Protein AF-A0A932MZT5-F1 (afdb_monomer_lite)

Secondary structure (DSSP, 8-state):
---SS-TTTTTEEETTT-PBPEEEE-TT--EEEE---SSSTTS--S-EEEHHHHHHHHHHHHHHHHGGGHHHHHHHHHHHHHHHHHHHHHHHHHHHHHHHHHHHHHHHHHHTS-TT-HHHHHHHHHHHHHHHHHHHHHHHHHHHHHSS-PPPPHHHHHHHHHHHHTHHHHHT-TTS-HHHHHHHHHHHEEEEEEEEETTEEEEEEEETTS-EEEEEEE---S-TTSS--HHHHHHHHHHHTTS-HHHHHHHHHHTTPPPTTSPPP-HHHHHHHHHHTTPPP------TTEEEHHHHHHHHT--HHHHHHHHHTTSS--B-SSTTSPPEEEHHHHTSHHHHHHHHHHHHHSSPPPTTS-GGGPPP--------------

Structure (mmCIF, N/CA/C/O backbone):
data_AF-A0A932MZT5-F1
#
_entry.id   AF-A0A932MZT5-F1
#
loop_
_atom_site.group_PDB
_atom_site.id
_atom_site.type_symbol
_atom_site.label_atom_id
_atom_site.label_alt_id
_atom_site.label_comp_id
_atom_site.label_asym_id
_atom_site.label_entity_id
_atom_site.label_seq_id
_atom_site.pdbx_PDB_ins_code
_atom_site.Cartn_x
_atom_site.Cartn_y
_atom_site.Cartn_z
_atom_site.occupancy
_atom_site.B_iso_or_equiv
_atom_site.auth_seq_id
_atom_site.auth_comp_id
_atom_site.auth_asym_id
_atom_site.auth_atom_id
_atom_site.pdbx_PDB_model_num
ATOM 1 N N . MET A 1 1 ? 2.427 -2.727 7.708 1.00 58.50 1 MET A N 1
ATOM 2 C CA . MET A 1 1 ? 2.583 -2.993 6.252 1.00 58.50 1 MET A CA 1
ATOM 3 C C . MET A 1 1 ? 3.977 -2.540 5.815 1.00 58.50 1 MET A C 1
ATOM 5 O O . MET A 1 1 ? 4.459 -1.582 6.388 1.00 58.50 1 MET A O 1
ATOM 9 N N . ARG A 1 2 ? 4.656 -3.194 4.855 1.00 62.22 2 ARG A N 1
ATOM 10 C CA . ARG A 1 2 ? 6.009 -2.758 4.429 1.00 62.22 2 ARG A CA 1
ATOM 11 C C . ARG A 1 2 ? 5.955 -1.442 3.632 1.00 62.22 2 ARG A C 1
ATOM 13 O O . ARG A 1 2 ? 5.237 -1.384 2.630 1.00 62.22 2 ARG A O 1
ATOM 20 N N . GLU A 1 3 ? 6.776 -0.467 4.019 1.00 64.44 3 GLU A N 1
ATOM 21 C CA . GLU A 1 3 ? 6.814 0.920 3.502 1.00 64.44 3 GLU A CA 1
ATOM 22 C C . GLU A 1 3 ? 7.362 1.090 2.074 1.00 64.44 3 GLU A C 1
ATOM 24 O O . GLU A 1 3 ? 7.323 2.178 1.513 1.00 64.44 3 GLU A O 1
ATOM 29 N N . GLY A 1 4 ? 7.872 0.029 1.443 1.00 74.88 4 GLY A N 1
ATOM 30 C CA . GLY A 1 4 ? 8.503 0.158 0.126 1.00 74.88 4 GLY A CA 1
ATOM 31 C C . GLY A 1 4 ? 7.547 0.630 -0.984 1.00 74.88 4 GLY A C 1
ATOM 32 O O . GLY A 1 4 ? 6.344 0.400 -0.916 1.00 74.88 4 GLY A O 1
ATOM 33 N N . ARG A 1 5 ? 8.075 1.232 -2.053 1.00 79.94 5 ARG A N 1
ATOM 34 C CA . ARG A 1 5 ? 7.274 1.857 -3.130 1.00 79.94 5 ARG A CA 1
ATOM 35 C C . ARG A 1 5 ? 6.464 0.895 -4.010 1.00 79.94 5 ARG A C 1
ATOM 37 O O . ARG A 1 5 ? 5.598 1.347 -4.740 1.00 79.94 5 ARG A O 1
ATOM 44 N N . ALA A 1 6 ? 6.731 -0.410 -3.949 1.00 86.38 6 ALA A N 1
ATOM 45 C CA . ALA A 1 6 ? 6.029 -1.412 -4.753 1.00 86.38 6 ALA A CA 1
ATOM 46 C C . ALA A 1 6 ? 4.581 -1.608 -4.278 1.00 86.38 6 ALA A C 1
ATOM 48 O O . ALA A 1 6 ? 4.369 -2.172 -3.192 1.00 86.38 6 ALA A O 1
ATOM 49 N N . LEU A 1 7 ? 3.605 -1.171 -5.077 1.00 88.75 7 LEU A N 1
ATOM 50 C CA . LEU A 1 7 ? 2.183 -1.240 -4.727 1.00 88.75 7 LEU A CA 1
ATOM 51 C C . LEU A 1 7 ? 1.648 -2.676 -4.766 1.00 88.75 7 LEU A C 1
ATOM 53 O O . LEU A 1 7 ? 1.004 -3.135 -3.824 1.00 88.75 7 LEU A O 1
ATOM 57 N N . LEU A 1 8 ? 2.011 -3.433 -5.799 1.00 89.88 8 LEU A N 1
ATOM 58 C CA . LEU A 1 8 ? 1.504 -4.785 -6.060 1.00 89.88 8 LEU A CA 1
ATOM 59 C C . LEU A 1 8 ? 2.300 -5.892 -5.347 1.00 89.88 8 LEU A C 1
ATOM 61 O O . LEU A 1 8 ? 2.176 -7.086 -5.645 1.00 89.88 8 LEU A O 1
ATOM 65 N N . ALA A 1 9 ? 3.133 -5.517 -4.373 1.00 88.62 9 ALA A N 1
ATOM 66 C CA . ALA A 1 9 ? 3.929 -6.453 -3.593 1.00 88.62 9 ALA A CA 1
ATOM 67 C C . ALA A 1 9 ? 3.033 -7.480 -2.872 1.00 88.62 9 ALA A C 1
ATOM 69 O O . ALA A 1 9 ? 2.254 -7.137 -1.979 1.00 88.62 9 ALA A O 1
ATOM 70 N N . GLY A 1 10 ? 3.184 -8.757 -3.231 1.00 88.38 10 GLY A N 1
ATOM 71 C CA . GLY A 1 10 ? 2.431 -9.875 -2.650 1.00 88.38 10 GLY A CA 1
ATOM 72 C C . GLY A 1 10 ? 1.087 -10.191 -3.318 1.00 88.38 10 GLY A C 1
ATOM 73 O O . GLY A 1 10 ? 0.498 -11.212 -2.954 1.00 88.38 10 GLY A O 1
ATOM 74 N N . LEU A 1 11 ? 0.648 -9.374 -4.286 1.00 92.38 11 LEU A N 1
ATOM 75 C CA . LEU A 1 11 ? -0.553 -9.596 -5.109 1.00 92.38 11 LEU A CA 1
ATOM 76 C C . LEU A 1 11 ? -0.240 -10.301 -6.438 1.00 92.38 11 LEU A C 1
ATOM 78 O O . LEU A 1 11 ? -1.071 -11.039 -6.957 1.00 92.38 11 LEU A O 1
ATOM 82 N N . LEU A 1 12 ? 0.966 -10.100 -6.977 1.00 93.44 12 LEU A N 1
ATOM 83 C CA . LEU A 1 12 ? 1.355 -10.633 -8.283 1.00 93.44 12 LEU A CA 1
ATOM 84 C C . LEU A 1 12 ? 1.722 -12.123 -8.234 1.00 93.44 12 LEU A C 1
ATOM 86 O O . LEU A 1 12 ? 2.545 -12.545 -7.413 1.00 93.44 12 LEU A O 1
ATOM 90 N N . ARG A 1 13 ? 1.204 -12.894 -9.193 1.00 93.69 13 ARG A N 1
ATOM 91 C CA . ARG A 1 13 ? 1.550 -14.295 -9.463 1.00 93.69 13 ARG A CA 1
ATOM 92 C C . ARG A 1 13 ? 2.042 -14.496 -10.886 1.00 93.69 13 ARG A C 1
ATOM 94 O O . ARG A 1 13 ? 1.591 -13.854 -11.825 1.00 93.69 13 ARG A O 1
ATOM 101 N N . CYS A 1 14 ? 2.976 -15.420 -11.046 1.00 91.25 14 CYS A N 1
ATOM 102 C CA . CYS A 1 14 ? 3.477 -15.835 -12.344 1.00 91.25 14 CYS A CA 1
ATOM 103 C C . CYS A 1 14 ? 2.457 -16.763 -13.006 1.00 91.25 14 CYS A C 1
ATOM 105 O O . CYS A 1 14 ? 2.176 -17.834 -12.480 1.00 91.25 14 CYS A O 1
ATOM 107 N N . GLY A 1 15 ? 1.954 -16.400 -14.181 1.00 88.81 15 GLY A N 1
ATOM 108 C CA . GLY A 1 15 ? 1.039 -17.235 -14.955 1.00 88.81 15 GLY A CA 1
ATOM 109 C C . GLY A 1 15 ? 1.697 -18.443 -15.627 1.00 88.81 15 GLY A C 1
ATOM 110 O O . GLY A 1 15 ? 0.978 -19.272 -16.167 1.00 88.81 15 GLY A O 1
ATOM 111 N N . HIS A 1 16 ? 3.032 -18.555 -15.593 1.00 86.31 16 HIS A N 1
ATOM 112 C CA . HIS A 1 16 ? 3.769 -19.717 -16.105 1.00 86.31 16 HIS A CA 1
ATOM 113 C C . HIS A 1 16 ? 4.044 -20.772 -15.021 1.00 86.31 16 HIS A C 1
ATOM 115 O O . HIS A 1 16 ? 3.886 -21.958 -15.270 1.00 86.31 16 HIS A O 1
ATOM 121 N N . CYS A 1 17 ? 4.442 -20.359 -13.809 1.00 86.69 17 CYS A N 1
ATOM 122 C CA . CYS A 1 17 ? 4.822 -21.286 -12.732 1.00 86.69 17 CYS A CA 1
ATOM 123 C C . CYS A 1 17 ? 3.978 -21.155 -11.446 1.00 86.69 17 CYS A C 1
ATOM 125 O O . CYS A 1 17 ? 4.330 -21.742 -10.426 1.00 86.69 17 CYS A O 1
ATOM 127 N N . GLY A 1 18 ? 2.940 -20.311 -11.428 1.00 86.81 18 GLY A N 1
ATOM 128 C CA . GLY A 1 18 ? 1.999 -20.115 -10.308 1.00 86.81 18 GLY A CA 1
ATOM 129 C C . GLY A 1 18 ? 2.543 -19.397 -9.059 1.00 86.81 18 GLY A C 1
ATOM 130 O O . GLY A 1 18 ? 1.779 -18.988 -8.177 1.00 86.81 18 GLY A O 1
ATOM 131 N N . ARG A 1 19 ? 3.866 -19.217 -8.954 1.00 88.00 19 ARG A N 1
ATOM 132 C CA . ARG A 1 19 ? 4.531 -18.626 -7.778 1.00 88.00 19 ARG A CA 1
ATOM 133 C C . ARG A 1 19 ? 4.291 -17.119 -7.682 1.00 88.00 19 ARG A C 1
ATOM 135 O O . ARG A 1 19 ? 4.207 -16.427 -8.697 1.00 88.00 19 ARG A O 1
ATOM 142 N N . LYS A 1 20 ? 4.246 -16.600 -6.450 1.00 90.88 20 LYS A N 1
ATOM 143 C CA . LYS A 1 20 ? 4.183 -15.154 -6.192 1.00 90.88 20 LYS A CA 1
ATOM 144 C C . LYS A 1 20 ? 5.471 -14.466 -6.643 1.00 90.88 20 LYS A C 1
ATOM 146 O O . LYS A 1 20 ? 6.563 -14.993 -6.435 1.00 90.88 20 LYS A O 1
ATOM 151 N N . LEU A 1 21 ? 5.343 -13.286 -7.241 1.00 90.75 21 LEU A N 1
ATOM 152 C CA . LEU A 1 21 ? 6.497 -12.476 -7.629 1.00 90.75 21 LEU A CA 1
ATOM 153 C C . LEU A 1 21 ? 7.113 -11.817 -6.393 1.00 90.75 21 LEU A C 1
ATOM 155 O O . LEU A 1 21 ? 6.417 -11.415 -5.456 1.00 90.75 21 LEU A O 1
ATOM 159 N N . ARG A 1 22 ? 8.436 -11.661 -6.421 1.00 89.25 22 ARG A N 1
ATOM 160 C CA . ARG A 1 22 ? 9.201 -10.935 -5.407 1.00 89.25 22 ARG A CA 1
ATOM 161 C C . ARG A 1 22 ? 9.608 -9.561 -5.921 1.00 89.25 22 ARG A C 1
ATOM 163 O O . ARG A 1 22 ? 9.722 -9.332 -7.125 1.00 89.25 22 ARG A O 1
ATOM 170 N N . VAL A 1 23 ? 9.845 -8.649 -4.983 1.00 89.62 23 VAL A N 1
ATOM 171 C CA . VAL A 1 23 ? 10.285 -7.279 -5.261 1.00 89.62 23 VAL A CA 1
ATOM 172 C C . VAL A 1 23 ? 11.770 -7.161 -4.949 1.00 89.62 23 VAL A C 1
ATOM 174 O O . VAL A 1 23 ? 12.193 -7.521 -3.853 1.00 89.62 23 VAL A O 1
ATOM 177 N N . ILE A 1 24 ? 12.544 -6.634 -5.893 1.00 86.50 24 ILE A N 1
ATOM 178 C CA . ILE A 1 24 ? 13.907 -6.142 -5.665 1.00 86.50 24 ILE A CA 1
ATOM 179 C C . ILE A 1 24 ? 13.884 -4.630 -5.850 1.00 86.50 24 ILE A C 1
ATOM 181 O O . ILE A 1 24 ? 13.273 -4.132 -6.793 1.00 86.50 24 ILE A O 1
ATOM 185 N N . TYR A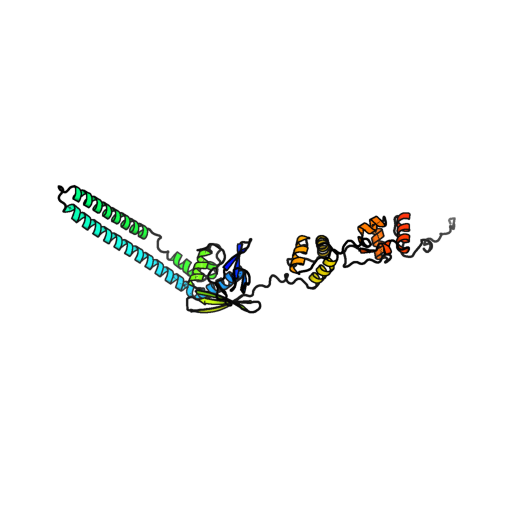 1 25 ? 14.565 -3.906 -4.970 1.00 84.38 25 TYR A N 1
ATOM 186 C CA . TYR A 1 25 ? 14.811 -2.480 -5.146 1.00 84.38 25 TYR A CA 1
ATOM 187 C C . TYR A 1 25 ? 16.201 -2.289 -5.745 1.00 84.38 25 TYR A C 1
ATOM 189 O O . TYR A 1 25 ? 17.168 -2.900 -5.292 1.00 84.38 25 TYR A O 1
ATOM 197 N N . ASN A 1 26 ? 16.301 -1.473 -6.793 1.00 75.00 26 ASN A N 1
ATOM 198 C CA . ASN A 1 26 ? 17.599 -1.055 -7.316 1.00 75.00 26 ASN A CA 1
ATOM 199 C C . ASN A 1 26 ? 18.158 0.137 -6.509 1.00 75.00 26 ASN A C 1
ATOM 201 O O . ASN A 1 26 ? 17.472 0.700 -5.658 1.00 75.00 26 ASN A O 1
ATOM 205 N N . ARG A 1 27 ? 19.398 0.555 -6.805 1.00 64.94 27 ARG A N 1
ATOM 206 C CA . ARG A 1 27 ? 20.066 1.693 -6.135 1.00 64.94 27 ARG A CA 1
ATOM 207 C C . ARG A 1 27 ? 19.311 3.028 -6.253 1.00 64.94 27 ARG A C 1
ATOM 209 O O . ARG A 1 27 ? 19.552 3.918 -5.455 1.00 64.94 27 ARG A O 1
ATOM 216 N N . ALA A 1 28 ? 18.399 3.159 -7.218 1.00 68.81 28 ALA A N 1
ATOM 217 C CA . ALA A 1 28 ? 17.541 4.331 -7.403 1.00 68.81 28 ALA A CA 1
ATOM 218 C C . ALA A 1 28 ? 16.158 4.164 -6.734 1.00 68.81 28 ALA A C 1
ATOM 220 O O . ALA A 1 28 ? 15.191 4.810 -7.137 1.00 68.81 28 ALA A O 1
ATOM 221 N N . SER A 1 29 ? 16.025 3.236 -5.776 1.00 64.44 29 SER A N 1
ATOM 222 C CA . SER A 1 29 ? 14.776 2.905 -5.068 1.00 64.44 29 SER A CA 1
ATOM 223 C C . SER A 1 29 ? 13.603 2.543 -5.986 1.00 64.44 29 SER A C 1
ATOM 225 O O . SER A 1 29 ? 12.437 2.610 -5.590 1.00 64.44 29 SER A O 1
ATOM 227 N N . SER A 1 30 ? 13.892 2.136 -7.223 1.00 77.19 30 SER A N 1
ATOM 228 C CA . SER A 1 30 ? 12.881 1.678 -8.168 1.00 77.19 30 SER A CA 1
ATOM 229 C C . SER A 1 30 ? 12.597 0.203 -7.914 1.00 77.19 30 SER A C 1
ATOM 231 O O . SER A 1 30 ? 13.510 -0.628 -7.918 1.00 77.19 30 SER A O 1
ATOM 233 N N . ALA A 1 31 ? 11.324 -0.115 -7.692 1.00 85.00 31 ALA A N 1
ATOM 234 C CA . ALA A 1 31 ? 10.865 -1.481 -7.515 1.00 85.00 31 ALA A CA 1
ATOM 235 C C . ALA A 1 31 ? 10.933 -2.256 -8.839 1.00 85.00 31 ALA A C 1
ATOM 237 O O . ALA A 1 31 ? 10.506 -1.766 -9.885 1.00 85.00 31 ALA A O 1
ATOM 238 N N . MET A 1 32 ? 11.437 -3.484 -8.786 1.00 87.19 32 MET A N 1
ATOM 239 C CA . MET A 1 32 ? 11.413 -4.453 -9.876 1.00 87.19 32 MET A CA 1
ATOM 240 C C . MET A 1 32 ? 10.740 -5.734 -9.394 1.00 87.19 32 MET A C 1
ATOM 242 O O . MET A 1 32 ? 11.153 -6.326 -8.394 1.00 87.19 32 MET A O 1
ATOM 246 N N . TYR A 1 33 ? 9.728 -6.178 -10.131 1.00 90.25 33 TYR A N 1
ATOM 247 C CA . TYR A 1 33 ? 9.061 -7.448 -9.894 1.00 90.25 33 TYR A CA 1
ATOM 248 C C . TYR A 1 33 ? 9.765 -8.548 -10.682 1.00 90.25 33 TYR A C 1
ATOM 250 O O . TYR A 1 33 ? 10.101 -8.382 -11.857 1.00 90.25 33 TYR A O 1
ATOM 258 N N . HIS A 1 34 ? 10.005 -9.684 -10.038 1.00 88.94 34 HIS A N 1
ATOM 259 C CA . HIS A 1 34 ? 10.608 -10.842 -10.686 1.00 88.94 34 HIS A CA 1
ATOM 260 C C . HIS A 1 34 ? 10.040 -12.144 -10.130 1.00 88.94 34 HIS A C 1
ATOM 262 O O . HIS A 1 34 ? 9.606 -12.221 -8.980 1.00 88.94 34 HIS A O 1
ATOM 268 N N . CYS A 1 35 ? 10.057 -13.171 -10.969 1.00 88.62 35 CYS A N 1
ATOM 269 C CA . CYS A 1 35 ? 9.749 -14.538 -10.594 1.00 88.62 35 CYS A CA 1
ATOM 270 C C . CYS A 1 35 ? 11.038 -15.366 -10.577 1.00 88.62 35 CYS A C 1
ATOM 272 O O . CYS A 1 35 ? 11.799 -15.348 -11.545 1.00 88.62 35 CYS A O 1
ATOM 274 N N . ASP A 1 36 ? 11.259 -16.124 -9.505 1.00 81.25 36 ASP A N 1
ATOM 275 C CA . ASP A 1 36 ? 12.430 -17.003 -9.364 1.00 81.25 36 ASP A CA 1
ATOM 276 C C . ASP A 1 36 ? 12.336 -18.310 -10.155 1.00 81.25 36 ASP A C 1
ATOM 278 O O . ASP A 1 36 ? 13.293 -19.078 -10.168 1.00 81.25 36 ASP A O 1
ATOM 282 N N . GLY A 1 37 ? 11.198 -18.558 -10.808 1.00 77.56 37 GLY A N 1
ATOM 283 C CA . GLY A 1 37 ? 10.925 -19.791 -11.541 1.00 77.56 37 GLY A CA 1
ATOM 284 C C . GLY A 1 37 ? 10.804 -21.021 -10.649 1.00 77.56 37 GLY A C 1
ATOM 285 O O . GLY A 1 37 ? 10.623 -20.896 -9.437 1.00 77.56 37 GLY A O 1
ATOM 286 N N . ALA A 1 38 ? 10.832 -22.209 -11.264 1.00 65.31 38 ALA A N 1
ATOM 287 C CA . ALA A 1 38 ? 10.661 -23.496 -10.584 1.00 65.31 38 ALA A CA 1
ATOM 288 C C . ALA A 1 38 ? 11.950 -24.026 -9.920 1.00 65.31 38 ALA A C 1
ATOM 290 O O . ALA A 1 38 ? 11.855 -24.775 -8.948 1.00 65.31 38 ALA A O 1
ATOM 291 N N . GLY A 1 39 ? 13.129 -23.612 -10.404 1.00 61.69 39 GLY A N 1
ATOM 292 C CA . GLY A 1 39 ? 14.435 -24.087 -9.932 1.00 61.69 39 GLY A CA 1
ATOM 293 C C . GLY A 1 39 ? 14.915 -23.474 -8.603 1.00 61.69 39 GLY A C 1
ATOM 294 O O . GLY A 1 39 ? 14.247 -22.597 -8.039 1.00 61.69 39 GLY A O 1
ATOM 295 N N . PRO A 1 40 ? 16.083 -23.916 -8.091 1.00 56.25 40 PRO A N 1
ATOM 296 C CA . PRO A 1 40 ? 16.761 -23.286 -6.960 1.00 56.25 40 PRO A CA 1
ATOM 297 C C . PRO A 1 40 ? 17.007 -21.800 -7.245 1.00 56.25 40 PRO A C 1
ATOM 299 O O . PRO A 1 40 ? 17.233 -21.411 -8.390 1.00 56.25 40 PRO A O 1
ATOM 302 N N . ARG A 1 41 ? 16.936 -20.967 -6.199 1.00 58.22 41 ARG A N 1
ATOM 303 C CA . ARG A 1 41 ? 16.973 -19.493 -6.275 1.00 58.22 41 ARG A CA 1
ATOM 304 C C . ARG A 1 41 ? 17.952 -18.978 -7.347 1.00 58.22 41 ARG A C 1
ATOM 306 O O . ARG A 1 41 ? 19.158 -18.999 -7.140 1.00 58.22 41 ARG A O 1
ATOM 313 N N . GLY A 1 42 ? 17.416 -18.434 -8.444 1.00 54.62 42 GLY A N 1
ATOM 314 C CA . GLY A 1 42 ? 18.154 -17.555 -9.356 1.00 54.62 42 GLY A CA 1
ATOM 315 C C . GLY A 1 42 ? 18.659 -18.145 -10.676 1.00 54.62 42 GLY A C 1
ATOM 316 O O . GLY A 1 42 ? 19.195 -17.369 -11.463 1.00 54.62 42 GLY A O 1
ATOM 317 N N . THR A 1 43 ? 18.468 -19.436 -10.967 1.00 56.19 43 THR A N 1
ATOM 318 C CA . THR A 1 43 ? 19.045 -20.059 -12.179 1.00 56.19 43 THR A CA 1
ATOM 319 C C . THR A 1 43 ? 18.150 -20.007 -13.421 1.00 56.19 43 THR A C 1
ATOM 321 O O . THR A 1 43 ? 18.675 -20.049 -14.528 1.00 56.19 43 THR A O 1
ATOM 324 N N . ASN A 1 44 ? 16.824 -19.845 -13.280 1.00 62.62 44 ASN A N 1
ATOM 325 C CA . ASN A 1 44 ? 15.920 -19.712 -14.431 1.00 62.62 44 ASN A CA 1
ATOM 326 C C . ASN A 1 44 ? 14.697 -18.829 -14.105 1.00 62.62 44 ASN A C 1
ATOM 328 O O . ASN A 1 44 ? 13.692 -19.292 -13.566 1.00 62.62 44 ASN A O 1
ATOM 332 N N . ARG A 1 45 ? 14.788 -17.522 -14.385 1.00 72.69 45 ARG A N 1
ATOM 333 C CA . ARG A 1 45 ? 13.715 -16.557 -14.078 1.00 72.69 45 ARG A CA 1
ATOM 334 C C . ARG A 1 45 ? 12.631 -16.609 -15.152 1.00 72.69 45 ARG A C 1
ATOM 336 O O . ARG A 1 45 ? 12.907 -16.288 -16.302 1.00 72.69 45 ARG A O 1
ATOM 343 N N . CYS A 1 46 ? 11.388 -16.919 -14.776 1.00 81.81 46 CYS A N 1
ATOM 344 C CA . CYS A 1 46 ? 10.274 -16.938 -15.735 1.00 81.81 46 CYS A CA 1
ATOM 345 C C . CYS A 1 46 ? 9.967 -15.545 -16.307 1.00 81.81 46 CYS A C 1
ATOM 347 O O . CYS A 1 46 ? 9.660 -15.407 -17.487 1.00 81.81 46 CYS A O 1
ATOM 349 N N . LEU A 1 47 ? 10.022 -14.506 -15.467 1.00 84.31 47 LEU A N 1
ATOM 350 C CA . LEU A 1 47 ? 9.694 -13.135 -15.860 1.00 84.31 47 LEU A CA 1
ATOM 351 C C . LEU A 1 47 ? 10.304 -12.098 -14.913 1.00 84.31 47 LEU A C 1
ATOM 353 O O . LEU A 1 47 ? 10.457 -12.338 -13.713 1.00 84.31 47 LEU A O 1
ATOM 357 N N . SER A 1 48 ? 10.635 -10.932 -15.469 1.00 86.19 48 SER A N 1
ATOM 358 C CA . SER A 1 48 ? 11.075 -9.747 -14.731 1.00 86.19 48 SER A CA 1
ATOM 359 C C . SER A 1 48 ? 10.667 -8.454 -15.443 1.00 86.19 48 SER A C 1
ATOM 361 O O . SER A 1 48 ? 10.747 -8.345 -16.677 1.00 86.19 48 SER A O 1
ATOM 363 N N . PHE A 1 49 ? 10.220 -7.468 -14.661 1.00 86.50 49 PHE A N 1
ATOM 364 C CA . PHE A 1 49 ? 9.781 -6.163 -15.158 1.00 86.50 49 PHE A CA 1
ATOM 365 C C . PHE A 1 49 ? 9.816 -5.075 -14.074 1.00 86.50 49 PHE A C 1
ATOM 367 O O . PHE A 1 49 ? 9.795 -5.357 -12.876 1.00 86.50 49 PHE A O 1
ATOM 374 N N . GLY A 1 50 ? 9.913 -3.813 -14.501 1.00 85.25 50 GLY A N 1
ATOM 375 C CA . GLY A 1 50 ? 9.908 -2.656 -13.602 1.00 85.25 50 GLY A CA 1
ATOM 376 C C . GLY A 1 50 ? 8.513 -2.381 -13.041 1.00 85.25 50 GLY A C 1
ATOM 377 O O . GLY A 1 50 ? 7.529 -2.515 -13.759 1.00 85.25 50 GLY A O 1
ATOM 378 N N . GLY A 1 51 ? 8.439 -1.998 -11.768 1.00 84.81 51 GLY A N 1
ATOM 379 C CA . GLY A 1 51 ? 7.171 -1.853 -11.059 1.00 84.81 51 GLY A CA 1
ATOM 380 C C . GLY A 1 51 ? 6.421 -0.555 -11.325 1.00 84.81 51 GLY A C 1
ATOM 381 O O . GLY A 1 51 ? 5.205 -0.588 -11.326 1.00 84.81 51 GLY A O 1
ATOM 382 N N . LYS A 1 52 ? 7.113 0.555 -11.623 1.00 84.25 52 LYS A N 1
ATOM 383 C CA . LYS A 1 52 ? 6.498 1.893 -11.726 1.00 84.25 52 LYS A CA 1
ATOM 384 C C . LYS A 1 52 ? 5.271 1.933 -12.652 1.00 84.25 52 LYS A C 1
ATOM 386 O O . LYS A 1 52 ? 4.182 2.234 -12.194 1.00 84.25 52 LYS A O 1
ATOM 391 N N . TYR A 1 53 ? 5.448 1.580 -13.923 1.00 82.19 53 TYR A N 1
ATOM 392 C CA . TYR A 1 53 ? 4.373 1.656 -14.920 1.00 82.19 53 TYR A CA 1
ATOM 393 C C . TYR A 1 53 ? 3.253 0.645 -14.678 1.00 82.19 53 TYR A C 1
ATOM 395 O O . TYR A 1 53 ? 2.101 0.915 -14.974 1.00 82.19 53 TYR A O 1
ATOM 403 N N . VAL A 1 54 ? 3.592 -0.530 -14.146 1.00 87.75 54 VAL A N 1
ATOM 404 C CA . VAL A 1 54 ? 2.590 -1.556 -13.838 1.00 87.75 54 VAL A CA 1
ATOM 405 C C . VAL A 1 54 ? 1.758 -1.137 -12.629 1.00 87.75 54 VAL A C 1
ATOM 407 O O . VAL A 1 54 ? 0.547 -1.308 -12.631 1.00 87.75 54 VAL A O 1
ATOM 410 N N . ASP A 1 55 ? 2.401 -0.565 -11.613 1.00 89.69 55 ASP A N 1
ATOM 411 C CA . ASP A 1 55 ? 1.732 -0.018 -10.438 1.00 89.69 55 ASP A CA 1
ATOM 412 C C . ASP A 1 55 ? 0.820 1.167 -10.825 1.00 89.69 55 ASP A C 1
ATOM 414 O O . ASP A 1 55 ? -0.284 1.266 -10.297 1.00 89.69 55 ASP A O 1
ATOM 418 N N . GLU A 1 56 ? 1.251 2.025 -11.761 1.00 88.25 56 GLU A N 1
ATOM 419 C CA . GLU A 1 56 ? 0.443 3.118 -12.332 1.00 88.25 56 GLU A CA 1
ATOM 420 C C . GLU A 1 56 ? -0.776 2.582 -13.101 1.00 88.25 56 GLU A C 1
ATOM 422 O O . GLU A 1 56 ? -1.897 2.970 -12.792 1.00 88.25 56 GLU A O 1
ATOM 427 N N . GLU A 1 57 ? -0.586 1.640 -14.031 1.00 89.12 57 GLU A N 1
ATOM 428 C CA . GLU A 1 57 ? -1.681 1.097 -14.851 1.00 89.12 57 GLU A CA 1
ATOM 429 C C . GLU A 1 57 ? -2.718 0.335 -14.012 1.00 89.12 57 GLU A C 1
ATOM 431 O O . GLU A 1 57 ? -3.921 0.522 -14.163 1.00 89.12 57 GLU A O 1
ATOM 436 N N . ILE A 1 58 ? -2.273 -0.519 -13.086 1.00 90.31 58 ILE A N 1
ATOM 437 C CA . ILE A 1 58 ? -3.200 -1.241 -12.205 1.00 90.31 58 ILE A CA 1
ATOM 438 C C . ILE A 1 58 ? -3.876 -0.279 -11.216 1.00 90.31 58 ILE A C 1
ATOM 440 O O . ILE A 1 58 ? -5.038 -0.477 -10.867 1.00 90.31 58 ILE A O 1
ATOM 444 N N . GLY A 1 59 ? -3.179 0.774 -10.777 1.00 90.31 59 GLY A N 1
ATOM 445 C CA . GLY A 1 59 ? -3.775 1.838 -9.967 1.00 90.31 59 GLY A CA 1
ATOM 446 C C . GLY A 1 59 ? -4.871 2.598 -10.718 1.00 90.31 59 GLY A C 1
ATOM 447 O O . GLY A 1 59 ? -5.919 2.887 -10.149 1.00 90.31 59 GLY A O 1
ATOM 448 N N . GLU A 1 60 ? -4.668 2.857 -12.005 1.00 89.56 60 GLU A N 1
ATOM 449 C CA . GLU A 1 60 ? -5.664 3.467 -12.886 1.00 89.56 60 GLU A CA 1
ATOM 450 C C . GLU A 1 60 ? -6.895 2.560 -13.070 1.00 89.56 60 GLU A C 1
ATOM 452 O O . GLU A 1 60 ? -8.028 3.027 -12.976 1.00 89.56 60 GLU A O 1
ATOM 457 N N . GLN A 1 61 ? -6.695 1.248 -13.219 1.00 89.25 61 GLN A N 1
ATOM 458 C CA . GLN A 1 61 ? -7.789 0.268 -13.269 1.00 89.25 61 GLN A CA 1
ATOM 459 C C . GLN A 1 61 ? -8.589 0.218 -11.965 1.00 89.25 61 GLN A C 1
ATOM 461 O O . GLN A 1 61 ? -9.815 0.117 -11.992 1.00 89.25 61 GLN A O 1
ATOM 466 N N . LEU A 1 62 ? -7.914 0.324 -10.815 1.00 89.81 62 LEU A N 1
ATOM 467 C CA . LEU A 1 62 ? -8.587 0.475 -9.525 1.00 89.81 62 LEU A CA 1
ATOM 468 C C . LEU A 1 62 ? -9.435 1.747 -9.498 1.00 89.81 62 LEU A C 1
ATOM 470 O O . LEU A 1 62 ? -10.587 1.684 -9.082 1.00 89.81 62 LEU A O 1
ATOM 474 N N . CYS A 1 63 ? -8.888 2.878 -9.953 1.00 88.88 63 CYS A N 1
ATOM 475 C CA . CYS A 1 63 ? -9.636 4.130 -9.999 1.00 88.88 63 CYS A CA 1
ATOM 476 C C . CYS A 1 63 ? -10.889 3.985 -10.866 1.00 88.88 63 CYS A C 1
ATOM 478 O O . CYS A 1 63 ? -11.972 4.272 -10.383 1.00 88.88 63 CYS A O 1
ATOM 480 N N . GLN A 1 64 ? -10.771 3.447 -12.080 1.00 87.06 64 GLN A N 1
ATOM 481 C CA . GLN A 1 64 ? -11.909 3.235 -12.985 1.00 87.06 64 GLN A CA 1
ATOM 482 C C . GLN A 1 64 ? -12.988 2.316 -12.399 1.00 87.06 64 GLN A C 1
ATOM 484 O O . GLN A 1 64 ? -14.176 2.564 -12.588 1.00 87.06 64 GLN A O 1
ATOM 489 N N . ALA A 1 65 ? -12.588 1.262 -11.684 1.00 84.12 65 ALA A N 1
ATOM 490 C CA . ALA A 1 65 ? -13.527 0.337 -11.058 1.00 84.12 65 ALA A CA 1
ATOM 491 C C . ALA A 1 65 ? -14.238 0.947 -9.837 1.00 84.12 65 ALA A C 1
ATOM 493 O O . ALA A 1 65 ? -15.397 0.629 -9.578 1.00 84.12 65 ALA A O 1
ATOM 494 N N . VAL A 1 66 ? -13.544 1.801 -9.076 1.00 83.44 66 VAL A N 1
ATOM 495 C CA . VAL A 1 66 ? -14.046 2.360 -7.812 1.00 83.44 66 VAL A CA 1
ATOM 496 C C . VAL A 1 66 ? -14.786 3.679 -8.014 1.00 83.44 66 VAL A C 1
ATOM 498 O O . VAL A 1 66 ? -15.775 3.901 -7.334 1.00 83.44 66 VAL A O 1
ATOM 501 N N . GLU A 1 67 ? -14.368 4.530 -8.950 1.00 80.94 67 GLU A N 1
ATOM 502 C CA . GLU A 1 67 ? -14.943 5.855 -9.234 1.00 80.94 67 GLU A CA 1
ATOM 503 C C . GLU A 1 67 ? -16.485 5.882 -9.337 1.00 80.94 67 GLU A C 1
ATOM 505 O O . GLU A 1 67 ? -17.084 6.706 -8.644 1.00 80.94 67 GLU A O 1
ATOM 510 N N . PRO A 1 68 ? -17.173 4.969 -10.061 1.00 78.75 68 PRO A N 1
ATOM 511 C CA . PRO A 1 68 ? -18.642 4.976 -10.111 1.00 78.75 68 PRO A CA 1
ATOM 512 C C . PRO A 1 68 ? -19.311 4.629 -8.771 1.00 78.75 68 PRO A C 1
ATOM 514 O O . PRO A 1 68 ? -20.457 5.001 -8.546 1.00 78.75 68 PRO A O 1
ATOM 517 N N . LEU A 1 69 ? -18.606 3.931 -7.879 1.00 80.94 69 LEU A N 1
ATOM 518 C CA . LEU A 1 69 ? -19.103 3.486 -6.574 1.00 80.94 69 LEU A CA 1
ATOM 519 C C . LEU A 1 69 ? -18.484 4.272 -5.412 1.00 80.94 69 LEU A C 1
ATOM 521 O O . LEU A 1 69 ? -18.816 4.018 -4.258 1.00 80.94 69 LEU A O 1
ATOM 525 N N . ALA A 1 70 ? -17.575 5.208 -5.686 1.00 78.88 70 ALA A N 1
ATOM 526 C CA . ALA A 1 70 ? -16.759 5.853 -4.666 1.00 78.88 70 ALA A CA 1
ATOM 527 C C . ALA A 1 70 ? -17.618 6.673 -3.700 1.00 78.88 70 ALA A C 1
ATOM 529 O O . ALA A 1 70 ? -17.382 6.643 -2.496 1.00 78.88 70 ALA A O 1
ATOM 530 N N . VAL A 1 71 ? -18.646 7.354 -4.219 1.00 79.00 71 VAL A N 1
ATOM 531 C CA . VAL A 1 71 ? -19.597 8.129 -3.410 1.00 79.00 71 VAL A CA 1
ATOM 532 C C . VAL A 1 71 ? -20.435 7.210 -2.517 1.00 79.00 71 VAL A C 1
ATOM 534 O O . VAL A 1 71 ? -20.507 7.439 -1.314 1.00 79.00 71 VAL A O 1
ATOM 537 N N . GLU A 1 72 ? -20.998 6.127 -3.064 1.00 82.38 72 GLU A N 1
ATOM 538 C CA . GLU A 1 72 ? -21.757 5.155 -2.264 1.00 82.38 72 GLU A CA 1
ATOM 539 C C . GLU A 1 72 ? -20.884 4.476 -1.203 1.00 82.38 72 GLU A C 1
ATOM 541 O O . GLU A 1 72 ? -21.312 4.276 -0.069 1.00 82.38 72 GLU A O 1
ATOM 546 N N . ALA A 1 73 ? -19.648 4.120 -1.558 1.00 81.62 73 ALA A N 1
ATOM 547 C CA . ALA A 1 73 ? -18.696 3.509 -0.642 1.00 81.62 73 ALA A CA 1
ATOM 548 C C . ALA A 1 73 ? -18.314 4.468 0.492 1.00 81.62 73 ALA A C 1
ATOM 550 O O . ALA A 1 73 ? -18.253 4.048 1.646 1.00 81.62 73 ALA A O 1
ATOM 551 N N . ALA A 1 74 ? -18.104 5.748 0.180 1.00 81.19 74 ALA A N 1
ATOM 552 C CA . ALA A 1 74 ? -17.875 6.798 1.161 1.00 81.19 74 ALA A CA 1
ATOM 553 C C . ALA A 1 74 ? -19.063 6.963 2.116 1.00 81.19 74 ALA A C 1
ATOM 555 O O . ALA A 1 74 ? -18.878 6.978 3.329 1.00 81.19 74 ALA A O 1
ATOM 556 N N . GLU A 1 75 ? -20.286 7.037 1.591 1.00 83.06 75 GLU A N 1
ATOM 557 C CA . GLU A 1 75 ? -21.495 7.159 2.410 1.00 83.06 75 GLU A CA 1
ATOM 558 C C . GLU A 1 75 ? -21.694 5.946 3.319 1.00 83.06 75 GLU A C 1
ATOM 560 O O . GLU A 1 75 ? -21.944 6.107 4.513 1.00 83.06 75 GLU A O 1
ATOM 565 N N . ARG A 1 76 ? -21.503 4.730 2.796 1.00 86.44 76 ARG A N 1
ATOM 566 C CA . ARG A 1 76 ? -21.552 3.511 3.614 1.00 86.44 76 ARG A CA 1
ATOM 567 C C . ARG A 1 76 ? -20.457 3.490 4.674 1.00 86.44 76 ARG A C 1
ATOM 569 O O . ARG A 1 76 ? -20.731 3.081 5.794 1.00 86.44 76 ARG A O 1
ATOM 576 N N . ALA A 1 77 ? -19.244 3.943 4.356 1.00 85.62 77 ALA A N 1
ATOM 577 C CA . ALA A 1 77 ? -18.161 4.022 5.332 1.00 85.62 77 ALA A CA 1
ATOM 578 C C . ALA A 1 77 ? -18.499 4.980 6.485 1.00 85.62 77 ALA A C 1
ATOM 580 O O . ALA A 1 77 ? -18.243 4.641 7.634 1.00 85.62 77 ALA A O 1
ATOM 581 N N . LEU A 1 78 ? -19.134 6.123 6.198 1.00 84.31 78 LEU A N 1
ATOM 582 C CA . LEU A 1 78 ? -19.603 7.065 7.225 1.00 84.31 78 LEU A CA 1
ATOM 583 C C . LEU A 1 78 ? -20.686 6.458 8.126 1.00 84.31 78 LEU A C 1
ATOM 585 O O . LEU A 1 78 ? -20.700 6.701 9.331 1.00 84.31 78 LEU A O 1
ATOM 589 N N . VAL A 1 79 ? -21.603 5.676 7.549 1.00 86.81 79 VAL A N 1
ATOM 590 C CA . VAL A 1 79 ? -22.634 4.967 8.322 1.00 86.81 79 VAL A CA 1
ATOM 591 C C . VAL A 1 79 ? -21.995 3.907 9.219 1.00 86.81 79 VAL A C 1
ATOM 593 O O . VAL A 1 79 ? -22.265 3.895 10.416 1.00 86.81 79 VAL A O 1
ATOM 596 N N . LEU A 1 80 ? -21.102 3.079 8.673 1.00 88.31 80 LEU A N 1
ATOM 597 C CA . LEU A 1 80 ? -20.419 2.026 9.429 1.00 88.31 80 LEU A CA 1
ATOM 598 C C . LEU A 1 80 ? -19.551 2.590 10.558 1.00 88.31 80 LEU A C 1
ATOM 600 O O . LEU A 1 80 ? -19.606 2.085 11.670 1.00 88.31 80 LEU A O 1
ATOM 604 N N . GLU A 1 81 ? -18.796 3.662 10.308 1.00 86.25 81 GLU A N 1
ATOM 605 C CA . GLU A 1 81 ? -17.982 4.327 11.335 1.00 86.25 81 GLU A CA 1
ATOM 606 C C . GLU A 1 81 ? -18.852 4.840 12.492 1.00 86.25 81 GLU A C 1
ATOM 608 O O . GLU A 1 81 ? -18.521 4.670 13.669 1.00 86.25 81 GLU A O 1
ATOM 613 N N . ARG A 1 82 ? -20.015 5.418 12.167 1.00 85.06 82 ARG A N 1
ATOM 614 C CA . ARG A 1 82 ? -20.988 5.850 13.169 1.00 85.06 82 ARG A CA 1
ATOM 615 C C . ARG A 1 82 ? -21.518 4.669 13.981 1.00 85.06 82 ARG A C 1
ATOM 617 O O . ARG A 1 82 ? -21.539 4.759 15.207 1.00 85.06 82 ARG A O 1
ATOM 624 N N . GLU A 1 83 ? -21.935 3.596 13.318 1.00 89.62 83 GLU A N 1
ATOM 625 C CA . GLU A 1 83 ? -22.454 2.391 13.970 1.00 89.62 83 GLU A CA 1
ATOM 626 C C . GLU A 1 83 ? -21.397 1.733 14.867 1.00 89.62 83 GLU A C 1
ATOM 628 O O . GLU A 1 83 ? -21.690 1.415 16.018 1.00 89.62 83 GLU A O 1
ATOM 633 N N . GLU A 1 84 ? -20.156 1.583 14.396 1.00 89.00 84 GLU A N 1
ATOM 634 C CA . GLU A 1 84 ? -19.039 1.033 15.175 1.00 89.00 84 GLU A CA 1
ATOM 635 C C . GLU A 1 84 ? -18.750 1.876 16.422 1.00 89.00 84 GLU A C 1
ATOM 637 O O . GLU A 1 84 ? -18.521 1.333 17.508 1.00 89.00 84 GLU A O 1
ATOM 642 N N . ARG A 1 85 ? -18.804 3.208 16.300 1.00 87.56 85 ARG A N 1
ATOM 643 C CA . ARG A 1 85 ? -18.616 4.117 17.435 1.00 87.56 85 ARG A CA 1
ATOM 644 C C . ARG A 1 85 ? -19.763 4.014 18.437 1.00 87.56 85 ARG A C 1
ATOM 646 O O . ARG A 1 85 ? -19.505 3.895 19.634 1.00 87.56 85 ARG A O 1
ATOM 653 N N . GLU A 1 86 ? -21.011 4.020 17.971 1.00 89.75 86 GLU A N 1
ATOM 654 C CA . GLU A 1 86 ? -22.200 3.865 18.821 1.00 89.75 86 GLU A CA 1
ATOM 655 C C . GLU A 1 86 ? -22.184 2.512 19.553 1.00 89.75 86 GLU A C 1
ATOM 657 O O . GLU A 1 86 ? -22.345 2.468 20.775 1.00 89.75 86 GLU A O 1
ATOM 662 N N . GLN A 1 87 ? -21.872 1.419 18.850 1.00 92.25 87 GLN A N 1
ATOM 663 C CA . GLN A 1 87 ? -21.687 0.093 19.446 1.00 92.25 87 GLN A CA 1
ATOM 664 C C . GLN A 1 87 ? -20.533 0.075 20.452 1.00 92.25 87 GLN A C 1
ATOM 666 O O . GLN A 1 87 ? -20.653 -0.513 21.527 1.00 92.25 87 GLN A O 1
ATOM 671 N N . GLY A 1 88 ? -19.416 0.731 20.136 1.00 92.38 88 GLY A N 1
ATOM 672 C CA . GLY A 1 88 ? -18.264 0.837 21.022 1.00 92.38 88 GLY A CA 1
ATOM 673 C C . GLY A 1 88 ? -18.571 1.588 22.320 1.00 92.38 88 GLY A C 1
ATOM 674 O O . GLY A 1 88 ? -18.035 1.217 23.367 1.00 92.38 88 GLY A O 1
ATOM 675 N N . VAL A 1 89 ? -19.420 2.617 22.269 1.00 93.62 89 VAL A N 1
ATOM 676 C CA . VAL A 1 89 ? -19.911 3.337 23.454 1.00 93.62 89 VAL A CA 1
ATOM 677 C C . VAL A 1 89 ? -20.865 2.456 24.253 1.00 93.62 89 VAL A C 1
ATOM 679 O O . VAL A 1 89 ? -20.715 2.349 25.468 1.00 93.62 89 VAL A O 1
ATOM 682 N N . GLU A 1 90 ? -21.803 1.781 23.593 1.00 95.12 90 GLU A N 1
ATOM 683 C CA . GLU A 1 90 ? -22.777 0.928 24.277 1.00 95.12 90 GLU A CA 1
ATOM 684 C C . GLU A 1 90 ? -22.105 -0.258 24.984 1.00 95.12 90 GLU A C 1
ATOM 686 O O . GLU A 1 90 ? -22.371 -0.531 26.153 1.00 95.12 90 GLU A O 1
ATOM 691 N N . GLN A 1 91 ? -21.128 -0.897 24.337 1.00 95.88 91 GLN A N 1
ATOM 692 C CA . GLN A 1 91 ? -20.308 -1.932 24.971 1.00 95.88 91 GLN A CA 1
ATOM 693 C C . GLN A 1 91 ? -19.554 -1.407 26.200 1.00 95.88 91 GLN A C 1
ATOM 695 O O . GLN A 1 91 ? -19.435 -2.121 27.197 1.00 95.88 91 GLN A O 1
ATOM 700 N N . ALA A 1 92 ? -19.043 -0.174 26.156 1.00 95.75 92 ALA A N 1
ATOM 701 C CA . ALA A 1 92 ? -18.377 0.436 27.303 1.00 95.75 92 ALA A CA 1
ATOM 702 C C . ALA A 1 92 ? -19.364 0.751 28.440 1.00 95.75 92 ALA A C 1
ATOM 704 O O . ALA A 1 92 ? -19.052 0.482 29.600 1.00 95.75 92 ALA A O 1
ATOM 705 N N . ARG A 1 93 ? -20.580 1.222 28.129 1.00 97.31 93 ARG A N 1
ATOM 706 C CA . ARG A 1 93 ? -21.651 1.426 29.122 1.00 97.31 93 ARG A CA 1
ATOM 707 C C . ARG A 1 93 ? -22.029 0.131 29.830 1.00 97.31 93 ARG A C 1
ATOM 709 O O . ARG A 1 93 ? -22.076 0.105 31.057 1.00 97.31 93 ARG A O 1
ATOM 716 N N . LEU A 1 94 ? -22.222 -0.952 29.078 1.00 98.00 94 LEU A N 1
ATOM 717 C CA . LEU A 1 94 ? -22.524 -2.268 29.646 1.00 98.00 94 LEU A CA 1
ATOM 718 C C . LEU A 1 94 ? -21.393 -2.774 30.556 1.00 98.00 94 LEU A C 1
ATOM 720 O O . LEU A 1 94 ? -21.659 -3.356 31.605 1.00 98.00 94 LEU A O 1
ATOM 724 N N . ARG A 1 95 ? -20.125 -2.511 30.206 1.00 97.62 95 ARG A N 1
ATOM 725 C CA . ARG A 1 95 ? -18.977 -2.836 31.073 1.00 97.62 95 ARG A CA 1
ATOM 726 C C . ARG A 1 95 ? -18.987 -2.045 32.377 1.00 97.62 95 ARG A C 1
ATOM 728 O O . ARG A 1 95 ? -18.703 -2.630 33.418 1.00 97.62 95 ARG A O 1
ATOM 735 N N . VAL A 1 96 ? -19.327 -0.755 32.333 1.00 98.31 96 VAL A N 1
ATOM 736 C CA . VAL A 1 96 ? -19.479 0.068 33.545 1.00 98.31 96 VAL A CA 1
ATOM 737 C C . VAL A 1 96 ? -20.582 -0.496 34.436 1.00 98.31 96 VAL A C 1
ATOM 739 O O . VAL A 1 96 ? -20.332 -0.720 35.616 1.00 98.31 96 VAL A O 1
ATOM 742 N N . GLN A 1 97 ? -21.755 -0.804 33.876 1.00 98.00 97 GLN A N 1
ATOM 743 C CA . GLN A 1 97 ? -22.871 -1.384 34.633 1.00 98.00 97 GLN A CA 1
ATOM 744 C C . GLN A 1 97 ? -22.496 -2.726 35.278 1.00 98.00 97 GLN A C 1
ATOM 746 O O . GLN A 1 97 ? -22.764 -2.946 36.457 1.00 98.00 97 GLN A O 1
ATOM 751 N N . ALA A 1 98 ? -21.829 -3.614 34.534 1.00 98.00 98 ALA A N 1
ATOM 752 C CA . ALA A 1 98 ? -21.375 -4.899 35.062 1.00 98.00 98 ALA A CA 1
ATOM 753 C C . ALA A 1 98 ? -20.340 -4.736 36.191 1.00 98.00 98 ALA A C 1
ATOM 755 O O . ALA A 1 98 ? -20.402 -5.454 37.191 1.00 98.00 98 ALA A O 1
ATOM 756 N N . ALA A 1 99 ? -19.409 -3.785 36.053 1.00 97.62 99 ALA A N 1
ATOM 757 C CA . ALA A 1 99 ? -18.422 -3.482 37.086 1.00 97.62 99 ALA A CA 1
ATOM 758 C C . ALA A 1 99 ? -19.075 -2.882 38.342 1.00 97.62 99 ALA A C 1
ATOM 760 O O . ALA A 1 99 ? -18.717 -3.271 39.452 1.00 97.62 99 ALA A O 1
ATOM 761 N N . GLN A 1 100 ? -20.052 -1.983 38.174 1.00 98.00 100 GLN A N 1
ATOM 762 C CA . GLN A 1 100 ? -20.818 -1.388 39.275 1.00 98.00 100 GLN A CA 1
ATOM 763 C C . GLN A 1 100 ? -21.575 -2.462 40.048 1.00 98.00 100 GLN A C 1
ATOM 765 O O . GLN A 1 100 ? -21.376 -2.595 41.249 1.00 98.00 100 GLN A O 1
ATOM 770 N N . TYR A 1 101 ? -22.315 -3.324 39.347 1.00 98.06 101 TYR A N 1
ATOM 771 C CA . TYR A 1 101 ? -23.011 -4.443 39.976 1.00 98.06 101 TYR A CA 1
ATOM 772 C C . TYR A 1 101 ? -22.057 -5.357 40.764 1.00 98.06 101 TYR A C 1
ATOM 774 O O . TYR A 1 101 ? -22.360 -5.782 41.878 1.00 98.06 101 TYR A O 1
ATOM 782 N N . ALA A 1 102 ? -20.876 -5.658 40.215 1.00 97.50 102 ALA A N 1
ATOM 783 C CA . ALA A 1 102 ? -19.878 -6.462 40.915 1.00 97.50 102 ALA A CA 1
ATOM 784 C C . ALA A 1 102 ? -19.314 -5.761 42.166 1.00 97.50 102 ALA A C 1
ATOM 786 O O . ALA A 1 102 ? -19.037 -6.439 43.159 1.00 97.50 102 ALA A O 1
ATOM 787 N N . ALA A 1 103 ? -19.144 -4.436 42.126 1.00 98.00 103 ALA A N 1
ATOM 788 C CA . ALA A 1 103 ? -18.720 -3.637 43.271 1.00 98.00 103 ALA A CA 1
ATOM 789 C C . ALA A 1 103 ? -19.804 -3.580 44.355 1.00 98.00 103 ALA A C 1
ATOM 791 O O . ALA A 1 103 ? -19.491 -3.833 45.516 1.00 98.00 103 ALA A O 1
ATOM 792 N N . ASP A 1 104 ? -21.067 -3.370 43.979 1.00 97.75 104 ASP A N 1
ATOM 793 C CA . ASP A 1 104 ? -22.207 -3.358 44.903 1.00 97.75 104 ASP A CA 1
ATOM 794 C C . ASP A 1 104 ? -22.342 -4.708 45.620 1.00 97.75 104 ASP A C 1
ATOM 796 O O . ASP A 1 104 ? -22.440 -4.778 46.843 1.00 97.75 104 ASP A O 1
ATOM 800 N N . ARG A 1 105 ? -22.213 -5.816 44.877 1.00 97.69 105 ARG A N 1
ATOM 801 C CA . ARG A 1 105 ? -22.205 -7.169 45.456 1.00 97.69 105 ARG A CA 1
ATOM 802 C C . ARG A 1 105 ? -21.023 -7.413 46.395 1.00 97.69 105 ARG A C 1
ATOM 804 O O . ARG A 1 105 ? -21.171 -8.142 47.373 1.00 97.69 105 ARG A O 1
ATOM 811 N N . ALA A 1 106 ? -19.846 -6.859 46.101 1.00 95.94 106 ALA A N 1
ATOM 812 C CA . ALA A 1 106 ? -18.692 -6.949 46.995 1.00 95.94 106 ALA A CA 1
ATOM 813 C C . ALA A 1 106 ? -18.891 -6.098 48.261 1.00 95.94 106 ALA A C 1
ATOM 815 O O . ALA A 1 106 ? -18.488 -6.522 49.343 1.00 95.94 106 ALA A O 1
ATOM 816 N N . PHE A 1 107 ? -19.550 -4.945 48.132 1.00 97.31 107 PHE A N 1
ATOM 817 C CA . PHE A 1 107 ? -19.895 -4.072 49.248 1.00 97.31 107 PHE A CA 1
ATOM 818 C C . PHE A 1 107 ? -20.897 -4.742 50.193 1.00 97.31 107 PHE A C 1
ATOM 820 O O . PHE A 1 107 ? -20.629 -4.816 51.385 1.00 97.31 107 PHE A O 1
ATOM 827 N N . GLU A 1 108 ? -21.977 -5.334 49.672 1.00 97.06 108 GLU A N 1
ATOM 828 C CA . GLU A 1 108 ? -22.940 -6.105 50.477 1.00 97.06 108 GLU A CA 1
ATOM 829 C C . GLU A 1 108 ? -22.259 -7.229 51.279 1.00 97.06 108 GLU A C 1
ATOM 831 O O . GLU A 1 108 ? -22.587 -7.469 52.438 1.00 97.06 108 GLU A O 1
ATOM 836 N N . GLN A 1 109 ? -21.287 -7.927 50.676 1.00 93.81 109 GLN A N 1
ATOM 837 C CA . GLN A 1 109 ? -20.528 -8.983 51.360 1.00 93.81 109 GLN A CA 1
ATOM 838 C C . GLN A 1 109 ? -19.651 -8.436 52.488 1.00 93.81 109 GLN A C 1
ATOM 840 O O . GLN A 1 109 ? -19.520 -9.090 53.521 1.00 93.81 109 GLN A O 1
ATOM 845 N N . TYR A 1 110 ? -19.042 -7.271 52.278 1.00 95.06 110 TYR A N 1
ATOM 846 C CA . TYR A 1 110 ? -18.245 -6.583 53.287 1.00 95.06 110 TYR A CA 1
ATOM 847 C C . TYR A 1 110 ? -19.119 -6.068 54.443 1.00 95.06 110 TYR A C 1
ATOM 849 O O . TYR A 1 110 ? -18.772 -6.289 55.599 1.00 95.06 110 TYR A O 1
ATOM 857 N N . ASP A 1 111 ? -20.270 -5.462 54.141 1.00 95.38 111 ASP A N 1
ATOM 858 C CA . ASP A 1 111 ? -21.187 -4.871 55.128 1.00 95.38 111 ASP A CA 1
ATOM 859 C C . ASP A 1 111 ? -21.809 -5.921 56.069 1.00 95.38 111 ASP A C 1
ATOM 861 O O . ASP A 1 111 ? -22.008 -5.678 57.256 1.00 95.38 111 ASP A O 1
ATOM 865 N N . LEU A 1 112 ? -22.045 -7.138 55.564 1.00 94.94 112 LEU A N 1
ATOM 866 C CA . LEU A 1 112 ? -22.564 -8.263 56.353 1.00 94.94 112 LEU A CA 1
ATOM 867 C C . LEU A 1 112 ? -21.502 -8.982 57.210 1.00 94.94 112 LEU A C 1
ATOM 869 O O . LEU A 1 112 ? -21.851 -9.883 57.978 1.00 94.94 112 LEU A O 1
ATOM 873 N N . ALA A 1 113 ? -20.212 -8.661 57.070 1.00 93.00 113 ALA A N 1
ATOM 874 C CA . ALA A 1 113 ? -19.142 -9.370 57.769 1.00 93.00 113 ALA A CA 1
ATOM 875 C C . ALA A 1 113 ? -19.017 -8.932 59.242 1.00 93.00 113 ALA A C 1
ATOM 877 O O . ALA A 1 113 ? -18.987 -7.745 59.552 1.00 93.00 113 ALA A O 1
ATOM 878 N N . ASP A 1 114 ? -18.874 -9.893 60.167 1.00 92.12 114 ASP A N 1
ATOM 879 C CA . ASP A 1 114 ? -18.631 -9.589 61.587 1.00 92.12 114 ASP A CA 1
ATOM 880 C C . ASP A 1 114 ? -17.245 -8.927 61.767 1.00 92.12 114 ASP A C 1
ATOM 882 O O . ASP A 1 114 ? -16.229 -9.562 61.444 1.00 92.12 114 ASP A O 1
ATOM 886 N N . PRO A 1 115 ? -17.162 -7.711 62.348 1.00 89.19 115 PRO A N 1
ATOM 887 C CA . PRO A 1 115 ? -15.901 -7.012 62.602 1.00 89.19 115 PRO A CA 1
ATOM 888 C C . PRO A 1 115 ? -14.876 -7.809 63.422 1.00 89.19 115 PRO A C 1
ATOM 890 O O . PRO A 1 115 ? -13.673 -7.559 63.328 1.00 89.19 115 PRO A O 1
ATOM 893 N N . LYS A 1 116 ? -15.316 -8.781 64.232 1.00 92.25 116 LYS A N 1
ATOM 894 C CA . LYS A 1 116 ? -14.420 -9.644 65.020 1.00 92.25 116 LYS A CA 1
ATOM 895 C C . LYS A 1 116 ? -13.598 -10.593 64.145 1.00 92.25 116 LYS A C 1
ATOM 897 O O . LYS A 1 116 ? -12.503 -10.989 64.543 1.00 92.25 116 LYS A O 1
ATOM 902 N N . ASN A 1 117 ? -14.068 -10.916 62.939 1.00 92.62 117 ASN A N 1
ATOM 903 C CA . ASN A 1 117 ? -13.367 -11.772 61.982 1.00 92.62 117 ASN A CA 1
ATOM 904 C C . ASN A 1 117 ? -12.393 -10.960 61.118 1.00 92.62 117 ASN A C 1
ATOM 906 O O . ASN A 1 117 ? -12.498 -10.934 59.891 1.00 92.62 117 ASN A O 1
ATOM 910 N N . ARG A 1 118 ? -11.412 -10.318 61.763 1.00 92.06 118 ARG A N 1
ATOM 911 C CA . ARG A 1 118 ? -10.503 -9.338 61.141 1.00 92.06 118 ARG A CA 1
ATOM 912 C C . ARG A 1 118 ? -9.879 -9.803 59.819 1.00 92.06 118 ARG A C 1
ATOM 914 O O . ARG A 1 118 ? -9.898 -9.064 58.848 1.00 92.06 118 ARG A O 1
ATOM 921 N N . LEU A 1 119 ? -9.390 -11.045 59.747 1.00 93.75 119 LEU A N 1
ATOM 922 C CA . LEU A 1 119 ? -8.765 -11.570 58.524 1.00 93.75 119 LEU A CA 1
ATOM 923 C C . LEU A 1 119 ? -9.755 -11.674 57.345 1.00 93.75 119 LEU A C 1
ATOM 925 O O . LEU A 1 119 ? -9.361 -11.530 56.190 1.00 93.75 119 LEU A O 1
ATOM 929 N N . VAL A 1 120 ? -11.034 -11.953 57.619 1.00 93.88 120 VAL A N 1
ATOM 930 C CA . VAL A 1 120 ? -12.089 -12.027 56.596 1.00 93.88 120 VAL A CA 1
ATOM 931 C C . VAL A 1 120 ? -12.444 -10.623 56.119 1.00 93.88 120 VAL A C 1
ATOM 933 O O . VAL A 1 120 ? -12.496 -10.395 54.913 1.00 93.88 120 VAL A O 1
ATOM 936 N N . VAL A 1 121 ? -12.604 -9.684 57.055 1.00 95.25 121 VAL A N 1
ATOM 937 C CA . VAL A 1 121 ? -12.877 -8.269 56.766 1.00 95.25 121 VAL A CA 1
ATOM 938 C C . VAL A 1 121 ? -11.761 -7.665 55.908 1.00 95.25 121 VAL A C 1
ATOM 940 O O . VAL A 1 121 ? -12.058 -7.131 54.844 1.00 95.25 121 VAL A O 1
ATOM 943 N N . ASP A 1 122 ? -10.489 -7.860 56.276 1.00 94.88 122 ASP A N 1
ATOM 944 C CA . ASP A 1 122 ? -9.334 -7.352 55.518 1.00 94.88 122 ASP A CA 1
ATOM 945 C C . ASP A 1 122 ? -9.299 -7.896 54.070 1.00 94.88 122 ASP A C 1
ATOM 947 O O . ASP A 1 122 ? -8.908 -7.200 53.131 1.00 94.88 122 ASP A O 1
ATOM 951 N N . ASN A 1 123 ? -9.696 -9.158 53.855 1.00 95.75 123 ASN A N 1
ATOM 952 C CA . ASN A 1 123 ? -9.759 -9.746 52.511 1.00 95.75 123 ASN A CA 1
ATOM 953 C C . ASN A 1 123 ? -10.957 -9.229 51.700 1.00 95.75 123 ASN A C 1
ATOM 955 O O . ASN A 1 123 ? -10.819 -8.981 50.500 1.00 95.75 123 ASN A O 1
ATOM 959 N N . LEU A 1 124 ? -12.123 -9.062 52.331 1.00 95.94 124 LEU A N 1
ATOM 960 C CA . LEU A 1 124 ? -13.308 -8.496 51.682 1.00 95.94 124 LEU A CA 1
ATOM 961 C C . LEU A 1 124 ? -13.095 -7.025 51.316 1.00 95.94 124 LEU A C 1
ATOM 963 O O . LEU A 1 124 ? -13.463 -6.627 50.215 1.00 95.94 124 LEU A O 1
ATOM 967 N N . GLU A 1 125 ? -12.427 -6.254 52.174 1.00 95.81 125 GLU A N 1
ATOM 968 C CA . GLU A 1 125 ? -12.037 -4.872 51.895 1.00 95.81 125 GLU A CA 1
ATOM 969 C C . GLU A 1 125 ? -11.103 -4.794 50.680 1.00 95.81 125 GLU A C 1
ATOM 971 O O . GLU A 1 125 ? -11.339 -4.009 49.761 1.00 95.81 125 GLU A O 1
ATOM 976 N N . LYS A 1 126 ? -10.072 -5.651 50.610 1.00 96.75 126 LYS A N 1
ATOM 977 C CA . LYS A 1 126 ? -9.191 -5.733 49.429 1.00 96.75 126 LYS A CA 1
ATOM 978 C C . LYS A 1 126 ? -9.974 -6.035 48.156 1.00 96.75 126 LYS A C 1
ATOM 980 O O . LYS A 1 126 ? -9.802 -5.340 47.158 1.00 96.75 126 LYS A O 1
ATOM 985 N N . ARG A 1 127 ? -10.870 -7.022 48.202 1.00 96.56 127 ARG A N 1
ATOM 986 C CA . ARG A 1 127 ? -11.705 -7.396 47.056 1.00 96.56 127 ARG A CA 1
ATOM 987 C C . ARG A 1 127 ? -12.654 -6.269 46.641 1.00 96.56 127 ARG A C 1
ATOM 989 O O . ARG A 1 127 ? -12.836 -6.040 45.448 1.00 96.56 127 ARG A O 1
ATOM 996 N N . LEU A 1 128 ? -13.245 -5.553 47.597 1.00 97.75 128 LEU A N 1
ATOM 997 C CA . LEU A 1 128 ? -14.062 -4.371 47.325 1.00 97.75 128 LEU A CA 1
ATOM 998 C C . LEU A 1 128 ? -13.225 -3.274 46.655 1.00 97.75 128 LEU A C 1
ATOM 1000 O O . LEU A 1 128 ? -13.629 -2.740 45.625 1.00 97.75 128 LEU A O 1
ATOM 1004 N N . ASN A 1 129 ? -12.032 -2.988 47.180 1.00 97.69 129 ASN A N 1
ATOM 1005 C CA . ASN A 1 129 ? -11.112 -2.007 46.607 1.00 97.69 129 ASN A CA 1
ATOM 1006 C C . ASN A 1 129 ? -10.710 -2.356 45.165 1.00 97.69 129 ASN A C 1
ATOM 1008 O O . ASN A 1 129 ? -10.667 -1.466 44.312 1.00 97.69 129 ASN A O 1
ATOM 1012 N N . GLU A 1 130 ? -10.477 -3.637 44.869 1.00 97.81 130 GLU A N 1
ATOM 1013 C CA . GLU A 1 130 ? -10.241 -4.131 43.507 1.00 97.81 130 GLU A CA 1
ATOM 1014 C C . GLU A 1 130 ? -11.449 -3.875 42.594 1.00 97.81 130 GLU A C 1
ATOM 1016 O O . GLU A 1 130 ? -11.285 -3.324 41.504 1.00 97.81 130 GLU A O 1
ATOM 1021 N N . LYS A 1 131 ? -12.676 -4.178 43.042 1.00 97.38 131 LYS A N 1
ATOM 1022 C CA . LYS A 1 131 ? -13.892 -3.915 42.248 1.00 97.38 131 LYS A CA 1
ATOM 1023 C C . LYS A 1 131 ? -14.160 -2.429 42.032 1.00 97.38 131 LYS A C 1
ATOM 1025 O O . LYS A 1 131 ? -14.490 -2.028 40.919 1.00 97.38 131 LYS A O 1
ATOM 1030 N N . LEU A 1 132 ? -13.918 -1.587 43.032 1.00 98.00 132 LEU A N 1
ATOM 1031 C CA . LEU A 1 132 ? -13.995 -0.131 42.881 1.00 98.00 132 LEU A CA 1
ATOM 1032 C C . LEU A 1 132 ? -12.915 0.421 41.938 1.00 98.00 132 LEU A C 1
ATOM 1034 O O . LEU A 1 132 ? -13.122 1.453 41.295 1.00 98.00 132 LEU A O 1
ATOM 1038 N N . ALA A 1 133 ? -11.750 -0.226 41.850 1.00 98.00 133 ALA A N 1
ATOM 1039 C CA . ALA A 1 133 ? -10.734 0.118 40.859 1.00 98.00 133 ALA A CA 1
ATOM 1040 C C . ALA A 1 133 ? -11.169 -0.293 39.441 1.00 98.00 133 ALA A C 1
ATOM 1042 O O . ALA A 1 133 ? -11.027 0.505 38.516 1.00 98.00 133 ALA A O 1
ATOM 1043 N N . GLU A 1 134 ? -11.761 -1.481 39.269 1.00 97.75 134 GLU A N 1
ATOM 1044 C CA . GLU A 1 134 ? -12.339 -1.927 37.990 1.00 97.75 134 GLU A CA 1
ATOM 1045 C C . GLU A 1 134 ? -13.430 -0.966 37.487 1.00 97.75 134 GLU A C 1
ATOM 1047 O O . GLU A 1 134 ? -13.425 -0.606 36.308 1.00 97.75 134 GLU A O 1
ATOM 1052 N N . VAL A 1 135 ? -14.314 -0.485 38.374 1.00 98.31 135 VAL A N 1
ATOM 1053 C CA . VAL A 1 135 ? -15.332 0.530 38.038 1.00 98.31 135 VAL A CA 1
ATOM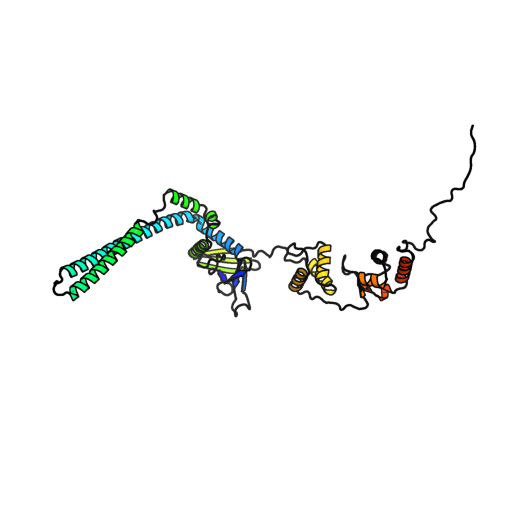 1054 C C . VAL A 1 135 ? -14.685 1.809 37.515 1.00 98.31 135 VAL A C 1
ATOM 1056 O O . VAL A 1 135 ? -15.068 2.286 36.448 1.00 98.31 135 VAL A O 1
ATOM 1059 N N . ARG A 1 136 ? -13.669 2.336 38.212 1.00 98.00 136 ARG A N 1
ATOM 1060 C CA . ARG A 1 136 ? -12.945 3.546 37.783 1.00 98.00 136 ARG A CA 1
ATOM 1061 C C . ARG A 1 136 ? -12.296 3.372 36.410 1.00 98.00 136 ARG A C 1
ATOM 1063 O O . ARG A 1 136 ? -12.373 4.269 35.577 1.00 98.00 136 ARG A O 1
ATOM 1070 N N . VAL A 1 137 ? -11.691 2.212 36.150 1.00 98.06 137 VAL A N 1
ATOM 1071 C CA . VAL A 1 137 ? -11.099 1.900 34.839 1.00 98.06 137 VAL A CA 1
ATOM 1072 C C . VAL A 1 137 ? -12.172 1.839 33.749 1.00 98.06 137 VAL A C 1
ATOM 1074 O O . VAL A 1 137 ? -11.979 2.404 32.673 1.00 98.06 137 VAL A O 1
ATOM 1077 N N . ALA A 1 138 ? -13.306 1.185 34.016 1.00 97.44 138 ALA A N 1
ATOM 1078 C CA . ALA A 1 138 ? -14.405 1.084 33.060 1.00 97.44 138 ALA A CA 1
ATOM 1079 C C . ALA A 1 138 ? -15.033 2.456 32.757 1.00 97.44 138 ALA A C 1
ATOM 1081 O O . ALA A 1 138 ? -15.285 2.765 31.593 1.00 97.44 138 ALA A O 1
ATOM 1082 N N . GLN A 1 139 ? -15.235 3.293 33.780 1.00 97.62 139 GLN A N 1
ATOM 1083 C CA . GLN A 1 139 ? -15.740 4.661 33.630 1.00 97.62 139 GLN A CA 1
ATOM 1084 C C . GLN A 1 139 ? -14.779 5.516 32.803 1.00 97.62 139 GLN A C 1
ATOM 1086 O O . GLN A 1 139 ? -15.205 6.127 31.828 1.00 97.62 139 GLN A O 1
ATOM 1091 N N . GLY A 1 140 ? -13.478 5.456 33.094 1.00 96.62 140 GLY A N 1
ATOM 1092 C CA . GLY A 1 140 ? -12.470 6.165 32.307 1.00 96.62 140 GLY A CA 1
ATOM 1093 C C . GLY A 1 140 ? -12.346 5.671 30.856 1.00 96.62 140 GLY A C 1
ATOM 1094 O O . GLY A 1 140 ? -11.918 6.425 29.986 1.00 96.62 140 GLY A O 1
ATOM 1095 N N . ASP A 1 141 ? -12.689 4.415 30.538 1.00 95.00 141 ASP A N 1
ATOM 1096 C CA . ASP A 1 141 ? -12.802 3.961 29.138 1.00 95.00 141 ASP A CA 1
ATOM 1097 C C . ASP A 1 141 ? -14.052 4.510 28.448 1.00 95.00 141 ASP A C 1
ATOM 1099 O O . ASP A 1 141 ? -13.982 4.908 27.287 1.00 95.00 141 ASP A O 1
ATOM 1103 N N . LEU A 1 142 ? -15.180 4.565 29.160 1.00 96.00 142 LEU A N 1
ATOM 1104 C CA . LEU A 1 142 ? -16.414 5.149 28.645 1.00 96.00 142 LEU A CA 1
ATOM 1105 C C . LEU A 1 142 ? -16.256 6.653 28.379 1.00 96.00 142 LEU A C 1
ATOM 1107 O O . LEU A 1 142 ? -16.604 7.104 27.292 1.00 96.00 142 LEU A O 1
ATOM 1111 N N . GLU A 1 143 ? -15.695 7.407 29.325 1.00 94.75 143 GLU A N 1
ATOM 1112 C CA . GLU A 1 143 ? -15.429 8.845 29.185 1.00 94.75 143 GLU A CA 1
ATOM 1113 C C . GLU A 1 143 ? -14.535 9.123 27.978 1.00 94.75 143 GLU A C 1
ATOM 1115 O O . GLU A 1 143 ? -14.934 9.868 27.090 1.00 94.75 143 GLU A O 1
ATOM 1120 N N . ARG A 1 144 ? -13.403 8.417 27.844 1.00 92.75 144 ARG A N 1
ATOM 1121 C CA . ARG A 1 144 ? -12.517 8.556 26.673 1.00 92.75 144 ARG A CA 1
ATOM 1122 C C . ARG A 1 144 ? -13.215 8.265 25.342 1.00 92.75 144 ARG A C 1
ATOM 1124 O O . ARG A 1 144 ? -12.864 8.862 24.331 1.00 92.75 144 ARG A O 1
ATOM 1131 N N . ARG A 1 145 ? -14.181 7.340 25.308 1.00 90.88 145 ARG A N 1
ATOM 1132 C CA . ARG A 1 145 ? -14.965 7.040 24.094 1.00 90.88 145 ARG A CA 1
ATOM 1133 C C . ARG A 1 145 ? -16.025 8.101 23.800 1.00 90.88 145 ARG A C 1
ATOM 1135 O O . ARG A 1 145 ? -16.353 8.303 22.635 1.00 90.88 145 ARG A O 1
ATOM 1142 N N . LEU A 1 146 ? -16.567 8.748 24.831 1.00 89.62 146 LEU A N 1
ATOM 1143 C CA . LEU A 1 146 ? -17.511 9.860 24.698 1.00 89.62 146 LEU A CA 1
ATOM 1144 C C . LEU A 1 146 ? -16.805 11.166 24.302 1.00 89.62 146 LEU A C 1
ATOM 1146 O O . LEU A 1 146 ? -17.360 11.927 23.517 1.00 89.62 146 LEU A O 1
ATOM 1150 N N . GLU A 1 147 ? -15.594 11.393 24.816 1.00 88.44 147 GLU A N 1
ATOM 1151 C CA . GLU A 1 147 ? -14.718 12.533 24.503 1.00 88.44 147 GLU A CA 1
ATOM 1152 C C . GLU A 1 147 ? -13.919 12.366 23.205 1.00 88.44 147 GLU A C 1
ATOM 1154 O O . GLU A 1 147 ? -13.276 13.315 22.758 1.00 88.44 147 GLU A O 1
ATOM 1159 N N . GLY A 1 148 ? -13.923 11.166 22.617 1.00 78.31 148 GLY A N 1
ATOM 1160 C CA . GLY A 1 148 ? -13.256 10.890 21.347 1.00 78.31 148 GLY A CA 1
ATOM 1161 C C . GLY A 1 148 ? -13.727 11.815 20.221 1.00 78.31 148 GLY A C 1
ATOM 1162 O O . GLY A 1 148 ? -14.730 12.517 20.357 1.00 78.31 148 GLY A O 1
ATOM 1163 N N . ASP A 1 149 ? -12.992 11.803 19.104 1.00 71.19 149 ASP A N 1
ATOM 1164 C CA . ASP A 1 149 ? -13.193 12.756 18.009 1.00 71.19 149 ASP A CA 1
ATOM 1165 C C . ASP A 1 149 ? -14.680 12.927 17.643 1.00 71.19 149 ASP A C 1
ATOM 1167 O O . ASP A 1 149 ? -15.410 11.935 17.486 1.00 71.19 149 ASP A O 1
ATOM 1171 N N . PRO A 1 150 ? -15.156 14.182 17.519 1.00 70.81 150 PRO A N 1
ATOM 1172 C CA . PRO A 1 150 ? -16.536 14.442 17.160 1.00 70.81 150 PRO A CA 1
ATOM 1173 C C . PRO A 1 150 ? -16.834 13.818 15.793 1.00 70.81 150 PRO A C 1
ATOM 1175 O O . PRO A 1 150 ? -15.953 13.771 14.927 1.00 70.81 150 PRO A O 1
ATOM 1178 N N . PRO A 1 151 ? -18.078 13.358 15.563 1.00 72.94 151 PRO A N 1
ATOM 1179 C CA . PRO A 1 151 ? -18.454 12.849 14.255 1.00 72.94 151 PRO A CA 1
ATOM 1180 C C . PRO A 1 151 ? -18.177 13.914 13.197 1.00 72.94 151 PRO A C 1
ATOM 1182 O O . PRO A 1 151 ? -18.362 15.107 13.454 1.00 72.94 151 PRO A O 1
ATOM 1185 N N . LEU A 1 152 ? -17.791 13.470 11.999 1.00 77.25 152 LEU A N 1
ATOM 1186 C CA . LEU A 1 152 ? -17.534 14.366 10.873 1.00 77.25 152 LEU A CA 1
ATOM 1187 C C . LEU A 1 152 ? -18.675 15.382 10.723 1.00 77.25 152 LEU A C 1
ATOM 1189 O O . LEU A 1 152 ? -19.853 15.020 10.780 1.00 77.25 152 LEU A O 1
ATOM 1193 N N . THR A 1 153 ? -18.346 16.658 10.554 1.00 83.19 153 THR A N 1
ATOM 1194 C CA . THR A 1 153 ? -19.359 17.693 10.318 1.00 83.19 153 THR A CA 1
ATOM 1195 C C . THR A 1 153 ? -19.998 17.500 8.946 1.00 83.19 153 THR A C 1
ATOM 1197 O O . THR A 1 153 ? -19.429 16.851 8.066 1.00 83.19 153 THR A O 1
ATOM 1200 N N . GLU A 1 154 ? -21.179 18.078 8.721 1.00 81.62 154 GLU A N 1
ATOM 1201 C CA . GLU A 1 154 ? -21.827 17.971 7.407 1.00 81.62 154 GLU A CA 1
ATOM 1202 C C . GLU A 1 154 ? -20.971 18.586 6.290 1.00 81.62 154 GLU A C 1
ATOM 1204 O O . GLU A 1 154 ? -20.895 18.048 5.188 1.00 81.62 154 GLU A O 1
ATOM 1209 N N . GLU A 1 155 ? -20.221 19.644 6.602 1.00 85.00 155 GLU A N 1
ATOM 1210 C CA . GLU A 1 155 ? -19.246 20.242 5.688 1.00 85.00 155 GLU A CA 1
ATOM 1211 C C . GLU A 1 155 ? -18.109 19.273 5.337 1.00 85.00 155 GLU A C 1
ATOM 1213 O O . GLU A 1 155 ? -17.749 19.142 4.167 1.00 85.00 155 GLU A O 1
ATOM 1218 N N . GLN A 1 156 ? -17.568 18.550 6.324 1.00 84.06 156 GLN A N 1
ATOM 1219 C CA . GLN A 1 156 ? -16.542 17.529 6.095 1.00 84.06 156 GLN A CA 1
ATOM 1220 C C . GLN A 1 156 ? -17.092 16.347 5.289 1.00 84.06 156 GLN A C 1
ATOM 1222 O O . GLN A 1 156 ? -16.399 15.822 4.415 1.00 84.06 156 GLN A O 1
ATOM 1227 N N . ARG A 1 157 ? -18.350 15.947 5.523 1.00 81.44 157 ARG A N 1
ATOM 1228 C CA . ARG A 1 157 ? -19.022 14.913 4.721 1.00 81.44 157 ARG A CA 1
ATOM 1229 C C . ARG A 1 157 ? -19.186 15.352 3.273 1.00 81.44 157 ARG A C 1
ATOM 1231 O O . ARG A 1 157 ? -18.879 14.577 2.372 1.00 81.44 157 ARG A O 1
ATOM 1238 N N . GLU A 1 158 ? -19.614 16.586 3.037 1.00 82.81 158 GLU A N 1
ATOM 1239 C CA . GLU A 1 158 ? -19.746 17.138 1.688 1.00 82.81 158 GLU A CA 1
ATOM 1240 C C . GLU A 1 158 ? -18.380 17.251 0.991 1.00 82.81 158 GLU A C 1
ATOM 1242 O O . GLU A 1 158 ? -18.243 16.896 -0.181 1.00 82.81 158 GLU A O 1
ATOM 1247 N N . GLN A 1 159 ? -17.326 17.652 1.711 1.00 84.50 159 GLN A N 1
ATOM 1248 C CA . GLN A 1 159 ? -15.955 17.611 1.194 1.00 84.50 159 GLN A CA 1
ATOM 1249 C C . GLN A 1 159 ? -15.537 16.188 0.803 1.00 84.50 159 GLN A C 1
ATOM 1251 O O . GLN A 1 159 ? -14.990 15.986 -0.282 1.00 84.50 159 GLN A O 1
ATOM 1256 N N . LEU A 1 160 ? -15.837 15.191 1.636 1.00 82.25 160 LEU A N 1
ATOM 1257 C CA . LEU A 1 160 ? -15.530 13.790 1.360 1.00 82.25 160 LEU A CA 1
ATOM 1258 C C . LEU A 1 160 ? -16.320 13.266 0.149 1.00 82.25 160 LEU A C 1
ATOM 1260 O O . LEU A 1 160 ? -15.742 12.602 -0.715 1.00 82.25 160 LEU A O 1
ATOM 1264 N N . ARG A 1 161 ? -17.601 13.633 0.004 1.00 82.00 161 ARG A N 1
ATOM 1265 C CA . ARG A 1 161 ? -18.404 13.328 -1.195 1.00 82.00 161 ARG A CA 1
ATOM 1266 C C . ARG A 1 161 ? -17.796 13.949 -2.451 1.00 82.00 161 ARG A C 1
ATOM 1268 O O . ARG A 1 161 ? -17.694 13.273 -3.473 1.00 82.00 161 ARG A O 1
ATOM 1275 N N . ARG A 1 162 ? -17.331 15.202 -2.388 1.00 83.88 162 ARG A N 1
ATOM 1276 C CA . ARG A 1 162 ? -16.641 15.866 -3.511 1.00 83.88 162 ARG A CA 1
ATOM 1277 C C . ARG A 1 162 ? -15.341 15.164 -3.886 1.00 83.88 162 ARG A C 1
ATOM 1279 O O . ARG A 1 162 ? -15.104 14.946 -5.069 1.00 83.88 162 ARG A O 1
ATOM 1286 N N . LEU A 1 163 ? -14.532 14.778 -2.900 1.00 82.38 163 LEU A N 1
ATOM 1287 C CA . LEU A 1 163 ? -13.299 14.015 -3.124 1.00 82.38 163 LEU A CA 1
ATOM 1288 C C . LEU A 1 163 ? -13.584 12.631 -3.718 1.00 82.38 163 LEU A C 1
ATOM 1290 O O . LEU A 1 163 ? -12.819 12.150 -4.548 1.00 82.38 163 LEU A O 1
ATOM 1294 N N . SER A 1 164 ? -14.707 12.020 -3.346 1.00 81.31 164 SER A N 1
ATOM 1295 C CA . SER A 1 164 ? -15.129 10.717 -3.870 1.00 81.31 164 SER A CA 1
ATOM 1296 C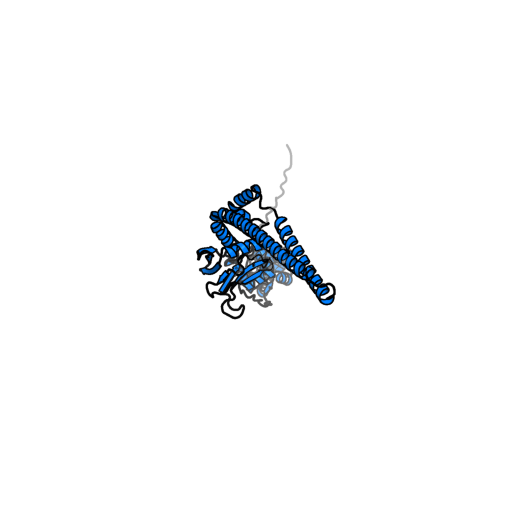 C . SER A 1 164 ? -15.513 10.776 -5.351 1.00 81.31 164 SER A C 1
ATOM 1298 O O . SER A 1 164 ? -15.304 9.800 -6.064 1.00 81.31 164 SER A O 1
ATOM 1300 N N . ARG A 1 165 ? -16.010 11.921 -5.844 1.00 81.38 165 ARG A N 1
ATOM 1301 C 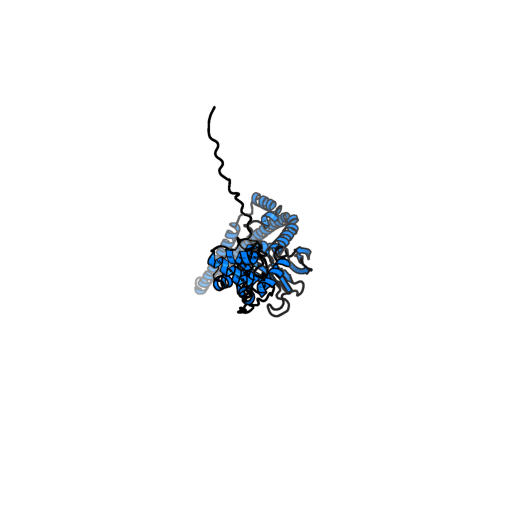CA . ARG A 1 165 ? -16.306 12.125 -7.277 1.00 81.38 165 ARG A CA 1
ATOM 1302 C C . ARG A 1 165 ? -15.055 12.180 -8.156 1.00 81.38 165 ARG A C 1
ATOM 1304 O O . ARG A 1 165 ? -15.154 11.882 -9.336 1.00 81.38 165 ARG A O 1
ATOM 1311 N N . ASP A 1 166 ? -13.910 12.567 -7.596 1.00 82.38 166 ASP A N 1
ATOM 1312 C CA . ASP A 1 166 ? -12.614 12.613 -8.285 1.00 82.38 166 ASP A CA 1
ATOM 1313 C C . ASP A 1 166 ? -11.589 11.778 -7.506 1.00 82.38 166 ASP A C 1
ATOM 1315 O O . ASP A 1 166 ? -10.571 12.257 -6.990 1.00 82.38 166 ASP A O 1
ATOM 1319 N N . PHE A 1 167 ? -11.888 10.481 -7.390 1.00 84.94 167 PHE A N 1
ATOM 1320 C CA . PHE A 1 167 ? -11.032 9.540 -6.673 1.00 84.94 167 PHE A CA 1
ATOM 1321 C C . PHE A 1 167 ? -9.617 9.477 -7.273 1.00 84.94 167 PHE A C 1
ATOM 1323 O O . PHE A 1 167 ? -8.637 9.300 -6.547 1.00 84.94 167 PHE A O 1
ATOM 1330 N N . ARG A 1 168 ? -9.481 9.692 -8.589 1.00 87.25 168 ARG A N 1
ATOM 1331 C CA . ARG A 1 168 ? -8.187 9.744 -9.290 1.00 87.25 168 ARG A CA 1
ATOM 1332 C C . ARG A 1 168 ? -7.269 10.815 -8.713 1.00 87.25 168 ARG A C 1
ATOM 1334 O O . ARG A 1 168 ? -6.072 10.569 -8.533 1.00 87.25 168 ARG A O 1
ATOM 1341 N N . ARG A 1 169 ? -7.803 11.998 -8.403 1.00 86.56 169 ARG A N 1
ATOM 1342 C CA . ARG A 1 169 ? -7.030 13.079 -7.784 1.00 86.56 169 ARG A CA 1
ATOM 1343 C C . ARG A 1 169 ? -6.571 12.720 -6.375 1.00 86.56 169 ARG A C 1
ATOM 1345 O O . ARG A 1 169 ? -5.426 13.006 -6.029 1.00 86.56 169 ARG A O 1
ATOM 1352 N N . VAL A 1 170 ? -7.419 12.052 -5.591 1.00 86.12 170 VAL A N 1
ATOM 1353 C CA . VAL A 1 170 ? -7.067 11.568 -4.243 1.00 86.12 170 VAL A CA 1
ATOM 1354 C C . VAL A 1 170 ? -5.982 10.492 -4.315 1.00 86.12 170 VAL A C 1
ATOM 1356 O O . VAL A 1 170 ? -4.995 10.550 -3.583 1.00 86.12 170 VAL A O 1
ATOM 1359 N N . TRP A 1 171 ? -6.115 9.541 -5.242 1.00 88.31 171 TRP A N 1
ATOM 1360 C CA . TRP A 1 171 ? -5.155 8.456 -5.450 1.00 88.31 171 TRP A CA 1
ATOM 1361 C C . TRP A 1 171 ? -3.751 8.956 -5.820 1.00 88.31 171 TRP A C 1
ATOM 1363 O O . TRP A 1 171 ? -2.743 8.419 -5.348 1.00 88.31 171 TRP A O 1
ATOM 1373 N N . ASN A 1 172 ? -3.684 9.997 -6.653 1.00 86.31 172 ASN A N 1
ATOM 1374 C CA . ASN A 1 172 ? -2.433 10.575 -7.143 1.00 86.31 172 ASN A CA 1
ATOM 1375 C C . ASN A 1 172 ? -1.874 11.700 -6.254 1.00 86.31 172 ASN A C 1
ATOM 1377 O O . ASN A 1 172 ? -0.812 12.242 -6.566 1.00 86.31 172 ASN A O 1
ATOM 1381 N N . HIS A 1 173 ? -2.545 12.049 -5.152 1.00 86.50 173 HIS A N 1
ATOM 1382 C CA . HIS A 1 173 ? -2.108 13.130 -4.272 1.00 86.50 173 HIS A CA 1
ATOM 1383 C C . HIS A 1 173 ? -0.739 12.815 -3.629 1.00 86.50 173 HIS A C 1
ATOM 1385 O O . HIS A 1 173 ? -0.525 11.683 -3.180 1.00 86.50 173 HIS A O 1
ATOM 1391 N N . PRO A 1 174 ? 0.204 13.778 -3.547 1.00 82.69 174 PRO A N 1
ATOM 1392 C CA . PRO A 1 174 ? 1.527 13.546 -2.956 1.00 82.69 174 PRO A CA 1
ATOM 1393 C C . PRO A 1 174 ? 1.450 13.100 -1.492 1.00 82.69 174 PRO A C 1
ATOM 1395 O O . PRO A 1 174 ? 2.207 12.218 -1.086 1.00 82.69 174 PRO A O 1
ATOM 1398 N N . ASP A 1 175 ? 0.484 13.635 -0.744 1.00 83.56 175 ASP A N 1
ATOM 1399 C CA . ASP A 1 175 ? 0.276 13.285 0.665 1.00 83.56 175 ASP A CA 1
ATOM 1400 C C . ASP A 1 175 ? -0.450 11.949 0.860 1.00 83.56 175 ASP A C 1
ATOM 1402 O O . ASP A 1 175 ? -0.570 11.494 1.991 1.00 83.56 175 ASP A O 1
ATOM 1406 N N . ALA A 1 176 ? -0.914 11.282 -0.208 1.00 81.94 176 ALA A N 1
ATOM 1407 C CA . ALA A 1 176 ? -1.539 9.967 -0.097 1.00 81.94 176 ALA A CA 1
ATOM 1408 C C . ALA A 1 176 ? -0.466 8.902 0.211 1.00 81.94 176 ALA A C 1
ATOM 1410 O O . ALA A 1 176 ? 0.319 8.516 -0.678 1.00 81.94 176 ALA A O 1
ATOM 1411 N N . PRO A 1 177 ? -0.414 8.368 1.447 1.00 85.56 177 PRO A N 1
ATOM 1412 C CA . PRO A 1 177 ? 0.677 7.507 1.858 1.00 85.56 177 PRO A CA 1
ATOM 1413 C C . PRO A 1 177 ? 0.628 6.187 1.078 1.00 85.56 177 PRO A C 1
ATOM 1415 O O . PRO A 1 177 ? -0.426 5.596 0.834 1.00 85.56 177 PRO A O 1
ATOM 1418 N N . THR A 1 178 ? 1.801 5.692 0.674 1.00 86.38 178 THR A N 1
ATOM 1419 C CA . THR A 1 178 ? 1.909 4.432 -0.087 1.00 86.38 178 THR A CA 1
ATOM 1420 C C . THR A 1 178 ? 1.270 3.239 0.651 1.00 86.38 178 THR A C 1
ATOM 1422 O O . THR A 1 178 ? 0.624 2.422 -0.008 1.00 86.38 178 THR A O 1
ATOM 1425 N N . PRO A 1 179 ? 1.386 3.104 1.992 1.00 88.50 179 PRO A N 1
ATOM 1426 C CA . PRO A 1 179 ? 0.669 2.069 2.735 1.00 88.50 179 PRO A CA 1
ATOM 1427 C C . PRO A 1 179 ? -0.852 2.069 2.517 1.00 88.50 179 PRO A C 1
ATOM 1429 O O . PRO A 1 179 ? -1.418 1.002 2.289 1.00 88.50 179 PRO A O 1
ATOM 1432 N N . LEU A 1 180 ? -1.499 3.238 2.500 1.00 87.50 180 LEU A N 1
ATOM 1433 C CA . LEU A 1 180 ? -2.947 3.345 2.289 1.00 87.50 180 LEU A CA 1
ATOM 1434 C C . LEU A 1 180 ? -3.342 2.865 0.887 1.00 87.50 180 LEU A C 1
ATOM 1436 O O . LEU A 1 180 ? -4.229 2.028 0.736 1.00 87.50 180 LEU A O 1
ATOM 1440 N N . ARG A 1 181 ? -2.602 3.289 -0.144 1.00 90.06 181 ARG A N 1
ATOM 1441 C CA . ARG A 1 181 ? -2.815 2.827 -1.530 1.00 90.06 181 ARG A CA 1
ATOM 1442 C C . ARG A 1 181 ? -2.735 1.308 -1.660 1.00 90.06 181 ARG A C 1
ATOM 1444 O O . ARG A 1 181 ? -3.547 0.679 -2.333 1.00 90.06 181 ARG A O 1
ATOM 1451 N N . LYS A 1 182 ? -1.781 0.686 -0.969 1.00 90.62 182 LYS A N 1
ATOM 1452 C CA . LYS A 1 182 ? -1.673 -0.776 -0.934 1.00 90.62 182 LYS A CA 1
ATOM 1453 C C . LYS A 1 182 ? -2.817 -1.444 -0.171 1.00 90.62 182 LYS A C 1
ATOM 1455 O O . LYS A 1 182 ? -3.118 -2.597 -0.468 1.00 90.62 182 LYS A O 1
ATOM 1460 N N . GLN A 1 183 ? -3.388 -0.792 0.845 1.00 90.00 183 GLN A N 1
ATOM 1461 C CA . GLN A 1 183 ? -4.525 -1.343 1.590 1.00 90.00 183 GLN A CA 1
ATOM 1462 C C . GLN A 1 183 ? -5.747 -1.380 0.678 1.00 90.00 183 GLN A C 1
ATOM 1464 O O . GLN A 1 183 ? -6.345 -2.441 0.534 1.00 90.00 183 GLN A O 1
ATOM 1469 N N . LEU A 1 184 ? -6.013 -0.279 -0.028 1.00 88.88 184 LEU A N 1
ATOM 1470 C CA . LEU A 1 184 ? -7.083 -0.190 -1.022 1.00 88.88 184 LEU A CA 1
ATOM 1471 C C . LEU A 1 184 ? -6.930 -1.247 -2.124 1.00 88.88 184 LEU A C 1
ATOM 1473 O O . LEU A 1 184 ? -7.864 -1.998 -2.391 1.00 88.88 184 LEU A O 1
ATOM 1477 N N . LEU A 1 185 ? -5.725 -1.398 -2.690 1.00 91.19 185 LEU A N 1
ATOM 1478 C CA . LEU A 1 185 ? -5.461 -2.445 -3.685 1.00 91.19 185 LEU A CA 1
ATOM 1479 C C . LEU A 1 185 ? -5.734 -3.852 -3.146 1.00 91.19 185 LEU A C 1
ATOM 1481 O O . LEU A 1 185 ? -6.249 -4.685 -3.877 1.00 91.19 185 LEU A O 1
ATOM 1485 N N . ARG A 1 186 ? -5.401 -4.141 -1.885 1.00 91.31 186 ARG A N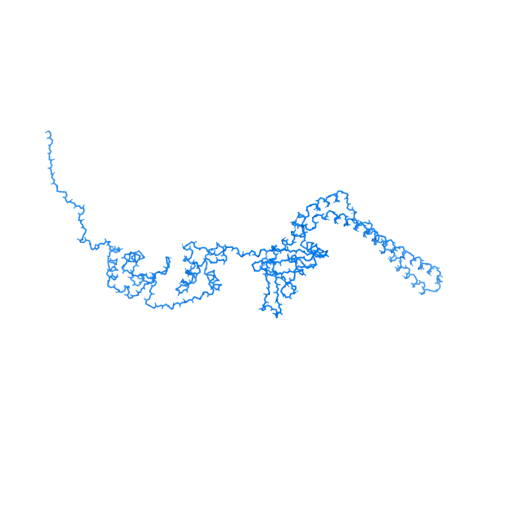 1
ATOM 1486 C CA . ARG A 1 186 ? -5.648 -5.464 -1.286 1.00 91.31 186 ARG A CA 1
ATOM 1487 C C . ARG A 1 186 ? -7.100 -5.701 -0.895 1.00 91.31 186 ARG A C 1
ATOM 1489 O O . ARG A 1 186 ? -7.496 -6.858 -0.823 1.00 91.31 186 ARG A O 1
ATOM 1496 N N . ALA A 1 187 ? -7.858 -4.643 -0.629 1.00 89.69 187 ALA A N 1
ATOM 1497 C CA . ALA A 1 187 ? -9.293 -4.743 -0.404 1.00 89.69 187 ALA A CA 1
ATOM 1498 C C . ALA A 1 187 ? -10.028 -5.050 -1.719 1.00 89.69 187 ALA A C 1
ATOM 1500 O O . ALA A 1 187 ? -10.909 -5.903 -1.749 1.00 89.69 187 ALA A O 1
ATOM 1501 N N . ALA A 1 188 ? -9.626 -4.402 -2.817 1.00 89.38 188 ALA A N 1
ATOM 1502 C CA . ALA A 1 188 ? -10.287 -4.546 -4.112 1.00 89.38 188 ALA A CA 1
ATOM 1503 C C . ALA A 1 188 ? -9.795 -5.747 -4.941 1.00 89.38 188 ALA A C 1
ATOM 1505 O O . ALA A 1 188 ? -10.573 -6.339 -5.691 1.00 89.38 188 ALA A O 1
ATOM 1506 N N . ILE A 1 189 ? -8.515 -6.120 -4.832 1.00 93.12 189 ILE A N 1
ATOM 1507 C CA . ILE A 1 189 ? -7.871 -7.124 -5.690 1.00 93.12 189 ILE A CA 1
ATOM 1508 C C . ILE A 1 189 ? -7.448 -8.337 -4.864 1.00 93.12 189 ILE A C 1
ATOM 1510 O O . ILE A 1 189 ? -6.644 -8.238 -3.936 1.00 93.12 189 ILE A O 1
ATOM 1514 N N . ARG A 1 190 ? -7.922 -9.516 -5.273 1.00 92.69 190 ARG A N 1
ATOM 1515 C CA . ARG A 1 190 ? -7.555 -10.800 -4.670 1.00 92.69 190 ARG A CA 1
ATOM 1516 C C . ARG A 1 190 ? -6.163 -11.243 -5.110 1.00 92.69 190 ARG A C 1
ATOM 1518 O O . ARG A 1 190 ? -5.324 -11.597 -4.282 1.00 92.69 190 ARG A O 1
ATOM 1525 N N . GLU A 1 191 ? -5.918 -11.233 -6.415 1.00 93.56 191 GLU A N 1
ATOM 1526 C CA . GLU A 1 191 ? -4.611 -11.520 -7.001 1.00 93.56 191 GLU A CA 1
ATOM 1527 C C . GLU A 1 191 ? -4.500 -10.982 -8.428 1.00 93.56 191 GLU A C 1
ATOM 1529 O O . GLU A 1 191 ? -5.498 -10.708 -9.089 1.00 93.56 191 GLU A O 1
ATOM 1534 N N . VAL A 1 192 ? -3.265 -10.838 -8.905 1.00 94.19 192 VAL A N 1
ATOM 1535 C CA . VAL A 1 192 ? -2.976 -10.426 -10.281 1.00 94.19 192 VAL A CA 1
ATOM 1536 C C . VAL A 1 192 ? -2.063 -11.461 -10.923 1.00 94.19 192 VAL A C 1
ATOM 1538 O O . VAL A 1 192 ? -0.923 -11.644 -10.492 1.00 94.19 192 VAL A O 1
ATOM 1541 N N . VAL A 1 193 ? -2.542 -12.144 -11.958 1.00 93.88 193 VAL A N 1
ATOM 1542 C CA . VAL A 1 193 ? -1.771 -13.156 -12.688 1.00 93.88 193 VAL A CA 1
ATOM 1543 C C . VAL A 1 193 ? -1.085 -12.508 -13.882 1.00 93.88 193 VAL A C 1
ATOM 1545 O O . VAL A 1 193 ? -1.728 -11.899 -14.726 1.00 93.88 193 VAL A O 1
ATOM 1548 N N . VAL A 1 194 ? 0.236 -12.656 -13.966 1.00 93.62 194 VAL A N 1
ATOM 1549 C CA . VAL A 1 194 ? 1.055 -12.058 -15.024 1.00 93.62 194 VAL A CA 1
ATOM 1550 C C . VAL A 1 194 ? 1.509 -13.120 -16.007 1.00 93.62 194 VAL A C 1
ATOM 1552 O O . VAL A 1 194 ? 2.214 -14.062 -15.633 1.00 93.62 194 VAL A O 1
ATOM 1555 N N . ARG A 1 195 ? 1.176 -12.937 -17.280 1.00 90.56 195 ARG A N 1
ATOM 1556 C CA . ARG A 1 195 ? 1.657 -13.759 -18.390 1.00 90.56 195 ARG A CA 1
ATOM 1557 C C . ARG A 1 195 ? 2.472 -12.907 -19.349 1.00 90.56 195 ARG A C 1
ATOM 1559 O O . ARG A 1 195 ? 2.220 -11.719 -19.535 1.00 90.56 195 ARG A O 1
ATOM 1566 N N . ARG A 1 196 ? 3.495 -13.520 -19.935 1.00 85.75 196 ARG A N 1
ATOM 1567 C CA . ARG A 1 196 ? 4.239 -12.904 -21.028 1.00 85.75 196 ARG A CA 1
ATOM 1568 C C . ARG A 1 196 ? 3.538 -13.277 -22.323 1.00 85.75 196 ARG A C 1
ATOM 1570 O O . ARG A 1 196 ? 3.430 -14.463 -22.611 1.00 85.75 196 ARG A O 1
ATOM 1577 N N . ASP A 1 197 ? 3.118 -12.271 -23.073 1.00 81.69 197 ASP A N 1
ATOM 1578 C CA . ASP A 1 197 ? 2.503 -12.440 -24.383 1.00 81.69 197 ASP A CA 1
ATOM 1579 C C . ASP A 1 197 ? 3.384 -11.742 -25.426 1.00 81.69 197 ASP A C 1
ATOM 1581 O O . ASP A 1 197 ? 3.370 -10.520 -25.588 1.00 81.69 197 ASP A O 1
ATOM 1585 N N . GLY A 1 198 ? 4.307 -12.509 -26.014 1.00 78.62 198 GLY A N 1
ATOM 1586 C CA . GLY A 1 198 ? 5.344 -11.991 -26.906 1.00 78.62 198 GLY A CA 1
ATOM 1587 C C . GLY A 1 198 ? 6.203 -10.879 -26.274 1.00 78.62 198 GLY A C 1
ATOM 1588 O O . GLY A 1 198 ? 7.033 -11.124 -25.381 1.00 78.62 198 GLY A O 1
ATOM 1589 N N . GLY A 1 199 ? 6.033 -9.656 -26.791 1.00 75.06 199 GLY A N 1
ATOM 1590 C CA . GLY A 1 199 ? 6.693 -8.429 -26.324 1.00 75.06 199 GLY A CA 1
ATOM 1591 C C . GLY A 1 199 ? 5.960 -7.689 -25.197 1.00 75.06 199 GLY A C 1
ATOM 1592 O O . GLY A 1 199 ? 6.528 -6.764 -24.614 1.00 75.06 199 GLY A O 1
ATOM 1593 N N . GLN A 1 200 ? 4.733 -8.094 -24.865 1.00 84.00 200 GLN A N 1
ATOM 1594 C CA . GLN A 1 200 ? 3.875 -7.460 -23.867 1.00 84.00 200 GLN A CA 1
ATOM 1595 C C . GLN A 1 200 ? 3.749 -8.310 -22.596 1.00 84.00 200 GLN A C 1
ATOM 1597 O O . GLN A 1 200 ? 4.103 -9.494 -22.548 1.00 84.00 200 GLN A O 1
ATOM 1602 N N . LEU A 1 201 ? 3.267 -7.673 -21.532 1.00 88.44 201 LEU A N 1
ATOM 1603 C CA . LEU A 1 201 ? 2.864 -8.340 -20.303 1.00 88.44 201 LEU A CA 1
ATOM 1604 C C . LEU A 1 201 ? 1.346 -8.227 -20.181 1.00 88.44 201 LEU A C 1
ATOM 1606 O O . LEU A 1 201 ? 0.814 -7.121 -20.096 1.00 88.44 201 LEU A O 1
ATOM 1610 N N . ALA A 1 202 ? 0.674 -9.372 -20.175 1.00 91.75 202 ALA A N 1
ATOM 1611 C CA . ALA A 1 202 ? -0.752 -9.472 -19.917 1.00 91.75 202 ALA A CA 1
ATOM 1612 C C . ALA A 1 202 ? -0.968 -9.720 -18.420 1.00 91.75 202 ALA A C 1
ATOM 1614 O O . ALA A 1 202 ? -0.401 -10.654 -17.843 1.00 91.75 202 ALA A O 1
ATOM 1615 N N . PHE A 1 203 ? -1.763 -8.865 -17.790 1.00 93.62 203 PHE A N 1
ATOM 1616 C CA . PHE A 1 203 ? -2.132 -8.930 -16.385 1.00 93.62 203 PHE A CA 1
ATOM 1617 C C . PHE A 1 203 ? -3.612 -9.274 -16.290 1.00 93.62 203 PHE A C 1
ATOM 1619 O O . PHE A 1 203 ? -4.458 -8.492 -16.706 1.00 93.62 203 PHE A O 1
ATOM 1626 N N . THR A 1 204 ? -3.930 -10.427 -15.721 1.00 94.19 204 THR A N 1
ATOM 1627 C CA . THR A 1 204 ? -5.303 -10.782 -15.360 1.00 94.19 204 THR A CA 1
ATOM 1628 C C . THR A 1 204 ? -5.524 -10.385 -13.906 1.00 94.19 204 THR A C 1
ATOM 1630 O O . THR A 1 204 ? -4.913 -10.960 -13.002 1.00 94.19 204 THR A O 1
ATOM 1633 N N . VAL A 1 205 ? -6.347 -9.367 -13.681 1.00 93.94 205 VAL A N 1
ATOM 1634 C CA . VAL A 1 205 ? -6.715 -8.869 -12.355 1.00 93.94 205 VAL A CA 1
ATOM 1635 C C . VAL A 1 205 ? -7.942 -9.631 -11.881 1.00 93.94 205 VAL A C 1
ATOM 1637 O O . VAL A 1 205 ? -9.000 -9.557 -12.501 1.00 93.94 205 VAL A O 1
ATOM 1640 N N . HIS A 1 206 ? -7.801 -10.357 -10.775 1.00 93.12 206 HIS A N 1
ATOM 1641 C CA . HIS A 1 206 ? -8.910 -11.022 -10.104 1.00 93.12 206 HIS A CA 1
ATOM 1642 C C . HIS A 1 206 ? -9.430 -10.111 -8.995 1.00 93.12 206 HIS A C 1
ATOM 1644 O O . HIS A 1 206 ? -8.780 -9.943 -7.956 1.00 93.12 206 HIS A O 1
ATOM 1650 N N . TRP A 1 207 ? -10.598 -9.518 -9.220 1.00 92.88 207 TRP A N 1
ATOM 1651 C CA . TRP A 1 207 ? -11.244 -8.635 -8.257 1.00 92.88 207 TRP A CA 1
ATOM 1652 C C . TRP A 1 207 ? -11.849 -9.440 -7.107 1.00 92.88 207 TRP A C 1
ATOM 1654 O O . TRP A 1 207 ? -12.245 -10.597 -7.271 1.00 92.88 207 TRP A O 1
ATOM 1664 N N . ALA A 1 208 ? -11.951 -8.825 -5.930 1.00 88.31 208 ALA A N 1
ATOM 1665 C CA . ALA A 1 208 ? -12.584 -9.442 -4.766 1.00 88.31 208 ALA A CA 1
ATOM 1666 C C . ALA A 1 208 ? -14.052 -9.827 -5.039 1.00 88.31 208 ALA A C 1
ATOM 1668 O O . ALA A 1 208 ? -14.519 -10.844 -4.534 1.00 88.31 208 ALA A O 1
ATOM 1669 N N . GLY A 1 209 ? -14.740 -9.079 -5.911 1.00 82.06 209 GLY A N 1
ATOM 1670 C CA . GLY A 1 209 ? -16.107 -9.362 -6.364 1.00 82.06 209 GLY A CA 1
ATOM 1671 C C . GLY A 1 209 ? -16.249 -10.504 -7.382 1.00 82.06 209 GLY A C 1
ATOM 1672 O O . GLY A 1 209 ? -17.328 -10.686 -7.928 1.00 82.06 209 GLY A O 1
ATOM 1673 N N . GLY A 1 210 ? -15.182 -11.253 -7.690 1.00 83.56 210 GLY A N 1
ATOM 1674 C CA . GLY A 1 210 ? -15.223 -12.416 -8.592 1.00 83.56 210 GLY A CA 1
ATOM 1675 C C . GLY A 1 210 ? -15.100 -12.097 -10.087 1.00 83.56 210 GLY A C 1
ATOM 1676 O O . GLY A 1 210 ? -14.833 -12.996 -10.883 1.00 83.56 210 GLY A O 1
ATOM 1677 N N . VAL A 1 211 ? -15.215 -10.825 -10.473 1.00 89.19 211 VAL A N 1
ATOM 1678 C CA . VAL A 1 211 ? -14.944 -10.359 -11.841 1.00 89.19 211 VAL A CA 1
ATOM 1679 C C . VAL A 1 211 ? -13.448 -10.471 -12.145 1.00 89.19 211 VAL A C 1
ATOM 1681 O O . VAL A 1 211 ? -12.600 -10.307 -11.264 1.00 89.19 211 VAL A O 1
ATOM 1684 N N . CYS A 1 212 ? -13.114 -10.741 -13.405 1.00 89.88 212 CYS A N 1
ATOM 1685 C CA . CYS A 1 212 ? -11.741 -10.738 -13.898 1.00 89.88 212 CYS A CA 1
ATOM 1686 C C . CYS A 1 212 ? -11.606 -9.716 -15.028 1.00 89.88 212 CYS A C 1
ATOM 1688 O O . CYS A 1 212 ? -12.412 -9.729 -15.955 1.00 89.88 212 CYS A O 1
ATOM 1690 N N . THR A 1 213 ? -10.587 -8.860 -14.973 1.00 91.25 213 THR A N 1
ATOM 1691 C CA . THR A 1 213 ? -10.254 -7.944 -16.075 1.00 91.25 213 THR A CA 1
ATOM 1692 C C . THR A 1 213 ? -8.853 -8.227 -16.597 1.00 91.25 213 THR A C 1
ATOM 1694 O O . THR A 1 213 ? -7.964 -8.633 -15.847 1.00 91.25 213 THR A O 1
ATOM 1697 N N . GLU A 1 214 ? -8.650 -8.052 -17.901 1.00 90.81 214 GLU A N 1
ATOM 1698 C CA . GLU A 1 214 ? -7.343 -8.215 -18.535 1.00 90.81 214 GLU A CA 1
ATOM 1699 C C . GLU A 1 214 ? -6.768 -6.845 -18.894 1.00 90.81 214 GLU A C 1
ATOM 1701 O O . GLU A 1 214 ? -7.422 -6.029 -19.537 1.00 90.81 214 GLU A O 1
ATOM 1706 N N . VAL A 1 215 ? -5.526 -6.607 -18.485 1.00 90.00 215 VAL A N 1
ATOM 1707 C CA . VAL A 1 215 ? -4.796 -5.360 -18.706 1.00 90.00 215 VAL A CA 1
ATOM 1708 C C . VAL A 1 215 ? -3.497 -5.702 -19.414 1.00 90.00 215 VAL A C 1
ATOM 1710 O O . VAL A 1 215 ? -2.697 -6.500 -18.921 1.00 90.00 215 VAL A O 1
ATOM 1713 N N . ARG A 1 216 ? -3.260 -5.104 -20.580 1.00 88.00 216 ARG A N 1
ATOM 1714 C CA . ARG A 1 216 ? -2.033 -5.334 -21.349 1.00 88.00 216 ARG A CA 1
ATOM 1715 C C . ARG A 1 216 ? -1.113 -4.144 -21.208 1.00 88.00 216 ARG A C 1
ATOM 1717 O O . ARG A 1 216 ? -1.381 -3.069 -21.732 1.00 88.00 216 ARG A O 1
ATOM 1724 N N . VAL A 1 217 ? 0.011 -4.360 -20.535 1.00 83.62 217 VAL A N 1
ATOM 1725 C CA . VAL A 1 217 ? 1.050 -3.342 -20.415 1.00 83.62 217 VAL A CA 1
ATOM 1726 C C . VAL A 1 217 ? 2.135 -3.657 -21.424 1.00 83.62 217 VAL A C 1
ATOM 1728 O O . VAL A 1 217 ? 2.817 -4.688 -21.360 1.00 83.62 217 VAL A O 1
ATOM 1731 N N . ASN A 1 218 ? 2.333 -2.723 -22.349 1.00 73.25 218 ASN A N 1
ATOM 1732 C CA . ASN A 1 218 ? 3.519 -2.718 -23.181 1.00 73.25 218 ASN A CA 1
ATOM 1733 C C . ASN A 1 218 ? 4.735 -2.637 -22.265 1.00 73.25 218 ASN A C 1
ATOM 1735 O O . ASN A 1 218 ? 4.966 -1.625 -21.597 1.00 73.25 218 ASN A O 1
ATOM 1739 N N . LYS A 1 219 ? 5.560 -3.687 -22.257 1.00 63.03 219 LYS A N 1
ATOM 1740 C CA . LYS A 1 219 ? 6.917 -3.537 -21.751 1.00 63.03 219 LYS A CA 1
ATOM 1741 C C . LYS A 1 219 ? 7.535 -2.488 -22.659 1.00 63.03 219 LYS A C 1
ATOM 1743 O O . LYS A 1 219 ? 7.775 -2.788 -23.826 1.00 63.03 219 LYS A O 1
ATOM 1748 N N . ARG A 1 220 ? 7.736 -1.253 -22.175 1.00 51.09 220 ARG A N 1
ATOM 1749 C CA . ARG A 1 220 ? 8.514 -0.284 -22.947 1.00 51.09 220 ARG A CA 1
ATOM 1750 C C . ARG A 1 220 ? 9.789 -1.017 -23.334 1.00 51.09 220 ARG A C 1
ATOM 1752 O O . ARG A 1 220 ? 10.543 -1.454 -22.457 1.00 51.09 220 ARG A O 1
ATOM 1759 N N . ALA A 1 221 ? 9.985 -1.191 -24.641 1.00 45.22 221 ALA A N 1
ATOM 1760 C CA . ALA A 1 221 ? 11.310 -1.407 -25.167 1.00 45.22 221 ALA A CA 1
ATOM 1761 C C . ALA A 1 221 ? 12.161 -0.341 -24.481 1.00 45.22 221 ALA A C 1
ATOM 1763 O O . ALA A 1 221 ? 11.770 0.832 -24.430 1.00 45.22 221 ALA A O 1
ATOM 1764 N N . THR A 1 222 ? 13.253 -0.762 -23.850 1.00 41.06 222 THR A N 1
ATOM 1765 C CA . THR A 1 222 ? 14.333 0.147 -23.474 1.00 41.06 222 THR A CA 1
ATOM 1766 C C . THR A 1 222 ? 14.424 1.228 -24.552 1.00 41.06 222 THR A C 1
ATOM 1768 O O . THR A 1 222 ? 14.410 0.836 -25.723 1.00 41.06 222 THR A O 1
ATOM 1771 N N . PRO A 1 223 ? 14.418 2.532 -24.189 1.00 35.53 223 PRO A N 1
ATOM 1772 C CA . PRO A 1 223 ? 14.270 3.627 -25.141 1.00 35.53 223 PRO A CA 1
ATOM 1773 C C . PRO A 1 223 ? 15.035 3.324 -26.424 1.00 35.53 223 PRO A C 1
ATOM 1775 O O . PRO A 1 223 ? 16.179 2.860 -26.339 1.00 35.53 223 PRO A O 1
ATOM 1778 N N . VAL A 1 224 ? 14.355 3.495 -27.561 1.00 39.31 224 VAL A N 1
ATOM 1779 C CA . VAL A 1 224 ? 14.838 3.277 -28.932 1.00 39.31 224 VAL A CA 1
ATOM 1780 C C . VAL A 1 224 ? 16.193 3.967 -29.104 1.00 39.31 224 VAL A C 1
ATOM 1782 O O . VAL A 1 224 ? 16.300 5.139 -29.425 1.00 39.31 224 VAL A O 1
ATOM 1785 N N . GLY A 1 225 ? 17.224 3.212 -28.765 1.00 41.53 225 GLY A N 1
ATOM 1786 C CA . GLY A 1 225 ? 18.569 3.670 -28.438 1.00 41.53 225 GL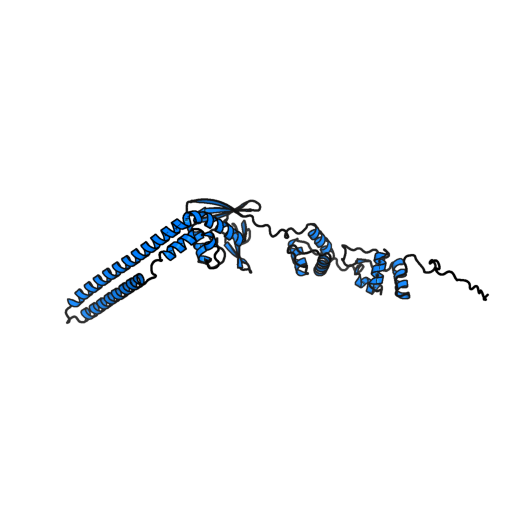Y A CA 1
ATOM 1787 C C . GLY A 1 225 ? 19.393 2.474 -27.973 1.00 41.53 225 GLY A C 1
ATOM 1788 O O . GLY A 1 225 ? 20.539 2.320 -28.363 1.00 41.53 225 GLY A O 1
ATOM 1789 N N . SER A 1 226 ? 18.769 1.508 -27.279 1.00 45.84 226 SER A N 1
ATOM 1790 C CA . SER A 1 226 ? 19.361 0.181 -27.022 1.00 45.84 226 SER A CA 1
ATOM 1791 C C . SER A 1 226 ? 19.442 -0.734 -28.252 1.00 45.84 226 SER A C 1
ATOM 1793 O O . SER A 1 226 ? 20.116 -1.763 -28.179 1.00 45.84 226 SER A O 1
ATOM 1795 N N . ARG A 1 227 ? 18.767 -0.409 -29.362 1.00 45.94 227 ARG A N 1
ATOM 1796 C CA . ARG A 1 227 ? 19.112 -1.002 -30.655 1.00 45.94 227 ARG A CA 1
ATOM 1797 C C . ARG A 1 227 ? 20.331 -0.236 -31.134 1.00 45.94 227 ARG A C 1
ATOM 1799 O O . ARG A 1 227 ? 20.216 0.840 -31.704 1.00 45.94 227 ARG A O 1
ATOM 1806 N N . THR A 1 228 ? 21.493 -0.755 -30.769 1.00 53.81 228 THR A N 1
ATOM 1807 C CA . THR A 1 228 ? 22.745 -0.329 -31.368 1.00 53.81 228 THR A CA 1
ATOM 1808 C C . THR A 1 228 ? 22.573 -0.389 -32.878 1.00 53.81 228 THR A C 1
ATOM 1810 O O . THR A 1 228 ? 22.168 -1.430 -33.395 1.00 53.81 228 THR A O 1
ATOM 1813 N N . ASP A 1 229 ? 22.806 0.732 -33.554 1.00 60.81 229 ASP A N 1
ATOM 1814 C CA . ASP A 1 229 ? 22.844 0.769 -35.010 1.00 60.81 229 ASP A CA 1
ATOM 1815 C C . ASP A 1 229 ? 23.784 -0.359 -35.491 1.00 60.81 229 ASP A C 1
ATOM 1817 O O . ASP A 1 229 ? 24.916 -0.445 -34.988 1.00 60.81 229 ASP A O 1
ATOM 1821 N N . PRO A 1 230 ? 23.336 -1.271 -36.376 1.00 62.53 230 PRO A N 1
ATOM 1822 C CA . PRO A 1 230 ? 24.198 -2.304 -36.943 1.00 62.53 230 PRO A CA 1
ATOM 1823 C C . PRO A 1 230 ? 25.515 -1.714 -37.462 1.00 62.53 230 PRO A C 1
ATOM 1825 O O . PRO A 1 230 ? 26.581 -2.240 -37.155 1.00 62.53 230 PRO A O 1
ATOM 1828 N N . SER A 1 231 ? 25.454 -0.526 -38.074 1.00 72.44 231 SER A N 1
ATOM 1829 C CA . SER A 1 231 ? 26.624 0.201 -38.572 1.00 72.44 231 SER A CA 1
ATOM 1830 C C . SER A 1 231 ? 27.613 0.586 -37.463 1.00 72.44 231 SER A C 1
ATOM 1832 O O . SER A 1 231 ? 28.823 0.427 -37.619 1.00 72.44 231 SER A O 1
ATOM 1834 N N . LEU A 1 232 ? 27.123 1.021 -36.296 1.00 76.81 232 LEU A N 1
ATOM 1835 C CA . LEU A 1 232 ? 27.973 1.334 -35.140 1.00 76.81 232 LEU A CA 1
ATOM 1836 C C . LEU A 1 232 ? 28.612 0.068 -34.551 1.00 76.81 232 LEU A C 1
ATOM 1838 O O . LEU A 1 232 ? 29.744 0.107 -34.069 1.00 76.81 232 LEU A O 1
ATOM 1842 N N . THR A 1 233 ? 27.886 -1.049 -34.570 1.00 79.75 233 THR A N 1
ATOM 1843 C CA . THR A 1 233 ? 28.373 -2.329 -34.036 1.00 79.75 233 THR A CA 1
ATOM 1844 C C . THR A 1 233 ? 29.493 -2.883 -34.909 1.00 79.75 233 THR A C 1
ATOM 1846 O O . THR A 1 233 ? 30.515 -3.322 -34.380 1.00 79.75 233 THR A O 1
ATOM 1849 N N . ASP A 1 234 ? 29.323 -2.813 -36.228 1.00 79.00 234 ASP A N 1
ATOM 1850 C CA . ASP A 1 234 ? 30.321 -3.251 -37.199 1.00 79.00 234 ASP A CA 1
ATOM 1851 C C . ASP A 1 234 ? 31.549 -2.338 -37.170 1.00 79.00 234 ASP A C 1
ATOM 1853 O O . ASP A 1 234 ? 32.670 -2.830 -37.081 1.00 79.00 234 ASP A O 1
ATOM 1857 N N . LEU A 1 235 ? 31.353 -1.019 -37.071 1.00 81.50 235 LEU A N 1
ATOM 1858 C CA . LEU A 1 235 ? 32.445 -0.061 -36.899 1.00 81.50 235 LEU A CA 1
ATOM 1859 C C . LEU A 1 235 ? 33.281 -0.355 -35.644 1.00 81.50 235 LEU A C 1
ATOM 1861 O O . LEU A 1 235 ? 34.507 -0.411 -35.710 1.00 81.50 235 LEU A O 1
ATOM 1865 N N . VAL A 1 236 ? 32.639 -0.560 -34.488 1.00 82.75 236 VAL A N 1
ATOM 1866 C CA . VAL A 1 236 ? 33.359 -0.878 -33.242 1.00 82.75 236 VAL A CA 1
ATOM 1867 C C . VAL A 1 236 ? 34.042 -2.242 -33.328 1.00 82.75 236 VAL A C 1
ATOM 1869 O O . VAL A 1 236 ? 35.117 -2.405 -32.757 1.00 82.75 236 VAL A O 1
ATOM 1872 N N . ARG A 1 237 ? 33.469 -3.205 -34.057 1.00 83.31 237 ARG A N 1
ATOM 1873 C CA . ARG A 1 237 ? 34.086 -4.515 -34.291 1.00 83.31 237 ARG A CA 1
ATOM 1874 C C . ARG A 1 237 ? 35.375 -4.387 -35.100 1.00 83.31 237 ARG A C 1
ATOM 1876 O O . ARG A 1 237 ? 36.405 -4.847 -34.624 1.00 83.31 237 ARG A O 1
ATOM 1883 N N . THR A 1 238 ? 35.341 -3.694 -36.236 1.00 80.06 238 THR A N 1
ATOM 1884 C CA . THR A 1 238 ? 36.526 -3.472 -37.081 1.00 80.06 238 THR A CA 1
ATOM 1885 C C . THR A 1 238 ? 37.606 -2.670 -36.349 1.00 80.06 238 THR A C 1
ATOM 1887 O O . THR A 1 238 ? 38.794 -2.972 -36.444 1.00 80.06 238 THR A O 1
ATOM 1890 N N . LEU A 1 239 ? 37.222 -1.666 -35.552 1.00 81.38 239 LEU A N 1
ATOM 1891 C CA . LEU A 1 239 ? 38.192 -0.895 -34.767 1.00 81.38 239 LEU A CA 1
ATOM 1892 C C . LEU A 1 239 ? 38.786 -1.713 -33.605 1.00 81.38 239 LEU A C 1
ATOM 1894 O O . LEU A 1 239 ? 39.971 -1.579 -33.309 1.00 81.38 239 LEU A O 1
ATOM 1898 N N . ALA A 1 240 ? 38.007 -2.596 -32.973 1.00 82.19 240 ALA A N 1
ATOM 1899 C CA . ALA A 1 240 ? 38.475 -3.461 -31.885 1.00 82.19 240 ALA A CA 1
ATOM 1900 C C . ALA A 1 240 ? 39.467 -4.549 -32.336 1.00 82.19 240 ALA A C 1
ATOM 1902 O O . ALA A 1 240 ? 40.136 -5.145 -31.488 1.00 82.19 240 ALA A O 1
ATOM 1903 N N . GLU A 1 241 ? 39.589 -4.796 -33.643 1.00 80.38 241 GLU A N 1
ATOM 1904 C CA . GLU A 1 241 ? 40.602 -5.700 -34.199 1.00 80.38 241 GLU A CA 1
ATOM 1905 C C . GLU A 1 241 ? 42.018 -5.105 -34.165 1.00 80.38 241 GLU A C 1
ATOM 1907 O O . GLU A 1 241 ? 43.010 -5.836 -34.212 1.00 80.38 241 GLU A O 1
ATOM 1912 N N . SER A 1 242 ? 42.124 -3.774 -34.107 1.00 68.12 242 SER A N 1
ATOM 1913 C CA . SER A 1 242 ? 43.382 -3.058 -34.330 1.00 68.12 242 SER A CA 1
ATOM 1914 C C . SER A 1 242 ? 43.728 -1.996 -33.289 1.00 68.12 242 SER A C 1
ATOM 1916 O O . SER A 1 242 ? 44.900 -1.634 -33.215 1.00 68.12 242 SER A O 1
ATOM 1918 N N . LEU A 1 243 ? 42.762 -1.507 -32.502 1.00 75.31 243 LEU A N 1
ATOM 1919 C CA . LEU A 1 243 ? 42.928 -0.340 -31.628 1.00 75.31 243 LEU A CA 1
ATOM 1920 C C . LEU A 1 243 ? 42.529 -0.596 -30.168 1.00 75.31 243 LEU A C 1
ATOM 1922 O O . LEU A 1 243 ? 41.724 -1.477 -29.838 1.00 75.31 243 LEU A O 1
ATOM 1926 N N . GLY A 1 244 ? 43.084 0.230 -29.277 1.00 80.19 244 GLY A N 1
ATOM 1927 C CA . GLY A 1 244 ? 42.744 0.262 -27.856 1.00 80.19 244 GLY A CA 1
ATOM 1928 C C . GLY A 1 244 ? 41.375 0.899 -27.579 1.00 80.19 244 GLY A C 1
ATOM 1929 O O . GLY A 1 244 ? 40.942 1.804 -28.290 1.00 80.19 244 GLY A O 1
ATOM 1930 N N . ASP A 1 245 ? 40.708 0.510 -26.483 1.00 80.31 245 ASP A N 1
ATOM 1931 C CA . ASP A 1 245 ? 39.360 1.013 -26.138 1.00 80.31 245 ASP A CA 1
ATOM 1932 C C . ASP A 1 245 ? 39.336 2.556 -25.956 1.00 80.31 245 ASP A C 1
ATOM 1934 O O . ASP A 1 245 ? 38.333 3.214 -26.241 1.00 80.31 245 ASP A O 1
ATOM 1938 N N . GLY A 1 246 ? 40.456 3.160 -25.532 1.00 80.88 246 GLY A N 1
ATOM 1939 C CA . GLY A 1 246 ? 40.607 4.617 -25.421 1.00 80.88 246 GLY A CA 1
ATOM 1940 C C . GLY A 1 246 ? 40.741 5.341 -26.768 1.00 80.88 246 GLY A C 1
ATOM 1941 O O . GLY A 1 246 ? 40.244 6.457 -26.923 1.00 80.88 246 GLY A O 1
ATOM 1942 N N . GLU A 1 247 ? 41.358 4.707 -27.763 1.00 77.81 247 GLU A N 1
ATOM 1943 C CA . GLU A 1 247 ? 41.511 5.255 -29.117 1.00 77.81 247 GLU A CA 1
ATOM 1944 C C . GLU A 1 247 ? 40.200 5.150 -29.892 1.00 77.81 247 GLU A C 1
ATOM 1946 O O . GLU A 1 247 ? 39.769 6.116 -30.521 1.00 77.81 247 GLU A O 1
ATOM 1951 N N . ILE A 1 248 ? 39.502 4.021 -29.738 1.00 82.12 248 ILE A N 1
ATOM 1952 C CA . ILE A 1 248 ? 38.147 3.818 -30.257 1.00 82.12 248 ILE A CA 1
ATOM 1953 C C . ILE A 1 248 ? 37.217 4.919 -29.733 1.00 82.12 248 ILE A C 1
ATOM 1955 O O . ILE A 1 248 ? 36.488 5.535 -30.511 1.00 82.12 248 ILE A O 1
ATOM 1959 N N . ALA A 1 249 ? 37.284 5.247 -28.437 1.00 84.25 249 ALA A N 1
ATOM 1960 C CA . ALA A 1 249 ? 36.478 6.324 -27.862 1.00 84.25 249 ALA A CA 1
ATOM 1961 C C . ALA A 1 249 ? 36.759 7.691 -28.517 1.00 84.25 249 ALA A C 1
ATOM 1963 O O . ALA A 1 249 ? 35.825 8.457 -28.763 1.00 84.25 249 ALA A O 1
ATOM 1964 N N . ARG A 1 250 ? 38.026 8.005 -28.828 1.00 81.31 250 ARG A N 1
ATOM 1965 C CA . ARG A 1 250 ? 38.397 9.255 -29.516 1.00 81.31 250 ARG A CA 1
ATOM 1966 C C . ARG A 1 250 ? 37.845 9.298 -30.940 1.00 81.31 250 ARG A C 1
ATOM 1968 O O . ARG A 1 250 ? 37.218 10.292 -31.294 1.00 81.31 250 ARG A O 1
ATOM 1975 N N . ILE A 1 251 ? 38.006 8.221 -31.710 1.00 81.06 251 ILE A N 1
ATOM 1976 C CA . ILE A 1 251 ? 37.526 8.131 -33.100 1.00 81.06 251 ILE A CA 1
ATOM 1977 C C . ILE A 1 251 ? 36.002 8.274 -33.158 1.00 81.06 251 ILE A C 1
ATOM 1979 O O . ILE A 1 251 ? 35.484 9.062 -33.949 1.00 81.06 251 ILE A O 1
ATOM 1983 N N . LEU A 1 252 ? 35.272 7.583 -32.276 1.00 83.69 252 LEU A N 1
ATOM 1984 C CA . LEU A 1 252 ? 33.811 7.677 -32.218 1.00 83.69 252 LEU A CA 1
ATOM 1985 C C . LEU A 1 252 ? 33.338 9.099 -31.877 1.00 83.69 252 LEU A C 1
ATOM 1987 O O . LEU A 1 252 ? 32.410 9.608 -32.504 1.00 83.69 252 LEU A O 1
ATOM 1991 N N . ASN A 1 253 ? 34.011 9.773 -30.937 1.00 85.06 253 ASN A N 1
ATOM 1992 C CA . ASN A 1 253 ? 33.703 11.162 -30.595 1.00 85.06 253 ASN A CA 1
ATOM 1993 C C . ASN A 1 253 ? 34.041 12.139 -31.739 1.00 85.06 253 ASN A C 1
ATOM 1995 O O . ASN A 1 253 ? 33.271 13.067 -31.983 1.00 85.06 253 ASN A O 1
ATOM 1999 N N . MET A 1 254 ? 35.150 11.934 -32.460 1.00 78.06 254 MET A N 1
ATOM 2000 C CA . MET A 1 254 ? 35.533 12.759 -33.618 1.00 78.06 254 MET A CA 1
ATOM 2001 C C . MET A 1 254 ? 34.552 12.610 -34.782 1.00 78.06 254 MET A C 1
ATOM 2003 O O . MET A 1 254 ? 34.186 13.604 -35.406 1.00 78.06 254 MET A O 1
ATOM 2007 N N . LYS A 1 255 ? 34.037 11.396 -35.008 1.00 77.19 255 LYS A N 1
ATOM 2008 C CA . LYS A 1 255 ? 32.961 11.121 -35.972 1.00 77.19 255 LYS A CA 1
ATOM 2009 C C . LYS A 1 255 ? 31.581 11.629 -35.524 1.00 77.19 255 LYS A C 1
ATOM 2011 O O . LYS A 1 255 ? 30.592 11.371 -36.201 1.00 77.19 255 LYS A O 1
ATOM 2016 N N . LYS A 1 256 ? 31.499 12.349 -34.394 1.00 79.12 256 LYS A N 1
ATOM 2017 C CA . LYS A 1 256 ? 30.261 12.860 -33.773 1.00 79.12 256 LYS A CA 1
ATOM 2018 C C . LYS A 1 256 ? 29.223 11.767 -33.475 1.00 79.12 256 LYS A C 1
ATOM 2020 O O . LYS A 1 256 ? 28.041 12.065 -33.315 1.00 79.12 256 LYS A O 1
ATOM 2025 N N . LEU A 1 257 ? 29.659 10.512 -33.350 1.00 78.69 257 LEU A N 1
ATOM 2026 C CA . LEU A 1 257 ? 28.790 9.397 -32.996 1.00 78.69 257 LEU A CA 1
ATOM 2027 C C . LEU A 1 257 ? 28.591 9.382 -31.484 1.00 78.69 257 LEU A C 1
ATOM 2029 O O . LEU A 1 257 ? 29.550 9.408 -30.712 1.00 78.69 257 LEU A O 1
ATOM 2033 N N . LYS A 1 258 ? 27.337 9.314 -31.046 1.00 77.00 258 LYS A N 1
ATOM 2034 C CA . LYS A 1 258 ? 26.986 9.230 -29.628 1.00 77.00 258 LYS A CA 1
ATOM 2035 C C . LYS A 1 258 ? 26.611 7.807 -29.241 1.00 77.00 258 LYS A C 1
ATOM 2037 O O . LYS A 1 258 ? 26.271 6.975 -30.079 1.00 77.00 258 LYS A O 1
ATOM 2042 N N . THR A 1 259 ? 26.692 7.515 -27.949 1.00 74.88 259 THR A N 1
ATOM 2043 C CA . THR A 1 259 ? 26.237 6.222 -27.430 1.00 74.88 259 THR A CA 1
ATOM 2044 C C . THR A 1 259 ? 24.717 6.055 -27.604 1.00 74.88 259 THR A C 1
ATOM 2046 O O . THR A 1 259 ? 23.995 7.050 -27.645 1.00 74.88 259 THR A O 1
ATOM 2049 N N . PRO A 1 260 ? 24.206 4.810 -27.556 1.00 62.81 260 PRO A N 1
ATOM 2050 C CA . PRO A 1 260 ? 22.797 4.452 -27.320 1.00 62.81 260 PRO A CA 1
ATOM 2051 C C . PRO A 1 260 ? 21.986 5.294 -26.322 1.00 62.81 260 PRO A C 1
ATOM 2053 O O . PRO A 1 260 ? 20.759 5.245 -26.317 1.00 62.81 260 PRO A O 1
ATOM 2056 N N . ARG A 1 261 ? 22.663 5.996 -25.409 1.00 64.38 261 ARG A N 1
ATOM 2057 C CA . ARG A 1 261 ? 22.073 6.814 -24.342 1.00 64.38 261 ARG A CA 1
ATOM 2058 C C . ARG A 1 261 ? 22.365 8.310 -24.518 1.00 64.38 261 ARG A C 1
ATOM 2060 O O . ARG A 1 261 ? 22.286 9.047 -23.546 1.00 64.38 261 ARG A O 1
ATOM 2067 N N . ASP A 1 262 ? 22.755 8.727 -25.721 1.00 70.38 262 ASP A N 1
ATOM 2068 C CA . ASP A 1 262 ? 23.136 10.099 -26.090 1.00 70.38 262 ASP A CA 1
ATOM 2069 C C . ASP A 1 262 ? 24.358 10.668 -25.331 1.00 70.38 262 ASP A C 1
ATOM 2071 O O . ASP A 1 262 ? 24.628 11.866 -25.329 1.00 70.38 262 ASP A O 1
ATOM 2075 N N . LEU A 1 263 ? 25.157 9.803 -24.699 1.00 78.06 263 LEU A N 1
ATOM 2076 C CA . LEU A 1 263 ? 26.361 10.189 -23.953 1.00 78.06 263 LEU A CA 1
ATOM 2077 C C . LEU A 1 263 ? 27.618 10.154 -24.836 1.00 78.06 263 LEU A C 1
ATOM 2079 O O . LEU A 1 263 ? 27.691 9.364 -25.782 1.00 78.06 263 LEU A O 1
ATOM 2083 N N . ARG A 1 264 ? 28.635 10.945 -24.458 1.00 81.44 264 ARG A N 1
ATOM 2084 C CA . ARG A 1 264 ? 29.994 10.905 -25.037 1.00 81.44 264 ARG A CA 1
ATOM 2085 C C . ARG A 1 264 ? 30.694 9.572 -24.759 1.00 81.44 264 ARG A C 1
ATOM 2087 O O . ARG A 1 264 ? 30.546 9.004 -23.668 1.00 81.44 264 ARG A O 1
ATOM 2094 N N . TRP A 1 265 ? 31.515 9.119 -25.702 1.00 83.31 265 TRP A N 1
ATOM 2095 C CA . TRP A 1 265 ? 32.318 7.909 -25.545 1.00 83.31 265 TRP A CA 1
ATOM 2096 C C . TRP A 1 265 ? 33.502 8.144 -24.609 1.00 83.31 265 TRP A C 1
ATOM 2098 O O . TRP A 1 265 ? 34.234 9.123 -24.738 1.00 83.31 265 TRP A O 1
ATOM 2108 N N . THR A 1 266 ? 33.685 7.225 -23.668 1.00 85.50 266 THR A N 1
ATOM 2109 C CA . THR A 1 266 ? 34.870 7.101 -22.810 1.00 85.50 266 THR A CA 1
ATOM 2110 C C . THR A 1 266 ? 35.395 5.676 -22.930 1.00 85.50 266 THR A C 1
ATOM 2112 O O . THR A 1 266 ? 34.647 4.792 -23.353 1.00 85.50 266 THR A O 1
ATOM 2115 N N . GLN A 1 267 ? 36.650 5.440 -22.543 1.00 83.25 267 GLN A N 1
ATOM 2116 C CA . GLN A 1 267 ? 37.260 4.106 -22.572 1.00 83.25 267 GLN A CA 1
ATOM 2117 C C . GLN A 1 267 ? 36.372 3.056 -21.878 1.00 83.25 267 GLN A C 1
ATOM 2119 O O . GLN A 1 267 ? 36.020 2.052 -22.492 1.00 83.25 267 GLN A O 1
ATOM 2124 N N . ASP A 1 268 ? 35.892 3.346 -20.665 1.00 78.69 268 ASP A N 1
ATOM 2125 C CA . ASP A 1 268 ? 35.013 2.442 -19.907 1.00 78.69 268 ASP A CA 1
ATOM 2126 C C . ASP A 1 268 ? 33.686 2.160 -20.623 1.00 78.69 268 ASP A C 1
ATOM 2128 O O . ASP A 1 268 ? 33.150 1.053 -20.569 1.00 78.69 268 ASP A O 1
ATOM 2132 N N . ARG A 1 269 ? 33.132 3.161 -21.321 1.00 80.12 269 ARG A N 1
ATOM 2133 C CA . ARG A 1 269 ? 31.879 3.008 -22.074 1.00 80.12 269 ARG A CA 1
ATOM 2134 C C . ARG A 1 269 ? 32.077 2.166 -23.327 1.00 80.12 269 ARG A C 1
ATOM 2136 O O . ARG A 1 269 ? 31.186 1.385 -23.651 1.00 80.12 269 ARG A O 1
ATOM 2143 N N . VAL A 1 270 ? 33.226 2.284 -23.994 1.00 82.69 270 VAL A N 1
ATOM 2144 C CA . VAL A 1 270 ? 33.603 1.408 -25.113 1.00 82.69 270 VAL A CA 1
ATOM 2145 C C . VAL A 1 270 ? 33.796 -0.022 -24.615 1.00 82.69 270 VAL A C 1
ATOM 2147 O O . VAL A 1 270 ? 33.206 -0.937 -25.182 1.00 82.69 270 VAL A O 1
ATOM 2150 N N . GLN A 1 271 ? 34.512 -0.222 -23.506 1.00 81.12 271 GLN A N 1
ATOM 2151 C CA . GLN A 1 271 ? 34.717 -1.545 -22.913 1.00 81.12 271 GLN A CA 1
ATOM 2152 C C . GLN A 1 271 ? 33.391 -2.202 -22.496 1.00 81.12 271 GLN A C 1
ATOM 2154 O O . GLN A 1 271 ? 33.149 -3.377 -22.794 1.00 81.12 271 GLN A O 1
ATOM 2159 N N . ALA A 1 272 ? 32.500 -1.450 -21.844 1.00 78.69 272 ALA A N 1
ATOM 2160 C CA . ALA A 1 272 ? 31.178 -1.932 -21.452 1.00 78.69 272 ALA A CA 1
ATOM 2161 C C . ALA A 1 272 ? 30.310 -2.279 -22.673 1.00 78.69 272 ALA A C 1
ATOM 2163 O O . ALA A 1 272 ? 29.642 -3.313 -22.686 1.00 78.69 272 ALA A O 1
ATOM 2164 N N . PHE A 1 273 ? 30.347 -1.448 -23.717 1.00 82.44 273 PHE A N 1
ATOM 2165 C CA . PHE A 1 273 ? 29.627 -1.677 -24.968 1.00 82.44 273 PHE A CA 1
ATOM 2166 C C . PHE A 1 273 ? 30.144 -2.915 -25.714 1.00 82.44 273 PHE A C 1
ATOM 2168 O O . PHE A 1 273 ? 29.361 -3.778 -26.107 1.00 82.44 273 PHE A O 1
ATOM 2175 N N . ARG A 1 274 ? 31.466 -3.053 -25.824 1.00 84.31 274 ARG A N 1
ATOM 2176 C CA . ARG A 1 274 ? 32.159 -4.205 -26.407 1.00 84.31 274 ARG A CA 1
ATOM 2177 C C . ARG A 1 274 ? 31.804 -5.504 -25.680 1.00 84.31 274 ARG A C 1
ATOM 2179 O O . ARG A 1 274 ? 31.454 -6.495 -26.318 1.00 84.31 274 ARG A O 1
ATOM 2186 N N . SER A 1 275 ? 31.811 -5.468 -24.348 1.00 78.88 275 SER A N 1
ATOM 2187 C CA . SER A 1 275 ? 31.438 -6.604 -23.494 1.00 78.88 275 SER A CA 1
ATOM 2188 C C . SER A 1 275 ? 29.968 -6.996 -23.668 1.00 78.88 275 SER A C 1
ATOM 2190 O O . SER A 1 275 ? 29.655 -8.181 -23.765 1.00 78.88 275 SER A O 1
ATOM 2192 N N . ALA A 1 276 ? 29.067 -6.013 -23.774 1.00 76.38 276 ALA A N 1
ATOM 2193 C CA . ALA A 1 276 ? 27.645 -6.251 -24.016 1.00 76.38 276 ALA A CA 1
ATOM 2194 C C . ALA A 1 276 ? 27.375 -6.884 -25.394 1.00 76.38 276 ALA A C 1
ATOM 2196 O O . ALA A 1 276 ? 26.499 -7.740 -25.502 1.00 76.38 276 ALA A O 1
ATOM 2197 N N . GLN A 1 277 ? 28.153 -6.512 -26.418 1.00 76.81 277 GLN A N 1
ATOM 2198 C CA . GLN A 1 277 ? 28.050 -7.042 -27.786 1.00 76.81 277 GLN A CA 1
ATOM 2199 C C . GLN A 1 277 ? 28.947 -8.267 -28.050 1.00 76.81 277 GLN A C 1
ATOM 2201 O O . GLN A 1 277 ? 29.005 -8.756 -29.176 1.00 76.81 277 GLN A O 1
ATOM 2206 N N . ARG A 1 278 ? 29.643 -8.785 -27.025 1.00 78.25 278 ARG A N 1
ATOM 2207 C CA . ARG A 1 278 ? 30.580 -9.928 -27.111 1.00 78.25 278 ARG A CA 1
ATOM 2208 C C . ARG A 1 278 ? 31.705 -9.749 -28.142 1.00 78.25 278 ARG A C 1
ATOM 2210 O O . ARG A 1 278 ? 32.218 -10.728 -28.680 1.00 78.25 278 ARG A O 1
ATOM 2217 N N . ILE A 1 279 ? 32.118 -8.511 -28.395 1.00 79.00 279 ILE A N 1
ATOM 2218 C CA . ILE A 1 279 ? 33.218 -8.203 -29.311 1.00 79.00 279 ILE A CA 1
ATOM 2219 C C . ILE A 1 279 ? 34.542 -8.413 -28.551 1.00 79.00 279 ILE A C 1
ATOM 2221 O O . ILE A 1 279 ? 34.799 -7.802 -27.512 1.00 79.00 279 ILE A O 1
ATOM 2225 N N . LYS A 1 280 ? 35.397 -9.318 -29.030 1.00 78.56 280 LYS A N 1
ATOM 2226 C CA . LYS A 1 280 ? 36.739 -9.504 -28.459 1.00 78.56 280 LYS A CA 1
ATOM 2227 C C . LYS A 1 280 ? 37.675 -8.450 -29.041 1.00 78.56 280 LYS A C 1
ATOM 2229 O O . LYS A 1 280 ? 37.592 -8.142 -30.219 1.00 78.56 280 LYS A O 1
ATOM 2234 N N . GLN A 1 281 ? 38.548 -7.904 -28.204 1.00 75.44 281 GLN A N 1
ATOM 2235 C CA . GLN A 1 281 ? 39.630 -7.050 -28.674 1.00 75.44 281 GLN A CA 1
ATOM 2236 C C . GLN A 1 281 ? 40.808 -7.950 -29.013 1.00 75.44 281 GLN A C 1
ATOM 2238 O O . GLN A 1 281 ? 41.294 -8.667 -28.134 1.00 75.44 281 GLN A O 1
ATOM 2243 N N . SER A 1 282 ? 41.258 -7.914 -30.262 1.00 66.62 282 SER A N 1
ATOM 2244 C CA . SER A 1 282 ? 42.569 -8.445 -30.602 1.00 66.62 282 SER A CA 1
ATOM 2245 C C . SER A 1 282 ? 43.562 -7.306 -30.479 1.00 66.62 282 SER A C 1
ATOM 2247 O O . SER A 1 282 ? 43.562 -6.375 -31.277 1.00 66.62 282 SER A O 1
ATOM 2249 N N . LYS A 1 283 ? 44.449 -7.379 -29.488 1.00 57.31 283 LYS A N 1
ATOM 2250 C CA . LYS A 1 283 ? 45.725 -6.689 -29.636 1.00 57.31 283 LYS A CA 1
ATOM 2251 C C . LYS A 1 283 ? 46.479 -7.471 -30.704 1.00 57.31 283 LYS A C 1
ATOM 2253 O O . LYS A 1 283 ? 47.057 -8.506 -30.382 1.00 57.31 283 LYS A O 1
ATOM 2258 N N . LYS A 1 284 ? 46.432 -7.041 -31.971 1.00 54.28 284 LYS A N 1
ATOM 2259 C CA . LYS A 1 284 ? 47.527 -7.412 -32.873 1.00 54.28 284 LYS A CA 1
ATOM 2260 C C . LYS A 1 284 ? 48.791 -6.939 -32.160 1.00 54.28 284 LYS A C 1
ATOM 2262 O O . LYS A 1 284 ? 48.855 -5.769 -31.785 1.00 54.28 284 LYS A O 1
ATOM 2267 N N . ALA A 1 285 ? 49.687 -7.876 -31.847 1.00 48.06 285 ALA A N 1
ATOM 2268 C CA . ALA A 1 285 ? 51.000 -7.553 -31.307 1.00 48.06 285 ALA A CA 1
ATOM 2269 C C . ALA A 1 285 ? 51.602 -6.451 -32.181 1.00 48.06 285 ALA A C 1
ATOM 2271 O O . ALA A 1 285 ? 51.328 -6.450 -33.383 1.00 48.06 285 ALA A O 1
ATOM 2272 N N . ASP A 1 286 ? 52.334 -5.510 -31.583 1.00 52.16 286 ASP A N 1
ATOM 2273 C CA . ASP A 1 286 ? 53.092 -4.511 -32.331 1.00 52.16 286 ASP A CA 1
ATOM 2274 C C . ASP A 1 286 ? 53.914 -5.255 -33.388 1.00 52.16 286 ASP A C 1
ATOM 2276 O O . ASP A 1 286 ? 54.926 -5.877 -33.071 1.00 52.16 286 ASP A O 1
ATOM 2280 N N . GLU A 1 287 ? 53.420 -5.290 -34.628 1.00 55.88 287 GLU A N 1
ATOM 2281 C CA . GLU A 1 287 ? 54.183 -5.801 -35.751 1.00 55.88 287 GLU A CA 1
ATOM 2282 C C . GLU A 1 287 ? 55.359 -4.829 -35.859 1.00 55.88 287 GLU A C 1
ATOM 2284 O O . GLU A 1 287 ? 55.131 -3.645 -36.121 1.00 55.88 287 GLU A O 1
ATOM 2289 N N . PRO A 1 288 ? 56.605 -5.275 -35.609 1.00 56.88 288 PRO A N 1
ATOM 2290 C CA . PRO A 1 288 ? 57.762 -4.381 -35.509 1.00 56.88 288 PRO A CA 1
ATOM 2291 C C . PRO A 1 288 ? 58.036 -3.614 -36.812 1.00 56.88 288 PRO A C 1
ATOM 2293 O O . PRO A 1 288 ? 58.824 -2.670 -36.827 1.00 56.88 288 PRO A O 1
ATOM 2296 N N . ASP A 1 289 ? 57.365 -4.019 -37.888 1.00 63.81 289 ASP A N 1
ATOM 2297 C CA . ASP A 1 289 ? 57.482 -3.490 -39.236 1.00 63.81 289 ASP A CA 1
ATOM 2298 C C . ASP A 1 289 ? 56.388 -2.465 -39.602 1.00 63.81 289 ASP A C 1
ATOM 2300 O O . ASP A 1 289 ? 56.412 -1.905 -40.696 1.00 63.81 289 ASP A O 1
ATOM 2304 N N . VAL A 1 290 ? 55.433 -2.178 -38.702 1.00 70.75 290 VAL A N 1
ATOM 2305 C CA . VAL A 1 290 ? 54.342 -1.213 -38.934 1.00 70.75 290 VAL A CA 1
ATOM 2306 C C . VAL A 1 290 ? 54.426 -0.059 -37.936 1.00 70.75 290 VAL A C 1
ATOM 2308 O O . VAL A 1 290 ? 54.101 -0.199 -36.758 1.00 70.75 290 VAL A O 1
ATOM 2311 N N . LEU A 1 291 ? 54.818 1.119 -38.420 1.00 73.06 291 LEU A N 1
ATOM 2312 C CA . LEU A 1 291 ? 54.974 2.329 -37.617 1.00 73.06 291 LEU A CA 1
ATOM 2313 C C . LEU A 1 291 ? 53.677 3.149 -37.580 1.00 73.06 291 LEU A C 1
ATOM 2315 O O . LEU A 1 291 ? 52.996 3.340 -38.592 1.00 73.06 291 LEU A O 1
ATOM 2319 N N . THR A 1 292 ? 53.352 3.682 -36.400 1.00 75.94 292 THR A N 1
ATOM 2320 C CA . THR A 1 292 ? 52.307 4.707 -36.252 1.00 75.94 292 THR A CA 1
ATOM 2321 C C . THR A 1 292 ? 52.768 6.034 -36.855 1.00 75.94 292 THR A C 1
ATOM 2323 O O . THR A 1 292 ? 53.963 6.313 -36.927 1.00 75.94 292 THR A O 1
ATOM 2326 N N . GLY A 1 293 ? 51.837 6.914 -37.236 1.00 73.62 293 GLY A N 1
ATOM 2327 C CA . GLY A 1 293 ? 52.184 8.219 -37.820 1.00 73.62 293 GLY A CA 1
ATOM 2328 C C . GLY A 1 293 ? 53.145 9.080 -36.978 1.00 73.62 293 GLY A C 1
ATOM 2329 O O . GLY A 1 293 ? 53.887 9.877 -37.541 1.00 73.62 293 GLY A O 1
ATOM 2330 N N . GLN A 1 294 ? 53.180 8.921 -35.650 1.00 75.88 294 GLN A N 1
ATOM 2331 C CA . GLN A 1 294 ? 54.182 9.580 -34.803 1.00 75.88 294 GLN A CA 1
ATOM 2332 C C . GLN A 1 294 ? 55.549 8.894 -34.913 1.00 75.88 294 GLN A C 1
ATOM 2334 O O . GLN A 1 294 ? 56.534 9.556 -35.219 1.00 75.88 294 GLN A O 1
ATOM 2339 N N . GLN A 1 295 ? 55.598 7.569 -34.775 1.00 78.69 295 GLN A N 1
ATOM 2340 C CA . GLN A 1 295 ? 56.839 6.802 -34.909 1.00 78.69 295 GLN A CA 1
ATOM 2341 C C . GLN A 1 295 ? 57.462 6.934 -36.305 1.00 78.69 295 GLN A C 1
ATOM 2343 O O . GLN A 1 295 ? 58.678 6.985 -36.423 1.00 78.69 295 GLN A O 1
ATOM 2348 N N . ALA A 1 296 ? 56.655 7.045 -37.362 1.00 77.31 296 ALA A N 1
ATOM 2349 C CA . ALA A 1 296 ? 57.144 7.281 -38.719 1.00 77.31 296 ALA A CA 1
ATOM 2350 C C . ALA A 1 296 ? 57.764 8.677 -38.884 1.00 77.31 296 ALA A C 1
ATOM 2352 O O . ALA A 1 296 ? 58.742 8.837 -39.609 1.00 77.31 296 ALA A O 1
ATOM 2353 N N . ARG A 1 297 ? 57.234 9.694 -38.191 1.00 82.56 297 ARG A N 1
ATOM 2354 C CA . ARG A 1 297 ? 57.844 11.033 -38.168 1.00 82.56 297 ARG A CA 1
ATOM 2355 C C . ARG A 1 297 ? 59.174 11.029 -37.443 1.00 82.56 297 ARG A C 1
ATOM 2357 O O . ARG A 1 297 ? 60.106 11.661 -37.929 1.00 82.56 297 ARG A O 1
ATOM 2364 N N . ASP A 1 298 ? 59.242 10.326 -36.319 1.00 80.69 298 ASP A N 1
ATOM 2365 C CA . ASP A 1 298 ? 60.464 10.204 -35.529 1.00 80.69 298 ASP A CA 1
ATOM 2366 C C . ASP A 1 298 ? 61.520 9.394 -36.298 1.00 80.69 298 ASP A C 1
ATOM 2368 O O . ASP A 1 298 ? 62.681 9.786 -36.348 1.00 80.69 298 ASP A O 1
ATOM 2372 N N . TYR A 1 299 ? 61.099 8.334 -36.997 1.00 81.12 299 TYR A N 1
ATOM 2373 C CA . TYR A 1 299 ? 61.952 7.506 -37.853 1.00 81.12 299 TYR A CA 1
ATOM 2374 C C . TYR A 1 299 ? 62.499 8.275 -39.066 1.00 81.12 299 TYR A C 1
ATOM 2376 O O . TYR A 1 299 ? 63.694 8.232 -39.344 1.00 81.12 299 TYR A O 1
ATOM 2384 N N . LEU A 1 300 ? 61.653 9.037 -39.768 1.00 79.25 300 LEU A N 1
ATOM 2385 C CA . LEU A 1 300 ? 62.073 9.836 -40.925 1.00 79.25 300 LEU A CA 1
ATOM 2386 C C . LEU A 1 300 ? 62.723 11.175 -40.534 1.00 79.25 300 LEU A C 1
ATOM 2388 O O . LEU A 1 300 ? 63.387 11.803 -41.363 1.00 79.25 300 LEU A O 1
ATOM 2392 N N . GLY A 1 301 ? 62.551 11.635 -39.294 1.00 78.62 301 GLY A N 1
ATOM 2393 C CA . GLY A 1 301 ? 63.014 12.937 -38.810 1.00 78.62 301 GLY A CA 1
ATOM 2394 C C . GLY A 1 301 ? 62.306 14.124 -39.476 1.00 78.62 301 GLY A C 1
ATOM 2395 O O . GLY A 1 301 ? 62.963 15.105 -39.819 1.00 78.62 301 GLY A O 1
ATOM 2396 N N . ILE A 1 302 ? 60.989 14.030 -39.714 1.00 81.81 302 ILE A N 1
ATOM 2397 C CA . ILE A 1 302 ? 60.197 15.064 -40.412 1.00 81.81 302 ILE A CA 1
ATOM 2398 C C . ILE A 1 302 ? 59.003 15.586 -39.592 1.00 81.81 302 ILE A C 1
ATOM 2400 O O . ILE A 1 302 ? 58.402 14.901 -38.760 1.00 81.81 302 ILE A O 1
ATOM 2404 N N . GLY A 1 303 ? 58.604 16.832 -39.864 1.00 79.12 303 GLY A N 1
ATOM 2405 C CA . GLY A 1 303 ? 57.413 17.450 -39.274 1.00 79.12 303 GLY A CA 1
ATOM 2406 C C . GLY A 1 303 ? 56.091 16.836 -39.765 1.00 79.12 303 GLY A C 1
ATOM 2407 O O . GLY A 1 303 ? 56.023 16.237 -40.838 1.00 79.12 303 GLY A O 1
ATOM 2408 N N . TYR A 1 304 ? 55.007 17.038 -39.002 1.00 78.44 304 TYR A N 1
ATOM 2409 C CA . TYR A 1 304 ? 53.662 16.511 -39.306 1.00 78.44 304 TYR A CA 1
ATOM 2410 C C . TYR A 1 304 ? 53.172 16.883 -40.714 1.00 78.44 304 TYR A C 1
ATOM 2412 O O . TYR A 1 304 ? 52.606 16.052 -41.425 1.00 78.44 304 TYR A O 1
ATOM 2420 N N . HIS A 1 305 ? 53.436 18.123 -41.140 1.00 75.81 305 HIS A N 1
ATOM 2421 C CA . HIS A 1 305 ? 53.078 18.611 -42.471 1.00 75.81 305 HIS A CA 1
ATOM 2422 C C . HIS A 1 305 ? 53.806 17.876 -43.601 1.00 75.81 305 HIS A C 1
ATOM 2424 O O . HIS A 1 305 ? 53.193 17.625 -44.636 1.00 75.81 305 HIS A O 1
ATOM 2430 N N . GLY A 1 306 ? 55.071 17.492 -43.406 1.00 76.94 306 GLY A N 1
ATOM 2431 C CA . GLY A 1 306 ? 55.838 16.731 -44.395 1.00 76.94 306 GLY A CA 1
ATOM 2432 C C . GLY A 1 306 ? 55.225 15.354 -44.627 1.00 76.94 306 GLY A C 1
ATOM 2433 O O . GLY A 1 306 ? 54.892 15.017 -45.761 1.00 76.94 306 GLY A O 1
ATOM 2434 N N . LEU A 1 307 ? 54.955 14.624 -43.538 1.00 78.62 307 LEU A N 1
ATOM 2435 C CA . LEU A 1 307 ? 54.327 13.304 -43.612 1.00 78.62 307 LEU A CA 1
ATOM 2436 C C . LEU A 1 307 ? 52.912 13.378 -44.213 1.00 78.62 307 LEU A C 1
ATOM 2438 O O . LEU A 1 307 ? 52.580 12.618 -45.115 1.00 78.62 307 LEU A O 1
ATOM 2442 N N . THR A 1 308 ? 52.094 14.348 -43.788 1.00 78.19 308 THR A N 1
ATOM 2443 C CA . THR A 1 308 ? 50.733 14.535 -44.331 1.00 78.19 308 THR A CA 1
ATOM 2444 C C . THR A 1 308 ? 50.746 14.842 -45.830 1.00 78.19 308 THR A C 1
ATOM 2446 O O . THR A 1 308 ? 49.875 14.382 -46.564 1.00 78.19 308 THR A O 1
ATOM 2449 N N . THR A 1 309 ? 51.727 15.618 -46.300 1.00 77.50 309 THR A N 1
ATOM 2450 C CA . THR A 1 309 ? 51.863 15.968 -47.722 1.00 77.50 309 THR A CA 1
ATOM 2451 C C . THR A 1 309 ? 52.263 14.752 -48.555 1.00 77.50 309 THR A C 1
ATOM 2453 O O . THR A 1 309 ? 51.705 14.556 -49.629 1.00 77.50 309 THR A O 1
ATOM 2456 N N . MET A 1 310 ? 53.158 13.899 -48.047 1.00 76.12 310 MET A N 1
ATOM 2457 C CA . MET A 1 310 ? 53.532 12.642 -48.713 1.00 76.12 310 MET A CA 1
ATOM 2458 C C . MET A 1 310 ? 52.340 11.696 -48.866 1.00 76.12 310 MET A C 1
ATOM 2460 O O . MET A 1 310 ? 52.127 11.153 -49.947 1.00 76.12 310 MET A O 1
ATOM 2464 N N . VAL A 1 311 ? 51.530 11.555 -47.812 1.00 79.62 311 VAL A N 1
ATOM 2465 C CA . VAL A 1 311 ? 50.311 10.733 -47.838 1.00 79.62 311 VAL A CA 1
ATOM 2466 C C . VAL A 1 311 ? 49.283 11.304 -48.819 1.00 79.62 311 VAL A C 1
ATOM 2468 O O . VAL A 1 311 ? 48.735 10.571 -49.635 1.00 79.62 311 VAL A O 1
ATOM 2471 N N . ARG A 1 312 ? 49.054 12.626 -48.808 1.00 77.44 312 ARG A N 1
ATOM 2472 C CA . ARG A 1 312 ? 48.115 13.283 -49.739 1.00 77.44 312 ARG A CA 1
ATOM 2473 C C . ARG A 1 312 ? 48.533 13.171 -51.201 1.00 77.44 312 ARG A C 1
ATOM 2475 O O . ARG A 1 312 ? 47.668 13.072 -52.061 1.00 77.44 312 ARG A O 1
ATOM 2482 N N . ARG A 1 313 ? 49.838 13.196 -51.476 1.00 74.69 313 ARG A N 1
ATOM 2483 C CA . ARG A 1 313 ? 50.394 13.060 -52.829 1.00 74.69 313 ARG A CA 1
ATOM 2484 C C . ARG A 1 313 ? 50.578 11.606 -53.268 1.00 74.69 313 ARG A C 1
ATOM 2486 O O . ARG A 1 313 ? 51.097 11.376 -54.352 1.00 74.69 313 ARG A O 1
ATOM 2493 N N . GLY A 1 314 ? 50.178 10.642 -52.435 1.00 72.38 314 GLY A N 1
ATOM 2494 C CA . GLY A 1 314 ? 50.252 9.214 -52.747 1.00 72.38 314 GLY A CA 1
ATOM 2495 C C . GLY A 1 314 ? 51.672 8.648 -52.803 1.00 72.38 314 GLY A C 1
ATOM 2496 O O . GLY A 1 314 ? 51.857 7.564 -53.341 1.00 72.38 314 GLY A O 1
ATOM 2497 N N . VAL A 1 315 ? 52.665 9.363 -52.261 1.00 74.31 315 VAL A N 1
ATOM 2498 C CA . VAL A 1 315 ? 54.073 8.920 -52.234 1.00 74.31 315 VAL A CA 1
ATOM 2499 C C . VAL A 1 315 ? 54.268 7.780 -51.231 1.00 74.31 315 VAL A C 1
ATOM 2501 O O . VAL A 1 315 ? 55.139 6.940 -51.417 1.00 74.31 315 VAL A O 1
ATOM 2504 N N . ILE A 1 316 ? 53.444 7.741 -50.179 1.00 75.69 316 ILE A N 1
ATOM 2505 C CA . ILE A 1 316 ? 53.380 6.635 -49.221 1.00 75.69 316 ILE A CA 1
ATOM 2506 C C . ILE A 1 316 ? 51.959 6.078 -49.242 1.00 75.69 316 ILE A C 1
ATOM 2508 O O . ILE A 1 316 ? 50.994 6.836 -49.091 1.00 75.69 316 ILE A O 1
ATOM 2512 N N . HIS A 1 317 ? 51.825 4.765 -49.400 1.00 70.94 317 HIS A N 1
ATOM 2513 C CA . HIS A 1 317 ? 50.541 4.091 -49.286 1.00 70.94 317 HIS A CA 1
ATOM 2514 C C . HIS A 1 317 ? 50.206 3.897 -47.805 1.00 70.94 317 HIS A C 1
ATOM 2516 O O . HIS A 1 317 ? 50.993 3.385 -47.020 1.00 70.94 317 HIS A O 1
ATOM 2522 N N . THR A 1 318 ? 49.037 4.369 -47.375 1.00 68.50 318 THR A N 1
ATOM 2523 C CA . THR A 1 318 ? 48.641 4.275 -45.964 1.00 68.50 318 THR A CA 1
ATOM 2524 C C . THR A 1 318 ? 47.454 3.358 -45.810 1.00 68.50 318 THR A C 1
ATOM 2526 O O . THR A 1 318 ? 46.399 3.613 -46.392 1.00 68.50 318 THR A O 1
ATOM 2529 N N . HIS A 1 319 ? 47.571 2.352 -44.948 1.00 65.94 319 HIS A N 1
ATOM 2530 C CA . HIS A 1 319 ? 46.422 1.541 -44.581 1.00 65.94 319 HIS A CA 1
ATOM 2531 C C . HIS A 1 319 ? 45.687 2.190 -43.399 1.00 65.94 319 HIS A C 1
ATOM 2533 O O . HIS A 1 319 ? 46.021 1.971 -42.231 1.00 65.94 319 HIS A O 1
ATOM 2539 N N . GLN A 1 320 ? 44.678 3.013 -43.693 1.00 66.38 320 GLN A N 1
ATOM 2540 C CA . GLN A 1 320 ? 43.802 3.607 -42.682 1.00 66.38 320 GLN A CA 1
ATOM 2541 C C . GLN A 1 320 ? 42.469 2.848 -42.638 1.00 66.38 320 GLN A C 1
ATOM 2543 O O . GLN A 1 320 ? 41.755 2.784 -43.630 1.00 66.38 320 GLN A O 1
ATOM 2548 N N . VAL A 1 321 ? 42.122 2.281 -41.475 1.00 59.69 321 VAL A N 1
ATOM 2549 C CA . VAL A 1 321 ? 40.890 1.479 -41.306 1.00 59.69 321 VAL A CA 1
ATOM 2550 C C . VAL A 1 321 ? 39.633 2.340 -41.468 1.00 59.69 321 VAL A C 1
ATOM 2552 O O . VAL A 1 321 ? 38.646 1.899 -42.043 1.00 59.69 321 VAL A O 1
ATOM 2555 N N . THR A 1 322 ? 39.667 3.581 -40.975 1.00 59.34 322 THR A N 1
ATOM 2556 C CA . THR A 1 322 ? 38.601 4.575 -41.152 1.00 59.34 322 THR A CA 1
ATOM 2557 C C . THR A 1 322 ? 39.146 5.989 -41.015 1.00 59.34 322 THR A C 1
ATOM 2559 O O . THR A 1 322 ? 40.119 6.173 -40.285 1.00 59.34 322 THR A O 1
ATOM 2562 N N . ASP A 1 323 ? 38.456 6.995 -41.560 1.00 59.34 323 ASP A N 1
ATOM 2563 C CA . ASP A 1 323 ? 38.779 8.408 -41.314 1.00 59.34 323 ASP A CA 1
ATOM 2564 C C . ASP A 1 323 ? 39.069 8.678 -39.830 1.00 59.34 323 ASP A C 1
ATOM 2566 O O . ASP A 1 323 ? 38.325 8.229 -38.949 1.00 59.34 323 ASP A O 1
ATOM 2570 N N . PHE A 1 324 ? 40.152 9.414 -39.574 1.00 60.12 324 PHE A N 1
ATOM 2571 C CA . PHE A 1 324 ? 40.674 9.769 -38.245 1.00 60.12 324 PHE A CA 1
ATOM 2572 C C . PHE A 1 324 ? 41.305 8.627 -37.428 1.00 60.12 324 PHE A C 1
ATOM 2574 O O . PHE A 1 324 ? 41.787 8.880 -36.323 1.00 60.12 324 PHE A O 1
ATOM 2581 N N . ALA A 1 325 ? 41.364 7.397 -37.949 1.00 61.31 325 ALA A N 1
ATOM 2582 C CA . ALA A 1 325 ? 42.198 6.346 -37.363 1.00 61.31 325 ALA A CA 1
ATOM 2583 C C . ALA A 1 325 ? 43.694 6.667 -37.567 1.00 61.31 325 ALA A C 1
ATOM 2585 O O . ALA A 1 325 ? 44.044 7.294 -38.571 1.00 61.31 325 ALA A O 1
ATOM 2586 N N . PRO A 1 326 ? 44.591 6.263 -36.652 1.00 66.38 326 PRO A N 1
ATOM 2587 C CA . PRO A 1 326 ? 46.023 6.497 -36.817 1.00 66.38 326 PRO A CA 1
ATOM 2588 C C . PRO A 1 326 ? 46.554 5.810 -38.084 1.00 66.38 326 PRO A C 1
ATOM 2590 O O . PRO A 1 326 ? 46.147 4.693 -38.409 1.00 66.38 326 PRO A O 1
ATOM 2593 N N . TRP A 1 327 ? 47.466 6.478 -38.799 1.00 73.69 327 TRP A N 1
ATOM 2594 C CA . TRP A 1 327 ? 48.138 5.880 -39.953 1.00 73.69 327 TRP A CA 1
ATOM 2595 C C . TRP A 1 327 ? 48.998 4.702 -39.518 1.00 73.69 327 TRP A C 1
ATOM 2597 O O . TRP A 1 327 ? 49.732 4.799 -38.531 1.00 73.69 327 TRP A O 1
ATOM 2607 N N . ARG A 1 328 ? 48.913 3.622 -40.293 1.00 72.00 328 ARG A N 1
ATOM 2608 C CA . ARG A 1 328 ? 49.793 2.463 -40.210 1.00 72.00 328 ARG A CA 1
ATOM 2609 C C . ARG A 1 328 ? 50.642 2.450 -41.472 1.00 72.00 328 ARG A C 1
ATOM 2611 O O . ARG A 1 328 ? 50.088 2.391 -42.569 1.00 72.00 328 ARG A O 1
ATOM 2618 N N . LEU A 1 329 ? 51.948 2.597 -41.290 1.00 75.25 329 LEU A N 1
ATOM 2619 C CA . LEU A 1 329 ? 52.931 2.763 -42.357 1.00 75.25 329 LEU A CA 1
ATOM 2620 C C . LEU A 1 329 ? 53.935 1.618 -42.258 1.00 75.25 329 LEU A C 1
ATOM 2622 O O . LEU A 1 329 ? 54.500 1.411 -41.184 1.00 75.25 329 LEU A O 1
ATOM 2626 N N . SER A 1 330 ? 54.142 0.867 -43.339 1.00 76.88 330 SER A N 1
ATOM 2627 C CA . SER A 1 330 ? 55.164 -0.183 -43.349 1.00 76.88 330 SER A CA 1
ATOM 2628 C C . SER A 1 330 ? 56.554 0.450 -43.367 1.00 76.88 330 SER A C 1
ATOM 2630 O O . SER A 1 330 ? 56.795 1.404 -44.108 1.00 76.88 330 SER A O 1
ATOM 2632 N N . ARG A 1 331 ? 57.488 -0.076 -42.571 1.00 72.00 331 ARG A N 1
ATOM 2633 C CA . ARG A 1 331 ? 58.884 0.377 -42.586 1.00 72.00 331 ARG A CA 1
ATOM 2634 C C . ARG A 1 331 ? 59.530 0.144 -43.956 1.00 72.00 331 ARG A C 1
ATOM 2636 O O . ARG A 1 331 ? 60.219 1.036 -44.435 1.00 72.00 331 ARG A O 1
ATOM 2643 N N . ALA A 1 332 ? 59.203 -0.955 -44.636 1.00 72.75 332 ALA A N 1
ATOM 2644 C CA . ALA A 1 332 ? 59.679 -1.232 -45.993 1.00 72.75 332 ALA A CA 1
ATOM 2645 C C . ALA A 1 332 ? 59.248 -0.164 -47.018 1.00 72.75 332 ALA A C 1
ATOM 2647 O O . ALA A 1 332 ? 60.023 0.197 -47.900 1.00 72.75 332 ALA A O 1
ATOM 2648 N N . GLU A 1 333 ? 58.037 0.385 -46.888 1.00 72.38 333 GLU A N 1
ATOM 2649 C CA . GLU A 1 333 ? 57.575 1.486 -47.747 1.00 72.38 333 GLU A CA 1
ATOM 2650 C C . GLU A 1 333 ? 58.228 2.822 -47.378 1.00 72.38 333 GLU A C 1
ATOM 2652 O O . GLU A 1 333 ? 58.476 3.648 -48.252 1.00 72.38 333 GLU A O 1
ATOM 2657 N N . LEU A 1 334 ? 58.540 3.041 -46.098 1.00 73.56 334 LEU A N 1
ATOM 2658 C CA . LEU A 1 334 ? 59.240 4.245 -45.642 1.00 73.56 334 LEU A CA 1
ATOM 2659 C C . LEU A 1 334 ? 60.714 4.264 -46.075 1.00 73.56 334 LEU A C 1
ATOM 2661 O O . LEU A 1 334 ? 61.271 5.343 -46.281 1.00 73.56 334 LEU A O 1
ATOM 2665 N N . ASP A 1 335 ? 61.331 3.095 -46.238 1.00 74.50 335 ASP A N 1
ATOM 2666 C CA . ASP A 1 335 ? 62.706 2.938 -46.725 1.00 74.50 335 ASP A CA 1
ATOM 2667 C C . ASP A 1 335 ? 62.801 2.937 -48.265 1.00 74.50 335 ASP A C 1
ATOM 2669 O O . ASP A 1 335 ? 63.902 2.939 -48.818 1.00 74.50 335 ASP A O 1
ATOM 2673 N N . ALA A 1 336 ? 61.670 2.986 -48.977 1.00 79.00 336 ALA A N 1
ATOM 2674 C CA . ALA A 1 336 ? 61.652 3.028 -50.433 1.00 79.00 336 ALA A CA 1
ATOM 2675 C C . ALA A 1 336 ? 62.295 4.320 -50.982 1.00 79.00 336 ALA A C 1
ATOM 2677 O O . ALA A 1 336 ? 62.061 5.428 -50.488 1.00 79.00 336 ALA A O 1
ATOM 2678 N N . GLU A 1 337 ? 63.058 4.180 -52.070 1.00 71.88 337 GLU A N 1
ATOM 2679 C CA . GLU A 1 337 ? 63.766 5.264 -52.766 1.00 71.88 337 GLU A CA 1
ATOM 2680 C C . GLU A 1 337 ? 62.919 6.536 -53.026 1.00 71.88 337 GLU A C 1
ATOM 2682 O O . GLU A 1 337 ? 63.400 7.631 -52.715 1.00 71.88 337 GLU A O 1
ATOM 2687 N N . PRO A 1 338 ? 61.650 6.463 -53.496 1.00 74.56 338 PRO A N 1
ATOM 2688 C CA . PRO A 1 338 ? 60.831 7.662 -53.710 1.00 74.56 338 PRO A CA 1
ATOM 2689 C C . PRO A 1 338 ? 60.482 8.412 -52.415 1.00 74.56 338 PRO A C 1
ATOM 2691 O O . PRO A 1 338 ? 60.370 9.642 -52.424 1.00 74.56 338 PRO A O 1
ATOM 2694 N N . VAL A 1 339 ? 60.341 7.703 -51.291 1.00 76.19 339 VAL A N 1
ATOM 2695 C CA . VAL A 1 339 ? 60.047 8.306 -49.984 1.00 76.19 339 VAL A CA 1
ATOM 2696 C C . VAL A 1 339 ? 61.303 8.964 -49.421 1.00 76.19 339 VAL A C 1
ATOM 2698 O O . VAL A 1 339 ? 61.253 10.119 -48.993 1.00 76.19 339 VAL A O 1
ATOM 2701 N N . GLN A 1 340 ? 62.449 8.285 -49.503 1.00 78.25 340 GLN A N 1
ATOM 2702 C CA . GLN A 1 340 ? 63.734 8.811 -49.035 1.00 78.25 340 GLN A CA 1
ATOM 2703 C C . GLN A 1 340 ? 64.200 10.030 -49.845 1.00 78.25 340 GLN A C 1
ATOM 2705 O O . GLN A 1 340 ? 64.655 11.015 -49.260 1.00 78.25 340 GLN A O 1
ATOM 2710 N N . ALA A 1 341 ? 63.995 10.038 -51.168 1.00 74.06 341 ALA A N 1
ATOM 2711 C CA . ALA A 1 341 ? 64.277 11.201 -52.012 1.00 74.06 341 ALA A CA 1
ATOM 2712 C C . ALA A 1 341 ? 63.431 12.425 -51.609 1.00 74.06 341 ALA A C 1
ATOM 2714 O O . ALA A 1 341 ? 63.942 13.542 -51.499 1.00 74.06 341 ALA A O 1
ATOM 2715 N N . PHE A 1 342 ? 62.145 12.226 -51.308 1.00 74.88 342 PHE A N 1
ATOM 2716 C CA . PHE A 1 342 ? 61.251 13.299 -50.864 1.00 74.88 342 PHE A CA 1
ATOM 2717 C C . PHE A 1 342 ? 61.618 13.807 -49.458 1.00 74.88 342 PHE A C 1
ATOM 2719 O O . PHE A 1 342 ? 61.578 15.014 -49.199 1.00 74.88 342 PHE A O 1
ATOM 2726 N N . VAL A 1 343 ? 62.020 12.908 -48.552 1.00 78.81 343 VAL A N 1
ATOM 2727 C CA . VAL A 1 343 ? 62.524 13.255 -47.211 1.00 78.81 343 VAL A CA 1
ATOM 2728 C C . VAL A 1 343 ? 63.820 14.062 -47.302 1.00 78.81 343 VAL A C 1
ATOM 2730 O O . VAL A 1 343 ? 63.953 15.060 -46.592 1.00 78.81 343 VAL A O 1
ATOM 2733 N N . ALA A 1 344 ? 64.749 13.688 -48.186 1.00 76.25 344 ALA A N 1
ATOM 2734 C CA . ALA A 1 344 ? 66.002 14.412 -48.394 1.00 76.25 344 ALA A CA 1
ATOM 2735 C C . ALA A 1 344 ? 65.756 15.860 -48.854 1.00 76.25 344 ALA A C 1
ATOM 2737 O O . ALA A 1 344 ? 66.355 16.791 -48.314 1.00 76.25 344 ALA A O 1
ATOM 2738 N N . VAL A 1 345 ? 64.803 16.073 -49.770 1.00 74.81 345 VAL A N 1
ATOM 2739 C CA . VAL A 1 345 ? 64.416 17.421 -50.221 1.00 74.81 345 VAL A CA 1
ATOM 2740 C C . VAL A 1 345 ? 63.795 18.245 -49.089 1.00 74.81 345 VAL A C 1
ATOM 2742 O O . VAL A 1 345 ? 64.134 19.421 -48.933 1.00 74.81 345 VAL A O 1
ATOM 2745 N N . ILE A 1 346 ? 62.936 17.643 -48.258 1.00 77.94 346 ILE A N 1
ATOM 2746 C CA . ILE A 1 346 ? 62.361 18.322 -47.085 1.00 77.94 346 ILE A CA 1
ATOM 2747 C C . ILE A 1 346 ? 63.448 18.707 -46.082 1.00 77.94 346 ILE A C 1
ATOM 2749 O O . ILE A 1 346 ? 63.418 19.819 -45.558 1.00 77.94 346 ILE A O 1
ATOM 2753 N N . LYS A 1 347 ? 64.406 17.814 -45.810 1.00 76.25 347 LYS A N 1
ATOM 2754 C CA . LYS A 1 347 ? 65.508 18.091 -44.877 1.00 76.25 347 LYS A CA 1
ATOM 2755 C C . LYS A 1 347 ? 66.441 19.188 -45.398 1.00 76.25 347 LYS A C 1
ATOM 2757 O O . LYS A 1 347 ? 66.909 19.989 -44.600 1.00 76.25 347 LYS A O 1
ATOM 2762 N N . ALA A 1 348 ? 66.661 19.264 -46.712 1.00 73.88 348 ALA A N 1
ATOM 2763 C CA . ALA A 1 348 ? 67.514 20.281 -47.329 1.00 73.88 348 ALA A CA 1
ATOM 2764 C C . ALA A 1 348 ? 66.854 21.669 -47.430 1.00 73.88 348 ALA A C 1
ATOM 2766 O O . ALA A 1 348 ? 67.527 22.682 -47.271 1.00 73.88 348 ALA A O 1
ATOM 2767 N N . THR A 1 349 ? 65.546 21.737 -47.703 1.00 70.12 349 THR A N 1
ATOM 2768 C CA . THR A 1 349 ? 64.850 23.007 -48.014 1.00 70.12 349 THR A CA 1
ATOM 2769 C C . THR A 1 349 ? 63.880 23.474 -46.925 1.00 70.12 349 THR A C 1
ATOM 2771 O O . THR A 1 349 ? 63.334 24.575 -47.004 1.00 70.12 349 THR A O 1
ATOM 2774 N N . GLY A 1 350 ? 63.611 22.636 -45.919 1.00 66.75 350 GLY A N 1
ATOM 2775 C CA . GLY A 1 350 ? 62.611 22.881 -44.877 1.00 66.75 350 GLY A CA 1
ATOM 2776 C C . GLY A 1 350 ? 61.159 22.872 -45.376 1.00 66.75 350 GLY A C 1
ATOM 2777 O O . GLY A 1 350 ? 60.239 23.080 -44.584 1.00 66.75 350 GLY A O 1
ATOM 2778 N N . ARG A 1 351 ? 60.923 22.640 -46.676 1.00 69.38 351 ARG A N 1
ATOM 2779 C CA . ARG A 1 351 ? 59.601 22.658 -47.315 1.00 69.38 351 ARG A CA 1
ATOM 2780 C C . ARG A 1 351 ? 59.414 21.423 -48.204 1.00 69.38 351 ARG A C 1
ATOM 2782 O O . ARG A 1 351 ? 60.385 20.903 -48.744 1.00 69.38 351 ARG A O 1
ATOM 2789 N N . PRO A 1 352 ? 58.177 20.921 -48.365 1.00 70.25 352 PRO A N 1
ATOM 2790 C CA . PRO A 1 352 ? 57.919 19.860 -49.330 1.00 70.25 352 PRO A CA 1
ATOM 2791 C C . PRO A 1 352 ? 58.196 20.365 -50.756 1.00 70.25 352 PRO A C 1
ATOM 2793 O O . PRO A 1 352 ? 57.887 21.526 -51.045 1.00 70.25 352 PRO A O 1
ATOM 2796 N N . PRO A 1 353 ? 58.739 19.522 -51.657 1.00 68.62 353 PRO A N 1
ATOM 2797 C CA . PRO A 1 353 ? 58.932 19.894 -53.057 1.00 68.62 353 PRO A CA 1
ATOM 2798 C C . PRO A 1 353 ? 57.611 20.375 -53.685 1.00 68.62 353 PRO A C 1
ATOM 2800 O O . PRO A 1 353 ? 56.539 19.928 -53.266 1.00 68.62 353 PRO A O 1
ATOM 2803 N N . PRO A 1 354 ? 57.630 21.285 -54.668 1.00 65.06 354 PRO A N 1
ATOM 2804 C CA . PRO A 1 354 ? 56.418 21.687 -55.381 1.00 65.06 354 PRO A CA 1
ATOM 2805 C C . PRO A 1 354 ? 55.801 20.502 -56.149 1.00 65.06 354 PRO A C 1
ATOM 2807 O O . PRO A 1 354 ? 56.501 19.567 -56.543 1.00 65.06 354 PRO A O 1
ATOM 2810 N N . GLU A 1 355 ? 54.478 20.507 -56.336 1.00 55.59 355 GLU A N 1
ATOM 2811 C CA . GLU A 1 355 ? 53.806 19.530 -57.210 1.00 55.59 355 GLU A CA 1
ATOM 2812 C C . GLU A 1 355 ? 54.212 19.813 -58.659 1.00 55.59 355 GLU A C 1
ATOM 2814 O O . GLU A 1 355 ? 53.961 20.907 -59.156 1.00 55.59 355 GLU A O 1
ATOM 2819 N N . GLY A 1 356 ? 54.878 18.853 -59.314 1.00 55.25 356 GLY A N 1
ATOM 2820 C CA . GLY A 1 356 ? 55.318 18.988 -60.713 1.00 55.25 356 GLY A CA 1
ATOM 2821 C C . GLY A 1 356 ? 56.822 18.847 -60.983 1.00 55.25 356 GLY A C 1
ATOM 2822 O O . GLY A 1 356 ? 57.239 19.011 -62.124 1.00 55.25 356 GLY A O 1
ATOM 2823 N N . GLY A 1 357 ? 57.638 18.495 -59.986 1.00 45.22 357 GLY A N 1
ATOM 2824 C CA . GLY A 1 357 ? 59.074 18.277 -60.186 1.00 45.22 357 GLY A CA 1
ATOM 2825 C C . GLY A 1 357 ? 59.914 19.557 -60.116 1.00 45.22 357 GLY A C 1
ATOM 2826 O O . GLY A 1 357 ? 59.399 20.652 -59.913 1.00 45.22 357 GLY A O 1
ATOM 2827 N N . SER A 1 358 ? 61.232 19.356 -60.189 1.00 46.28 358 SER A N 1
ATOM 2828 C CA . SER A 1 358 ? 62.335 20.321 -60.025 1.00 46.28 358 SER A CA 1
ATOM 2829 C C . SER A 1 358 ? 62.052 21.764 -60.510 1.00 46.28 358 SER A C 1
ATOM 2831 O O . SER A 1 358 ? 61.400 21.938 -61.543 1.00 46.28 358 SER A O 1
ATOM 2833 N N . PRO A 1 359 ? 62.633 22.808 -59.868 1.00 48.25 359 PRO A N 1
ATOM 2834 C CA . PRO A 1 359 ? 62.526 24.216 -60.295 1.00 48.25 359 PRO A CA 1
ATOM 2835 C C . PRO A 1 359 ? 62.963 24.485 -61.745 1.00 48.25 359 PRO A C 1
ATOM 2837 O O . PRO A 1 359 ? 62.701 25.557 -62.278 1.00 48.25 359 PRO A O 1
ATOM 2840 N N . GLN A 1 360 ? 63.623 23.522 -62.389 1.00 48.25 360 GLN A N 1
ATOM 2841 C CA . GLN A 1 360 ? 64.120 23.615 -63.762 1.00 48.25 360 GLN A CA 1
ATOM 2842 C C . GLN A 1 360 ? 63.009 23.686 -64.828 1.00 48.25 360 GLN A C 1
ATOM 2844 O O . GLN A 1 360 ? 63.294 24.105 -65.943 1.00 48.25 360 GLN A O 1
ATOM 2849 N N . ASN A 1 361 ? 61.756 23.334 -64.500 1.00 45.25 361 ASN A N 1
ATOM 2850 C CA . ASN A 1 361 ? 60.629 23.350 -65.448 1.00 45.25 361 ASN A CA 1
ATOM 2851 C C . ASN A 1 361 ? 59.588 24.461 -65.206 1.00 45.25 361 ASN A C 1
ATOM 2853 O O . ASN A 1 361 ? 58.528 24.454 -65.837 1.00 45.25 361 ASN A O 1
ATOM 2857 N N . GLN A 1 362 ? 59.850 25.439 -64.333 1.00 46.41 362 GLN A N 1
ATOM 2858 C CA . GLN A 1 362 ? 58.975 26.613 -64.245 1.00 46.41 362 GLN A CA 1
ATOM 2859 C C . GLN A 1 362 ? 59.291 27.604 -65.373 1.00 46.41 362 GLN A C 1
ATOM 2861 O O . GLN A 1 362 ? 60.393 28.141 -65.456 1.00 46.41 362 GLN A O 1
ATOM 2866 N N . ARG A 1 363 ? 58.300 27.872 -66.238 1.00 46.91 363 ARG A N 1
ATOM 2867 C CA . ARG A 1 363 ? 58.333 28.998 -67.187 1.00 46.91 363 ARG A CA 1
ATOM 2868 C C . ARG A 1 363 ? 58.602 30.291 -66.409 1.00 46.91 363 ARG A C 1
ATOM 2870 O O . ARG A 1 363 ? 57.822 30.641 -65.524 1.00 46.91 363 ARG A O 1
ATOM 2877 N N . LEU A 1 364 ? 59.687 30.984 -66.753 1.00 50.56 364 LEU A N 1
ATOM 2878 C CA . LEU A 1 364 ? 60.019 32.308 -66.226 1.00 50.56 364 LEU A CA 1
ATOM 2879 C C . LEU A 1 364 ? 58.840 33.263 -66.485 1.00 50.56 364 LEU A C 1
ATOM 2881 O O . LEU A 1 364 ? 58.474 33.506 -67.631 1.00 50.56 364 LEU A O 1
ATOM 2885 N N . LEU A 1 365 ? 58.222 33.760 -65.411 1.00 48.72 365 LEU A N 1
ATOM 2886 C CA . LEU A 1 365 ? 57.039 34.636 -65.442 1.00 48.72 365 LEU A CA 1
ATOM 2887 C C . LEU A 1 365 ? 57.379 36.133 -65.546 1.00 48.72 365 LEU A C 1
ATOM 2889 O O . LEU A 1 365 ? 56.472 36.959 -65.553 1.00 48.72 365 LEU A O 1
ATOM 2893 N N . PHE A 1 366 ? 58.660 36.487 -65.657 1.00 46.84 366 PHE A N 1
ATOM 2894 C CA . PHE A 1 366 ? 59.104 37.866 -65.843 1.00 46.84 366 PHE A CA 1
ATOM 2895 C C . PHE A 1 366 ? 59.889 37.971 -67.150 1.00 46.84 366 PHE A C 1
ATOM 2897 O O . PHE A 1 366 ? 60.975 37.408 -67.273 1.00 46.84 366 PHE A O 1
ATOM 2904 N N . ALA A 1 367 ? 59.304 38.658 -68.131 1.00 42.50 367 ALA A N 1
ATOM 2905 C CA . ALA A 1 367 ? 60.026 39.132 -69.301 1.00 42.50 367 ALA A CA 1
ATOM 2906 C C . ALA A 1 367 ? 60.893 40.328 -68.882 1.00 42.50 367 ALA A C 1
ATOM 2908 O O . ALA A 1 367 ? 60.419 41.217 -68.175 1.00 42.50 367 ALA A O 1
ATOM 2909 N N . GLU A 1 368 ? 62.156 40.337 -69.300 1.00 44.31 368 GLU A N 1
ATOM 2910 C CA . GLU A 1 368 ? 63.036 41.496 -69.170 1.00 44.31 368 GLU A CA 1
ATOM 2911 C C . GLU A 1 368 ? 62.464 42.646 -70.015 1.00 44.31 368 GLU A C 1
ATOM 2913 O O . GLU A 1 368 ? 62.489 42.598 -71.245 1.00 44.31 368 GLU A O 1
ATOM 2918 N N . GLU A 1 369 ? 61.918 43.680 -69.370 1.00 38.69 369 GLU A N 1
ATOM 2919 C CA . GLU A 1 369 ? 61.595 44.929 -70.057 1.00 38.69 369 GLU A CA 1
ATOM 2920 C C . GLU A 1 369 ? 62.898 45.658 -70.392 1.00 38.69 369 GLU A C 1
ATOM 2922 O O . GLU A 1 369 ? 63.559 46.268 -69.550 1.00 38.69 369 GLU A O 1
ATOM 2927 N N . SER A 1 370 ? 63.269 45.566 -71.666 1.00 39.69 370 SER A N 1
ATOM 2928 C CA . SER A 1 370 ? 64.319 46.350 -72.295 1.00 39.69 370 SER A CA 1
ATOM 2929 C C . SER A 1 370 ? 64.045 47.847 -72.142 1.00 39.69 370 SER A C 1
ATOM 2931 O O . SER A 1 370 ? 63.037 48.378 -72.609 1.00 39.69 370 SER A O 1
ATOM 2933 N N . THR A 1 371 ? 65.005 48.527 -71.527 1.00 44.28 371 THR A N 1
ATOM 2934 C CA . THR A 1 371 ? 65.182 49.975 -71.508 1.00 44.28 371 THR A CA 1
ATOM 2935 C C . THR A 1 371 ? 65.055 50.575 -72.911 1.00 44.28 371 THR A C 1
ATOM 2937 O O . THR A 1 371 ? 65.814 50.252 -73.822 1.00 44.28 371 THR A O 1
ATOM 2940 N N . THR A 1 372 ? 64.133 51.520 -73.111 1.00 39.12 372 THR A N 1
ATOM 2941 C CA . THR A 1 372 ? 64.243 52.467 -74.229 1.00 39.12 372 THR A CA 1
ATOM 2942 C C . THR A 1 372 ? 63.805 53.861 -73.802 1.00 39.12 372 THR A C 1
ATOM 2944 O O . THR A 1 372 ? 62.637 54.182 -73.611 1.00 39.12 372 THR A O 1
ATOM 2947 N N . THR A 1 373 ? 64.830 54.686 -73.656 1.00 44.59 373 THR A N 1
ATOM 2948 C CA . THR A 1 373 ? 64.870 56.134 -73.522 1.00 44.59 373 THR A CA 1
ATOM 2949 C C . THR A 1 373 ? 63.980 56.841 -74.550 1.00 44.59 373 THR A C 1
ATOM 2951 O O . THR A 1 373 ? 64.136 56.619 -75.751 1.00 44.59 373 THR A O 1
ATOM 2954 N N . ARG A 1 374 ? 63.164 57.816 -74.129 1.00 38.31 374 ARG A N 1
ATOM 2955 C CA . ARG A 1 374 ? 62.787 58.925 -75.020 1.00 38.31 374 ARG A CA 1
ATOM 2956 C C . ARG A 1 374 ? 62.755 60.256 -74.270 1.00 38.31 374 ARG A C 1
ATOM 2958 O O . ARG A 1 374 ? 61.913 60.505 -73.416 1.00 38.31 374 ARG A O 1
ATOM 2965 N N . LYS A 1 375 ? 63.761 61.070 -74.595 1.00 38.88 375 LYS A N 1
ATOM 2966 C CA . LYS A 1 375 ? 63.930 62.485 -74.253 1.00 38.88 375 LYS A CA 1
ATOM 2967 C C . LYS A 1 375 ? 62.825 63.340 -74.893 1.00 38.88 375 LYS A C 1
ATOM 2969 O O . LYS A 1 375 ? 62.475 63.081 -76.037 1.00 38.88 375 LYS A O 1
ATOM 2974 N N . GLY A 1 376 ? 62.476 64.439 -74.220 1.00 36.53 376 GLY A N 1
ATOM 2975 C CA . GLY A 1 376 ? 62.527 65.775 -74.835 1.00 36.53 376 GLY A CA 1
ATOM 2976 C C . GLY A 1 376 ? 61.236 66.371 -75.407 1.00 36.53 376 GLY A C 1
ATOM 2977 O O . GLY A 1 376 ? 60.824 66.026 -76.502 1.00 36.53 376 GLY A O 1
ATOM 2978 N N . ALA A 1 377 ? 60.714 67.316 -74.624 1.00 38.69 377 ALA A N 1
ATOM 2979 C CA . ALA A 1 377 ? 59.798 68.437 -74.852 1.00 38.69 377 ALA A CA 1
ATOM 2980 C C . ALA A 1 377 ? 59.636 69.087 -76.252 1.00 38.69 377 ALA A C 1
ATOM 2982 O O . ALA A 1 377 ? 60.588 69.160 -77.028 1.00 38.69 377 ALA A O 1
ATOM 2983 N N . LEU A 1 378 ? 58.458 69.740 -76.345 1.00 35.50 378 LEU A N 1
ATOM 2984 C CA . LEU A 1 378 ? 57.911 70.752 -77.274 1.00 35.50 378 LEU A CA 1
ATOM 2985 C C . LEU A 1 378 ? 57.284 70.260 -78.583 1.00 35.50 378 LEU A C 1
ATOM 2987 O O . LEU A 1 378 ? 58.013 69.773 -79.471 1.00 35.50 378 LEU A O 1
#

Sequence (378 aa):
MREGRALLAGLLRCGHCGRKLRVIYNRASSAMYHCDGAGPRGTNRCLSFGGKYVDEEIGEQLCQAVEPLAVEAAERALVLEREEREQGVEQARLRVQAAQYAADRAFEQYDLADPKNRLVVDNLEKRLNEKLAEVRVAQGDLERRLEGDPPLTEEQREQLRRLSRDFRRVWNHPDAPTPLRKQLLRAAIREVVVRRDGGQLAFTVHWAGGVCTEVRVNKRATPVGSRTDPSLTDLVRTLAESLGDGEIARILNMKKLKTPRDLRWTQDRVQAFRSAQRIKQSKKADEPDVLTGQQARDYLGIGYHGLTTMVRRGVIHTHQVTDFAPWRLSRAELDAEPVQAFVAVIKATGRPPPEGGSPQNQRLLFAEESTTTRKGAL

Radius of gyration: 45.2 Å; chains: 1; bounding box: 90×95×142 Å

Foldseek 3Di:
DDQQLQLCAQQEAEPVARDRWHWDADPVSWTKTWAQHDDDGDDDTPDIATRPVVVVQVLVVLCVVQLVCLLVVLVVVLVVVVVVLVVQLVVLVVQLVVLVVQLVVLVVVLVPDDVVPVVSNVVSVVSSVVSVVSNVVSVVSNVCSVVPDDRQDPVSSVVSSVCSNPVVCVSPPPPNRSVNSSVSCVQFFVHWYWDDDPQWIWIWTQTPVRDIDIDIGRRPDPPPLVPDDPVNVVVLLLCLAEDALQLSLVVCVVVVHAHSVRHRGHSVNSVVVCVVSVRHRDHPDPPVFKDWLVRLCVVLVHDPVLSVVCVVVVLFDWDDSDPPGTTIGGNVSCPDPSNNVQSVVCVVPVDGDDPPDDPPPDDDPDDPDDDDDDDDDD

pLDDT: mean 79.15, std 14.8, range [35.5, 98.31]